Protein AF-0000000074164034 (afdb_homodimer)

Radius of gyration: 22.34 Å; Cα contacts (8 Å, |Δi|>4): 795; chains: 2; bounding box: 44×72×60 Å

InterPro domains:
  IPR001754 Orotidine 5'-phosphate decarboxylase domain [PF00215] (7-212)
  IPR001754 Orotidine 5'-phosphate decarboxylase domain [SM00934] (6-212)
  IPR011060 Ribulose-phosphate binding barrel [SSF51366] (5-212)
  IPR013785 Aldolase-type TIM barrel [G3DSA:3.20.20.70] (3-213)
  IPR014732 Orotidine 5'-phosphate decarboxylase [PTHR32119] (5-211)
  IPR014732 Orotidine 5'-phosphate decarboxylase [TIGR01740] (9-211)
  IPR018089 Orotidine 5'-phosphate decarboxylase, active site [PS00156] (56-69)

Foldseek 3Di:
DQPFAFEEEEPLPDDPVLLQLVQVLLVPGQEYEYEDRVVVPDPLVRVCVRNPQHAYEYEHQDADDLVVLLVVVLVCQVRHHNDAEYEHELVHDLSNLLSNVPRPHNHAYEYEQDDDPDPPDDLVNSLVSVVVSVVSPHAHYADEQNNLQVNCVVCNNSHAYEYEQADFPVVDDPVCVPHHHLVNCVVSSHRYYYDYDQQSVDPDNVVSVVSNSD/DQPFAFEEEEPLPDDPVLLQLVQVLLVPGQEYEYEDRVCVPDPLVRVCVRNPQHAYEYEHQDADDLVVLLVVVLVCQVRHHNDAEYEHELVHDLSNLLSNVPRPHNHAYEYEQDDDPDPPDDLVNSLVSVVVSVVSPHAHYADEQSNLQVNCVVCNNSHAYEYEQADFPVVDDPVCVPHHHLVNCVVSSHRYYYDYDQQSVDPDNVVSVVRNSD

Nearest PDB structures (foldseek):
  8cso-assembly1_B  TM=8.032E-01  e=2.151E-14  Klebsiella pneumoniae subsp. pneumoniae HS11286
  1eix-assembly1_B  TM=8.147E-01  e=5.379E-14  Escherichia coli
  3ldv-assembly1_A  TM=8.107E-01  e=1.509E-13  Vibrio cholerae O1 biovar El Tor str. N16961
  1dbt-assembly2_C-2  TM=7.961E-01  e=2.648E-12  Bacillus subtilis
  1dqw-assembly1_A  TM=7.137E-01  e=3.580E-08  Saccharomyces cerevisiae

Solvent-accessible surface area (backbone atoms only — not comparable to full-atom values): 23016 Å² total; per-residue (Å²): 129,84,77,76,60,40,44,29,36,44,53,43,80,57,50,83,84,37,48,65,52,51,32,59,52,43,73,76,41,68,27,38,31,40,24,55,44,36,56,38,76,39,54,61,66,55,48,37,70,51,44,52,82,43,34,26,28,42,52,65,35,48,65,61,54,33,67,57,45,21,49,21,53,33,39,37,50,71,53,31,77,48,46,39,33,35,32,28,40,49,78,52,55,70,62,28,51,49,25,56,73,64,33,75,59,89,42,46,63,27,31,37,74,70,86,67,98,56,86,83,62,64,62,69,61,51,51,51,46,49,49,52,37,43,76,70,66,53,45,34,29,47,38,49,52,83,42,46,67,61,50,34,71,71,52,48,86,71,46,44,36,37,25,45,76,59,38,53,75,86,69,51,45,86,90,42,77,76,55,35,27,43,59,54,38,50,74,64,61,38,44,29,38,38,45,37,63,73,59,70,67,37,90,49,52,68,65,53,48,50,66,56,63,97,127,82,77,75,60,40,43,28,34,45,52,42,81,58,51,84,85,37,49,66,53,49,32,60,51,44,75,74,42,68,28,38,31,40,26,55,44,34,56,39,76,39,51,61,67,55,49,37,70,51,44,52,82,43,34,26,29,42,52,66,37,47,65,63,55,33,68,57,45,20,51,22,52,35,38,36,50,72,52,30,77,48,46,40,33,36,33,28,39,48,78,51,56,70,63,28,50,49,27,56,72,64,33,75,60,89,43,45,63,26,31,38,73,68,85,65,96,58,88,83,60,65,60,68,60,49,52,52,47,50,50,52,36,43,75,70,67,52,46,34,28,48,36,50,51,84,41,46,69,60,49,34,72,73,53,47,84,73,45,44,35,36,27,46,74,61,37,53,75,88,68,51,46,86,90,41,76,76,54,34,28,42,60,56,37,51,74,66,61,36,44,29,38,39,45,38,64,72,58,71,70,38,89,48,52,68,64,52,48,50,65,56,61,96

Sequence (428 aa):
MRNSMKIMFSADGISKSDLEKTAAVSKYVDCVKIGHILCSTLSFKEIHELVGDKDIFLDFKLHDIPNTVKTAIENYSKAIPNFKYFTFHGTASDEMIKAALTADTQAIPLAVITLSSDANFDKADSLAKFQRCVDLGVENFICHPHLVADVRAKFGDKIKLYVPGVRLESDLSDDHFNALTPKKAKELGVDYIIVGRPLLRAENIVEKLKEFECMRNSMKIMFSADGISKSDLEKTAAVSKYVDCVKIGHILCSTLSFKEIHELVGDKDIFLDFKLHDIPNTVKTAIENYSKAIPNFKYFTFHGTASDEMIKAALTADTQAIPLAVITLSSDANFDKADSLAKFQRCVDLGVENFICHPHLVADVRAKFGDKIKLYVPGVRLESDLSDDHFNALTPKKAKELGVDYIIVGRPLLRAENIVEKLKEFEC

Secondary structure (DSSP, 8-state):
---PPEEEEE-TT--GGGHHHHHHHHTTSSEEEE-HHHHTTS-HHHHHHHHTT--EEEEEEE-S-HHHHHHHHHHHHHHSTTEEEEEEETTS-HHHHHHHHHSSSSSEEEEE----SSS-S-HHHHHHHHHHHHHTT--EEE--GGGHHHHHHHHGGGSEEEEE----GGG--GGGTTPPPHHHHHHTT-SEEEE-HHHHT-SSHHHHHHHHH-/---PPEEEEE-TT--GGGHHHHHHHHTTSSEEEE-HHHHTTS-HHHHHHHHTT--EEEEEEE-S-HHHHHHHHHHHHHHSTTEEEEEEETTS-HHHHHHHHHSS-SSEEEEE----SSS-S-HHHHHHHHHHHHHTT--EEE--GGGHHHHHHHHGGGSEEEEE----GGG--GGGTTPPPHHHHHHTT-SEEEE-HHHHT-S-HHHHHHHHH-

pLDDT: mean 91.13, std 11.46, range [37.44, 98.88]

Organism: Francisella tularensis subsp. tularensis (strain SCHU S4 / Schu 4) (NCBI:txid177416)

Structure (mmCIF, N/CA/C/O backbone):
data_AF-0000000074164034-model_v1
#
loop_
_entity.id
_entity.type
_entity.pdbx_description
1 polymer "Orotidine 5'-phosphate decarboxylase"
#
loop_
_atom_site.group_PDB
_atom_site.id
_atom_site.type_symbol
_atom_site.label_atom_id
_atom_site.label_alt_id
_atom_site.label_comp_id
_atom_site.label_asym_id
_atom_site.label_entity_id
_atom_site.label_seq_id
_atom_site.pdbx_PDB_ins_code
_atom_site.Cartn_x
_atom_site.Cartn_y
_atom_site.Cartn_z
_atom_site.occupancy
_atom_site.B_iso_or_equiv
_atom_site.auth_seq_id
_atom_site.auth_comp_id
_atom_site.auth_asym_id
_atom_site.auth_atom_id
_atom_site.pdbx_PDB_model_num
ATOM 1 N N . MET A 1 1 ? 8.289 -36.156 -6.258 1 37.44 1 MET A N 1
ATOM 2 C CA . MET A 1 1 ? 7.473 -35.719 -7.391 1 37.44 1 MET A CA 1
ATOM 3 C C . MET A 1 1 ? 7.141 -34.25 -7.301 1 37.44 1 MET A C 1
ATOM 5 O O . MET A 1 1 ? 6.605 -33.781 -6.289 1 37.44 1 MET A O 1
ATOM 9 N N . ARG A 1 2 ? 7.883 -33.375 -7.875 1 48.91 2 ARG A N 1
ATOM 10 C CA . ARG A 1 2 ? 7.785 -31.922 -7.668 1 48.91 2 ARG A CA 1
ATOM 11 C C . ARG A 1 2 ? 6.355 -31.438 -7.871 1 48.91 2 ARG A C 1
ATOM 13 O O . ARG A 1 2 ? 5.664 -31.891 -8.789 1 48.91 2 ARG A O 1
ATOM 20 N N . ASN A 1 3 ? 5.645 -30.922 -6.879 1 60.84 3 ASN A N 1
ATOM 21 C CA . ASN A 1 3 ? 4.289 -30.375 -6.852 1 60.84 3 ASN A CA 1
ATOM 22 C C . ASN A 1 3 ? 3.994 -29.531 -8.086 1 60.84 3 ASN A C 1
ATOM 24 O O . ASN A 1 3 ? 4.895 -28.906 -8.641 1 60.84 3 ASN A O 1
ATOM 28 N N . SER A 1 4 ? 2.977 -29.891 -8.828 1 82.75 4 SER A N 1
ATOM 29 C CA . SER A 1 4 ? 2.531 -29.25 -10.062 1 82.75 4 SER A CA 1
ATOM 30 C C . SER A 1 4 ? 2.418 -27.75 -9.898 1 82.75 4 SER A C 1
ATOM 32 O O . SER A 1 4 ? 1.972 -27.25 -8.859 1 82.75 4 SER A O 1
ATOM 34 N N . MET A 1 5 ? 3.096 -26.984 -10.789 1 91.81 5 MET A N 1
ATOM 35 C CA . MET A 1 5 ? 2.994 -25.531 -10.859 1 91.81 5 MET A CA 1
ATOM 36 C C . MET A 1 5 ? 1.536 -25.094 -10.867 1 91.81 5 MET A C 1
ATOM 38 O O . MET A 1 5 ? 0.729 -25.594 -11.648 1 91.81 5 MET A O 1
ATOM 42 N N . LYS A 1 6 ? 1.188 -24.312 -9.914 1 96.81 6 LYS A N 1
ATOM 43 C CA . LYS A 1 6 ? -0.184 -23.828 -9.773 1 96.81 6 LYS A CA 1
ATOM 44 C C . LYS A 1 6 ? -0.389 -22.516 -10.516 1 96.81 6 LYS A C 1
ATOM 46 O O . LYS A 1 6 ? 0.579 -21.859 -10.898 1 96.81 6 LYS A O 1
ATOM 51 N N . ILE A 1 7 ? -1.669 -22.156 -10.742 1 96.69 7 ILE A N 1
ATOM 52 C CA . ILE A 1 7 ? -1.986 -20.953 -11.508 1 96.69 7 ILE A CA 1
ATOM 53 C C . ILE A 1 7 ? -2.879 -20.031 -10.688 1 96.69 7 ILE A C 1
ATOM 55 O O . ILE A 1 7 ? -3.939 -20.453 -10.211 1 96.69 7 ILE A O 1
ATOM 59 N N . MET A 1 8 ? -2.426 -18.844 -10.492 1 97.38 8 MET A N 1
ATOM 60 C CA . MET A 1 8 ? -3.229 -17.781 -9.898 1 97.38 8 MET A CA 1
ATOM 61 C C . MET A 1 8 ? -3.746 -16.828 -10.969 1 97.38 8 MET A C 1
ATOM 63 O O . MET A 1 8 ? -3.004 -16.453 -11.875 1 97.38 8 MET A O 1
ATOM 67 N N . PHE A 1 9 ? -4.953 -16.5 -10.82 1 96.25 9 PHE A N 1
ATOM 68 C CA . PHE A 1 9 ? -5.566 -15.57 -11.758 1 96.25 9 PHE A CA 1
ATOM 69 C C . PHE A 1 9 ? -5.531 -14.148 -11.211 1 96.25 9 PHE A C 1
ATOM 71 O O . PHE A 1 9 ? -6.066 -13.883 -10.125 1 96.25 9 PHE A O 1
ATOM 78 N N . SER A 1 10 ? -4.906 -13.203 -11.953 1 95.38 10 SER A N 1
ATOM 79 C CA . SER A 1 10 ? -4.906 -11.797 -11.57 1 95.38 10 SER A CA 1
ATOM 80 C C . SER A 1 10 ? -6.176 -11.094 -12.039 1 95.38 10 SER A C 1
ATOM 82 O O . SER A 1 10 ? -6.32 -10.797 -13.227 1 95.38 10 SER A O 1
ATOM 84 N N . ALA A 1 11 ? -6.996 -10.68 -11.148 1 92 11 ALA A N 1
ATOM 85 C CA . ALA A 1 11 ? -8.25 -10.008 -11.477 1 92 11 ALA A CA 1
ATOM 86 C C . ALA A 1 11 ? -8.086 -8.492 -11.414 1 92 11 ALA A C 1
ATOM 88 O O . ALA A 1 11 ? -9.062 -7.75 -11.586 1 92 11 ALA A O 1
ATOM 89 N N . ASP A 1 12 ? -7.043 -7.75 -11.25 1 79.94 12 ASP A N 1
ATOM 90 C CA . ASP A 1 12 ? -6.816 -6.336 -10.977 1 79.94 12 ASP A CA 1
ATOM 91 C C . ASP A 1 12 ? -6.879 -5.508 -12.258 1 79.94 12 ASP A C 1
ATOM 93 O O . ASP A 1 12 ? -7.027 -4.285 -12.211 1 79.94 12 ASP A O 1
ATOM 97 N N . GLY A 1 13 ? -7.211 -5.996 -13.273 1 69.94 13 GLY A N 1
ATOM 98 C CA . GLY A 1 13 ? -7.344 -5.227 -14.5 1 69.94 13 GLY A CA 1
ATOM 99 C C . GLY A 1 13 ? -8.711 -5.352 -15.133 1 69.94 13 GLY A C 1
ATOM 100 O O . GLY A 1 13 ? -8.883 -5.043 -16.312 1 69.94 13 GLY A O 1
ATOM 101 N N . ILE A 1 14 ? -9.562 -5.527 -14.211 1 68.19 14 ILE A N 1
ATOM 102 C CA . ILE A 1 14 ? -10.852 -5.879 -14.789 1 68.19 14 ILE A CA 1
ATOM 103 C C . ILE A 1 14 ? -11.789 -4.676 -14.734 1 68.19 14 ILE A C 1
ATOM 105 O O . ILE A 1 14 ? -11.672 -3.83 -13.844 1 68.19 14 ILE A O 1
ATOM 109 N N . SER A 1 15 ? -12.438 -4.566 -15.789 1 71.44 15 SER A N 1
ATOM 110 C CA . SER A 1 15 ? -13.562 -3.643 -15.844 1 71.44 15 SER A CA 1
ATOM 111 C C . SER A 1 15 ? -14.867 -4.332 -15.453 1 71.44 15 SER A C 1
ATOM 113 O O . SER A 1 15 ? -14.906 -5.555 -15.281 1 71.44 15 SER A O 1
ATOM 115 N N . LYS A 1 16 ? -15.891 -3.568 -15.219 1 74.75 16 LYS A N 1
ATOM 116 C CA . LYS A 1 16 ? -17.219 -4.102 -14.898 1 74.75 16 LYS A CA 1
ATOM 117 C C . LYS A 1 16 ? -17.656 -5.125 -15.938 1 74.75 16 LYS A C 1
ATOM 119 O O . LYS A 1 16 ? -18.328 -6.105 -15.609 1 74.75 16 LYS A O 1
ATOM 124 N N . SER A 1 17 ? -17.172 -4.914 -17.078 1 76.25 17 SER A N 1
ATOM 125 C CA . SER A 1 17 ? -17.562 -5.793 -18.188 1 76.25 17 SER A CA 1
ATOM 126 C C . SER A 1 17 ? -16.891 -7.156 -18.078 1 76.25 17 SER A C 1
ATOM 128 O O . SER A 1 17 ? -17.312 -8.125 -18.703 1 76.25 17 SER A O 1
ATOM 130 N N . ASP A 1 18 ? -15.914 -7.168 -17.203 1 85.56 18 ASP A N 1
ATOM 131 C CA . ASP A 1 18 ? -15.125 -8.391 -17.125 1 85.56 18 ASP A CA 1
ATOM 132 C C . ASP A 1 18 ? -15.539 -9.234 -15.914 1 85.56 18 ASP A C 1
ATOM 134 O O . ASP A 1 18 ? -14.977 -10.305 -15.68 1 85.56 18 ASP A O 1
ATOM 138 N N . LEU A 1 19 ? -16.5 -8.812 -15.258 1 86.69 19 LEU A N 1
ATOM 139 C CA . LEU A 1 19 ? -16.859 -9.461 -14 1 86.69 19 LEU A CA 1
ATOM 140 C C . LEU A 1 19 ? -17.344 -10.891 -14.25 1 86.69 19 LEU A C 1
ATOM 142 O O . LEU A 1 19 ? -16.953 -11.812 -13.523 1 86.69 19 LEU A O 1
ATOM 146 N N . GLU A 1 20 ? -18.141 -11.023 -15.273 1 88.12 20 GLU A N 1
ATOM 147 C CA . GLU A 1 20 ? -18.641 -12.359 -15.594 1 88.12 20 GLU A CA 1
ATOM 148 C C . GLU A 1 20 ? -17.5 -13.297 -15.992 1 88.12 20 GLU A C 1
ATOM 150 O O . GLU A 1 20 ? -17.469 -14.453 -15.57 1 88.12 20 GLU A O 1
ATOM 155 N N . LYS A 1 21 ? -16.703 -12.781 -16.766 1 91.44 21 LYS A N 1
ATOM 156 C CA . LYS A 1 21 ? -15.539 -13.562 -17.188 1 91.44 21 LYS A CA 1
ATOM 157 C C . LYS A 1 21 ? -14.648 -13.914 -16 1 91.44 21 LYS A C 1
ATOM 159 O O . LYS A 1 21 ? -14.117 -15.023 -15.914 1 91.44 21 LYS A O 1
ATOM 164 N N . THR A 1 22 ? -14.484 -13.008 -15.102 1 92.44 22 THR A N 1
ATOM 165 C CA . THR A 1 22 ? -13.695 -13.227 -13.898 1 92.44 22 THR A CA 1
ATOM 166 C C . THR A 1 22 ? -14.273 -14.367 -13.07 1 92.44 22 THR A C 1
ATOM 168 O O . THR A 1 22 ? -13.539 -15.234 -12.602 1 92.44 22 THR A O 1
ATOM 171 N N . ALA A 1 23 ? -15.547 -14.359 -12.984 1 93.75 23 ALA A N 1
ATOM 172 C CA . ALA A 1 23 ? -16.219 -15.43 -12.25 1 93.75 23 ALA A CA 1
ATOM 173 C C . ALA A 1 23 ? -15.984 -16.781 -12.914 1 93.75 23 ALA A C 1
ATOM 175 O O . ALA A 1 23 ? -15.719 -17.781 -12.234 1 93.75 23 ALA A O 1
ATOM 176 N N . ALA A 1 24 ? -16.062 -16.797 -14.148 1 93.94 24 ALA A N 1
ATOM 177 C CA . ALA A 1 24 ? -15.859 -18.031 -14.891 1 93.94 24 ALA A CA 1
ATOM 178 C C . ALA A 1 24 ? -14.43 -18.531 -14.727 1 93.94 24 ALA A C 1
ATOM 180 O O . ALA A 1 24 ? -14.211 -19.719 -14.438 1 93.94 24 ALA A O 1
ATOM 181 N N . VAL A 1 25 ? -13.469 -17.672 -14.867 1 94.81 25 VAL A N 1
ATOM 182 C CA . VAL A 1 25 ? -12.055 -18.016 -14.773 1 94.81 25 VAL A CA 1
ATOM 183 C C . VAL A 1 25 ? -11.742 -18.547 -13.375 1 94.81 25 VAL A C 1
ATOM 185 O O . VAL A 1 25 ? -10.961 -19.5 -13.219 1 94.81 25 VAL A O 1
ATOM 188 N N . SER A 1 26 ? -12.344 -17.953 -12.367 1 95.25 26 SER A N 1
ATOM 189 C CA . SER A 1 26 ? -12.039 -18.266 -10.969 1 95.25 26 SER A CA 1
ATOM 190 C C . SER A 1 26 ? -12.328 -19.719 -10.648 1 95.25 26 SER A C 1
ATOM 192 O O . SER A 1 26 ? -11.75 -20.281 -9.719 1 95.25 26 SER A O 1
ATOM 194 N N . LYS A 1 27 ? -13.117 -20.391 -11.43 1 95.06 27 LYS A N 1
ATOM 195 C CA . LYS A 1 27 ? -13.508 -21.781 -11.188 1 95.06 27 LYS A CA 1
ATOM 196 C C . LYS A 1 27 ? -12.391 -22.75 -11.57 1 95.06 27 LYS A C 1
ATOM 198 O O . LYS A 1 27 ? -12.383 -23.906 -11.141 1 95.06 27 LYS A O 1
ATOM 203 N N . TYR A 1 28 ? -11.445 -22.234 -12.312 1 95.12 28 TYR A N 1
ATOM 204 C CA . TYR A 1 28 ? -10.484 -23.172 -12.906 1 95.12 28 TYR A CA 1
ATOM 205 C C . TYR A 1 28 ? -9.078 -22.891 -12.406 1 95.12 28 TYR A C 1
ATOM 207 O O . TYR A 1 28 ? -8.141 -23.641 -12.703 1 95.12 28 TYR A O 1
ATOM 215 N N . VAL A 1 29 ? -8.891 -21.875 -11.641 1 96.62 29 VAL A N 1
ATOM 216 C CA . VAL A 1 29 ? -7.566 -21.484 -11.164 1 96.62 29 VAL A CA 1
ATOM 217 C C . VAL A 1 29 ? -7.43 -21.844 -9.688 1 96.62 29 VAL A C 1
ATOM 219 O O . VAL A 1 29 ? -8.406 -22.203 -9.039 1 96.62 29 VAL A O 1
ATOM 222 N N . ASP A 1 30 ? -6.238 -21.734 -9.195 1 96.94 30 ASP A N 1
ATOM 223 C CA . ASP A 1 30 ? -5.973 -22.109 -7.812 1 96.94 30 ASP A CA 1
ATOM 224 C C . ASP A 1 30 ? -6.305 -20.969 -6.859 1 96.94 30 ASP A C 1
ATOM 226 O O . ASP A 1 30 ? -6.629 -21.203 -5.691 1 96.94 30 ASP A O 1
ATOM 230 N N . CYS A 1 31 ? -6.227 -19.781 -7.344 1 97.56 31 CYS A N 1
ATOM 231 C CA . CYS A 1 31 ? -6.367 -18.594 -6.512 1 97.56 31 CYS A CA 1
ATOM 232 C C . CYS A 1 31 ? -6.688 -17.359 -7.359 1 97.56 31 CYS A C 1
ATOM 234 O O . CYS A 1 31 ? -6.344 -17.312 -8.539 1 97.56 31 CYS A O 1
ATOM 236 N N . VAL A 1 32 ? -7.387 -16.422 -6.75 1 97.31 32 VAL A N 1
ATOM 237 C CA . VAL A 1 32 ? -7.676 -15.156 -7.41 1 97.31 32 VAL A CA 1
ATOM 238 C C . VAL A 1 32 ? -6.93 -14.023 -6.707 1 97.31 32 VAL A C 1
ATOM 240 O O . VAL A 1 32 ? -7.113 -13.805 -5.508 1 97.31 32 VAL A O 1
ATOM 243 N N . LYS A 1 33 ? -6.121 -13.383 -7.484 1 97.88 33 LYS A N 1
ATOM 244 C CA . LYS A 1 33 ? -5.391 -12.219 -6.98 1 97.88 33 LYS A CA 1
ATOM 245 C C . LYS A 1 33 ? -6.203 -10.945 -7.16 1 97.88 33 LYS A C 1
ATOM 247 O O . LYS A 1 33 ? -6.648 -10.633 -8.266 1 97.88 33 LYS A O 1
ATOM 252 N N . ILE A 1 34 ? -6.41 -10.234 -6.074 1 96.31 34 ILE A N 1
ATOM 253 C CA . ILE A 1 34 ? -7.059 -8.93 -6.102 1 96.31 34 ILE A CA 1
ATOM 254 C C . ILE A 1 34 ? -6.102 -7.859 -5.578 1 96.31 34 ILE A C 1
ATOM 256 O O . ILE A 1 34 ? -5.184 -8.164 -4.812 1 96.31 34 ILE A O 1
ATOM 260 N N . GLY A 1 35 ? -6.285 -6.633 -6.031 1 96.06 35 GLY A N 1
ATOM 261 C CA . GLY A 1 35 ? -5.441 -5.52 -5.629 1 96.06 35 GLY A CA 1
ATOM 262 C C . GLY A 1 35 ? -6.18 -4.191 -5.602 1 96.06 35 GLY A C 1
ATOM 263 O O . GLY A 1 35 ? -7.41 -4.16 -5.516 1 96.06 35 GLY A O 1
ATOM 264 N N . HIS A 1 36 ? -5.434 -3.115 -5.629 1 96.56 36 HIS A N 1
ATOM 265 C CA . HIS A 1 36 ? -5.984 -1.777 -5.449 1 96.56 36 HIS A CA 1
ATOM 266 C C . HIS A 1 36 ? -7.004 -1.452 -6.535 1 96.56 36 HIS A C 1
ATOM 268 O O . HIS A 1 36 ? -8.008 -0.781 -6.273 1 96.56 36 HIS A O 1
ATOM 274 N N . ILE A 1 37 ? -6.73 -1.931 -7.723 1 94.5 37 ILE A N 1
ATOM 275 C CA . ILE A 1 37 ? -7.605 -1.557 -8.828 1 94.5 37 ILE A CA 1
ATOM 276 C C . ILE A 1 37 ? -8.992 -2.172 -8.625 1 94.5 37 ILE A C 1
ATOM 278 O O . ILE A 1 37 ? -9.992 -1.457 -8.586 1 94.5 37 ILE A O 1
ATOM 282 N N . LEU A 1 38 ? -9.062 -3.408 -8.383 1 93.94 38 LEU A N 1
ATOM 283 C CA . LEU A 1 38 ? -10.352 -4.062 -8.18 1 93.94 38 LEU A CA 1
ATOM 284 C C . LEU A 1 38 ? -10.992 -3.621 -6.867 1 93.94 38 LEU A C 1
ATOM 286 O O . LEU A 1 38 ? -12.188 -3.344 -6.82 1 93.94 38 LEU A O 1
ATOM 290 N N . CYS A 1 39 ? -10.203 -3.496 -5.82 1 94.38 39 CYS A N 1
ATOM 291 C CA . CYS A 1 39 ? -10.711 -3.213 -4.48 1 94.38 39 CYS A CA 1
ATOM 292 C C . CYS A 1 39 ? -11.172 -1.765 -4.367 1 94.38 39 CYS A C 1
ATOM 294 O O . CYS A 1 39 ? -11.875 -1.406 -3.424 1 94.38 39 CYS A O 1
ATOM 296 N N . SER A 1 40 ? -10.797 -0.924 -5.301 1 93.69 40 SER A N 1
ATOM 297 C CA . SER A 1 40 ? -11.312 0.44 -5.34 1 93.69 40 SER A CA 1
ATOM 298 C C . SER A 1 40 ? -12.719 0.485 -5.941 1 93.69 40 SER A C 1
ATOM 300 O O . SER A 1 40 ? -13.414 1.495 -5.824 1 93.69 40 SER A O 1
ATOM 302 N N . THR A 1 41 ? -13.141 -0.632 -6.562 1 91.12 41 THR A N 1
ATOM 303 C CA . THR A 1 41 ? -14.406 -0.624 -7.289 1 91.12 41 THR A CA 1
ATOM 304 C C . THR A 1 41 ? -15.406 -1.589 -6.656 1 91.12 41 THR A C 1
ATOM 306 O O . THR A 1 41 ? -16.625 -1.381 -6.734 1 91.12 41 THR A O 1
ATOM 309 N N . LEU A 1 42 ? -14.875 -2.637 -6.086 1 92.5 42 LEU A N 1
ATOM 310 C CA . LEU A 1 42 ? -15.727 -3.646 -5.457 1 92.5 42 LEU A CA 1
ATOM 311 C C . LEU A 1 42 ? -15.352 -3.834 -3.992 1 92.5 42 LEU A C 1
ATOM 313 O O . LEU A 1 42 ? -14.164 -3.834 -3.645 1 92.5 42 LEU A O 1
ATOM 317 N N . SER A 1 43 ? -16.375 -4.051 -3.193 1 92.69 43 SER A N 1
ATOM 318 C CA . SER A 1 43 ? -16.141 -4.434 -1.806 1 92.69 43 SER A CA 1
ATOM 319 C C . SER A 1 43 ? -15.695 -5.891 -1.701 1 92.69 43 SER A C 1
ATOM 321 O O . SER A 1 43 ? -15.883 -6.668 -2.639 1 92.69 43 SER A O 1
ATOM 323 N N . PHE A 1 44 ? -15.133 -6.254 -0.558 1 95.06 44 PHE A N 1
ATOM 324 C CA . PHE A 1 44 ? -14.75 -7.641 -0.332 1 95.06 44 PHE A CA 1
ATOM 325 C C . PHE A 1 44 ? -15.961 -8.562 -0.404 1 95.06 44 PHE A C 1
ATOM 327 O O . PHE A 1 44 ? -15.859 -9.695 -0.87 1 95.06 44 PHE A O 1
ATOM 334 N N . LYS A 1 45 ? -17.078 -8.047 0.007 1 93.75 45 LYS A N 1
ATOM 335 C CA . LYS A 1 45 ? -18.312 -8.812 -0.097 1 93.75 45 LYS A CA 1
ATOM 336 C C . LYS A 1 45 ? -18.688 -9.07 -1.556 1 93.75 45 LYS A C 1
ATOM 338 O O . LYS A 1 45 ? -19.016 -10.203 -1.924 1 93.75 45 LYS A O 1
ATOM 343 N N . GLU A 1 46 ? -18.609 -8.062 -2.344 1 92.94 46 GLU A N 1
ATOM 344 C CA . GLU A 1 46 ? -18.922 -8.195 -3.764 1 92.94 46 GLU A CA 1
ATOM 345 C C . GLU A 1 46 ? -17.938 -9.133 -4.457 1 92.94 46 GLU A C 1
ATOM 347 O O . GLU A 1 46 ? -18.312 -9.883 -5.355 1 92.94 46 GLU A O 1
ATOM 352 N N . ILE A 1 47 ? -16.688 -9.062 -4.043 1 94.44 47 ILE A N 1
ATOM 353 C CA . ILE A 1 47 ? -15.664 -9.938 -4.609 1 94.44 47 ILE A CA 1
ATOM 354 C C . ILE A 1 47 ? -15.969 -11.391 -4.246 1 94.44 47 ILE A C 1
ATOM 356 O O . ILE A 1 47 ? -15.867 -12.281 -5.09 1 94.44 47 ILE A O 1
ATOM 360 N N . HIS A 1 48 ? -16.391 -11.625 -3.027 1 95.38 48 HIS A N 1
ATOM 361 C CA . HIS A 1 48 ? -16.766 -12.969 -2.6 1 95.38 48 HIS A CA 1
ATOM 362 C C . HIS A 1 48 ? -17.953 -13.484 -3.387 1 95.38 48 HIS A C 1
ATOM 364 O O . HIS A 1 48 ? -18.016 -14.664 -3.746 1 95.38 48 HIS A O 1
ATOM 370 N N . GLU A 1 49 ? -18.891 -12.625 -3.611 1 94.75 49 GLU A N 1
ATOM 371 C CA . GLU A 1 49 ? -20.047 -13 -4.41 1 94.75 49 GLU A CA 1
ATOM 372 C C . GLU A 1 49 ? -19.641 -13.367 -5.836 1 94.75 49 GLU A C 1
ATOM 374 O O . GLU A 1 49 ? -20.25 -14.234 -6.461 1 94.75 49 GLU A O 1
ATOM 379 N N . LEU A 1 50 ? -18.641 -12.727 -6.246 1 94.12 50 LEU A N 1
ATOM 380 C CA . LEU A 1 50 ? -18.172 -12.875 -7.621 1 94.12 50 LEU A CA 1
ATOM 381 C C . LEU A 1 50 ? -17.406 -14.18 -7.793 1 94.12 50 LEU A C 1
ATOM 383 O O . LEU A 1 50 ? -17.609 -14.906 -8.766 1 94.12 50 LEU A O 1
ATOM 387 N N . VAL A 1 51 ? -16.531 -14.555 -6.816 1 95.5 51 VAL A N 1
ATOM 388 C CA . VAL A 1 51 ? -15.586 -15.648 -7.07 1 95.5 51 VAL A CA 1
ATOM 389 C C . VAL A 1 51 ? -15.867 -16.797 -6.102 1 95.5 51 VAL A C 1
ATOM 391 O O . VAL A 1 51 ? -15.172 -17.812 -6.129 1 95.5 51 VAL A O 1
ATOM 394 N N . GLY A 1 52 ? -16.812 -16.625 -5.219 1 94.69 52 GLY A N 1
ATOM 395 C CA . GLY A 1 52 ? -17.203 -17.672 -4.277 1 94.69 52 GLY A CA 1
ATOM 396 C C . GLY A 1 52 ? -16.125 -17.984 -3.254 1 94.69 52 GLY A C 1
ATOM 397 O O . GLY A 1 52 ? -15.555 -17.078 -2.65 1 94.69 52 GLY A O 1
ATOM 398 N N . ASP A 1 53 ? -15.859 -19.25 -3.043 1 95.25 53 ASP A N 1
ATOM 399 C CA . ASP A 1 53 ? -14.961 -19.656 -1.968 1 95.25 53 ASP A CA 1
ATOM 400 C C . ASP A 1 53 ? -13.539 -19.859 -2.486 1 95.25 53 ASP A C 1
ATOM 402 O O . ASP A 1 53 ? -12.734 -20.547 -1.855 1 95.25 53 ASP A O 1
ATOM 406 N N . LYS A 1 54 ? -13.273 -19.312 -3.633 1 97.69 54 LYS A N 1
ATOM 407 C CA . LYS A 1 54 ? -11.914 -19.391 -4.164 1 97.69 54 LYS A CA 1
ATOM 408 C C . LYS A 1 54 ? -10.93 -18.672 -3.248 1 97.69 54 LYS A C 1
ATOM 410 O O . LYS A 1 54 ? -11.242 -17.625 -2.693 1 97.69 54 LYS A O 1
ATOM 415 N N . ASP A 1 55 ? -9.75 -19.234 -3.111 1 98.25 55 ASP A N 1
ATOM 416 C CA . ASP A 1 55 ? -8.688 -18.594 -2.352 1 98.25 55 ASP A CA 1
ATOM 417 C C . ASP A 1 55 ? -8.406 -17.188 -2.893 1 98.25 55 ASP A C 1
ATOM 419 O O . ASP A 1 55 ? -8.359 -16.984 -4.105 1 98.25 55 ASP A O 1
ATOM 423 N N . ILE A 1 56 ? -8.242 -16.266 -1.898 1 98.44 56 ILE A N 1
ATOM 424 C CA . ILE A 1 56 ? -7.973 -14.875 -2.279 1 98.44 56 ILE A CA 1
ATOM 425 C C . ILE A 1 56 ? -6.52 -14.523 -1.956 1 98.44 56 ILE A C 1
ATOM 427 O O . ILE A 1 56 ? -6.039 -14.805 -0.857 1 98.44 56 ILE A O 1
ATOM 431 N N . PHE A 1 57 ? -5.82 -14.023 -2.953 1 98.75 57 PHE A N 1
ATOM 432 C CA . PHE A 1 57 ? -4.512 -13.383 -2.84 1 98.75 57 PHE A CA 1
ATOM 433 C C . PHE A 1 57 ? -4.645 -11.867 -2.871 1 98.75 57 PHE A C 1
ATOM 435 O O . PHE A 1 57 ? -4.973 -11.289 -3.91 1 98.75 57 PHE A O 1
ATOM 442 N N . LEU A 1 58 ? -4.469 -11.18 -1.693 1 98.62 58 LEU A N 1
ATOM 443 C CA . LEU A 1 58 ? -4.523 -9.719 -1.603 1 98.62 58 LEU A CA 1
ATOM 444 C C . LEU A 1 58 ? -3.172 -9.102 -1.956 1 98.62 58 LEU A C 1
ATOM 446 O O . LEU A 1 58 ? -2.221 -9.195 -1.178 1 98.62 58 LEU A O 1
ATOM 450 N N . ASP A 1 59 ? -3.098 -8.406 -3.041 1 98.12 59 ASP A N 1
ATOM 451 C CA . ASP A 1 59 ? -1.85 -7.836 -3.539 1 98.12 59 ASP A CA 1
ATOM 452 C C . ASP A 1 59 ? -1.807 -6.324 -3.316 1 98.12 59 ASP A C 1
ATOM 454 O O . ASP A 1 59 ? -1.758 -5.551 -4.273 1 98.12 59 ASP A O 1
ATOM 458 N N . PHE A 1 60 ? -1.733 -5.914 -2.023 1 98.31 60 PHE A N 1
ATOM 459 C CA . PHE A 1 60 ? -1.697 -4.5 -1.671 1 98.31 60 PHE A CA 1
ATOM 460 C C . PHE A 1 60 ? -0.261 -4.023 -1.49 1 98.31 60 PHE A C 1
ATOM 462 O O . PHE A 1 60 ? -0.007 -2.82 -1.396 1 98.31 60 PHE A O 1
ATOM 469 N N . LYS A 1 61 ? 0.67 -4.992 -1.493 1 98.19 61 LYS A N 1
ATOM 470 C CA . LYS A 1 61 ? 2.082 -4.668 -1.309 1 98.19 61 LYS A CA 1
ATOM 471 C C . LYS A 1 61 ? 2.281 -3.732 -0.12 1 98.19 61 LYS A C 1
ATOM 473 O O . LYS A 1 61 ? 2.904 -2.676 -0.253 1 98.19 61 LYS A O 1
ATOM 478 N N . LEU A 1 62 ? 1.851 -4.172 1.062 1 98.38 62 LEU A N 1
ATOM 479 C CA . LEU A 1 62 ? 1.844 -3.375 2.285 1 98.38 62 LEU A CA 1
ATOM 480 C C . LEU A 1 62 ? 3.248 -2.885 2.623 1 98.38 62 LEU A C 1
ATOM 482 O O . LEU A 1 62 ? 4.219 -3.635 2.496 1 98.38 62 LEU A O 1
ATOM 486 N N . HIS A 1 63 ? 3.348 -1.644 2.953 1 97.12 63 HIS A N 1
ATOM 487 C CA . HIS A 1 63 ? 4.59 -0.978 3.32 1 97.12 63 HIS A CA 1
ATOM 488 C C . HIS A 1 63 ? 4.332 0.201 4.254 1 97.12 63 HIS A C 1
ATOM 490 O O . HIS A 1 63 ? 3.998 1.297 3.797 1 97.12 63 HIS A O 1
ATOM 496 N N . ASP A 1 64 ? 4.48 0.045 5.48 1 95.69 64 ASP A N 1
ATOM 497 C CA . ASP A 1 64 ? 4.203 1.003 6.547 1 95.69 64 ASP A CA 1
ATOM 498 C C . ASP A 1 64 ? 4.961 0.645 7.82 1 95.69 64 ASP A C 1
ATOM 500 O O . ASP A 1 64 ? 5.816 -0.241 7.812 1 95.69 64 ASP A O 1
ATOM 504 N N . ILE A 1 65 ? 4.691 1.35 8.859 1 93 65 ILE A N 1
ATOM 505 C CA . ILE A 1 65 ? 5.297 0.994 10.133 1 93 65 ILE A CA 1
ATOM 506 C C . ILE A 1 65 ? 4.754 -0.351 10.609 1 93 65 ILE A C 1
ATOM 508 O O . ILE A 1 65 ? 3.65 -0.75 10.227 1 93 65 ILE A O 1
ATOM 512 N N . PRO A 1 66 ? 5.496 -1.078 11.492 1 94.81 66 PRO A N 1
ATOM 513 C CA . PRO A 1 66 ? 5.191 -2.465 11.859 1 94.81 66 PRO A CA 1
ATOM 514 C C . PRO A 1 66 ? 3.775 -2.633 12.406 1 94.81 66 PRO A C 1
ATOM 516 O O . PRO A 1 66 ? 3.027 -3.498 11.938 1 94.81 66 PRO A O 1
ATOM 519 N N . ASN A 1 67 ? 3.344 -1.762 13.273 1 92.75 67 ASN A N 1
ATOM 520 C CA . ASN A 1 67 ? 2.037 -1.917 13.906 1 92.75 67 ASN A CA 1
ATOM 521 C C . ASN A 1 67 ? 0.905 -1.78 12.891 1 92.75 67 ASN A C 1
ATOM 523 O O . ASN A 1 67 ? -0.083 -2.516 12.961 1 92.75 67 ASN A O 1
ATOM 527 N N . THR A 1 68 ? 1.055 -0.875 12 1 93.75 68 THR A N 1
ATOM 528 C CA . THR A 1 68 ? 0.036 -0.667 10.977 1 93.75 68 THR A CA 1
ATOM 529 C C . THR A 1 68 ? -0.087 -1.895 10.078 1 93.75 68 THR A C 1
ATOM 531 O O . THR A 1 68 ? -1.193 -2.375 9.82 1 93.75 68 THR A O 1
ATOM 534 N N . VAL A 1 69 ? 1.039 -2.438 9.68 1 96.56 69 VAL A N 1
ATOM 535 C CA . VAL A 1 69 ? 1.04 -3.58 8.773 1 96.56 69 VAL A CA 1
ATOM 536 C C . VAL A 1 69 ? 0.448 -4.801 9.477 1 96.56 69 VAL A C 1
ATOM 538 O O . VAL A 1 69 ? -0.426 -5.477 8.93 1 96.56 69 VAL A O 1
ATOM 541 N N . LYS A 1 70 ? 0.892 -5.035 10.648 1 97.56 70 LYS A N 1
ATOM 542 C CA . LYS A 1 70 ? 0.388 -6.18 11.398 1 97.56 70 LYS A CA 1
ATOM 543 C C . LYS A 1 70 ? -1.124 -6.09 11.594 1 97.56 70 LYS A C 1
ATOM 545 O O . LYS A 1 70 ? -1.848 -7.047 11.297 1 97.56 70 LYS A O 1
ATOM 550 N N . THR A 1 71 ? -1.573 -4.953 12.039 1 96.19 71 THR A N 1
ATOM 551 C CA . THR A 1 71 ? -2.994 -4.758 12.305 1 96.19 71 THR A CA 1
ATOM 552 C C . THR A 1 71 ? -3.807 -4.867 11.016 1 96.19 71 THR A C 1
ATOM 554 O O . THR A 1 71 ? -4.875 -5.484 11 1 96.19 71 THR A O 1
ATOM 557 N N . ALA A 1 72 ? -3.32 -4.32 9.961 1 96.88 72 ALA A N 1
ATOM 558 C CA . ALA A 1 72 ? -4.016 -4.383 8.68 1 96.88 72 ALA A CA 1
ATOM 559 C C . ALA A 1 72 ? -4.188 -5.828 8.219 1 96.88 72 ALA A C 1
ATOM 561 O O . ALA A 1 72 ? -5.277 -6.227 7.805 1 96.88 72 ALA A O 1
ATOM 562 N N . ILE A 1 73 ? -3.123 -6.594 8.289 1 98.44 73 ILE A N 1
ATOM 563 C CA . ILE A 1 73 ? -3.158 -7.984 7.859 1 98.44 73 ILE A CA 1
ATOM 564 C C . ILE A 1 73 ? -4.203 -8.75 8.672 1 98.44 73 ILE A C 1
ATOM 566 O O . ILE A 1 73 ? -5.008 -9.5 8.109 1 98.44 73 ILE A O 1
ATOM 570 N N . GLU A 1 74 ? -4.156 -8.555 9.93 1 98.12 74 GLU A N 1
ATOM 571 C CA . GLU A 1 74 ? -5.102 -9.234 10.812 1 98.12 74 GLU A CA 1
ATOM 572 C C . GLU A 1 74 ? -6.539 -8.828 10.5 1 98.12 74 GLU A C 1
ATOM 574 O O . GLU A 1 74 ? -7.441 -9.664 10.477 1 98.12 74 GLU A O 1
ATOM 579 N N . ASN A 1 75 ? -6.746 -7.578 10.242 1 96.62 75 ASN A N 1
ATOM 580 C CA . ASN A 1 75 ? -8.07 -7.094 9.883 1 96.62 75 ASN A CA 1
ATOM 581 C C . ASN A 1 75 ? -8.523 -7.656 8.539 1 96.62 75 ASN A C 1
ATOM 583 O O . ASN A 1 75 ? -9.672 -8.094 8.398 1 96.62 75 ASN A O 1
ATOM 587 N N . TYR A 1 76 ? -7.629 -7.637 7.527 1 97.88 76 TYR A N 1
ATOM 588 C CA . TYR A 1 76 ? -7.98 -8.18 6.223 1 97.88 76 TYR A CA 1
ATOM 589 C C . TYR A 1 76 ? -8.328 -9.664 6.32 1 97.88 76 TYR A C 1
ATOM 591 O O . TYR A 1 76 ? -9.211 -10.148 5.613 1 97.88 76 TYR A O 1
ATOM 599 N N . SER A 1 77 ? -7.613 -10.406 7.203 1 98.19 77 SER A N 1
ATOM 600 C CA . SER A 1 77 ? -7.871 -11.828 7.406 1 98.19 77 SER A CA 1
ATOM 601 C C . SER A 1 77 ? -9.297 -12.062 7.906 1 98.19 77 SER A C 1
ATOM 603 O O . SER A 1 77 ? -9.906 -13.086 7.586 1 98.19 77 SER A O 1
ATOM 605 N N . LYS A 1 78 ? -9.82 -11.148 8.633 1 96.56 78 LYS A N 1
ATOM 606 C CA . LYS A 1 78 ? -11.188 -11.25 9.141 1 96.56 78 LYS A CA 1
ATOM 607 C C . LYS A 1 78 ? -12.195 -10.789 8.094 1 96.56 78 LYS A C 1
ATOM 609 O O . LYS A 1 78 ? -13.312 -11.305 8.023 1 96.56 78 LYS A O 1
ATOM 614 N N . ALA A 1 79 ? -11.805 -9.891 7.309 1 96.12 79 ALA A N 1
ATOM 615 C CA . ALA A 1 79 ? -12.734 -9.203 6.41 1 96.12 79 ALA A CA 1
ATOM 616 C C . ALA A 1 79 ? -12.898 -9.977 5.105 1 96.12 79 ALA A C 1
ATOM 618 O O . ALA A 1 79 ? -13.953 -9.898 4.465 1 96.12 79 ALA A O 1
ATOM 619 N N . ILE A 1 80 ? -11.844 -10.68 4.664 1 97.5 80 ILE A N 1
ATOM 620 C CA . ILE A 1 80 ? -11.844 -11.344 3.365 1 97.5 80 ILE A CA 1
ATOM 621 C C . ILE A 1 80 ? -12.047 -12.844 3.559 1 97.5 80 ILE A C 1
ATOM 623 O O . ILE A 1 80 ? -11.164 -13.531 4.082 1 97.5 80 ILE A O 1
ATOM 627 N N . PRO A 1 81 ? -13.156 -13.312 3.07 1 96.06 81 PRO A N 1
ATOM 628 C CA . PRO A 1 81 ? -13.305 -14.766 3.088 1 96.06 81 PRO A CA 1
ATOM 629 C C . PRO A 1 81 ? -12.25 -15.477 2.24 1 96.06 81 PRO A C 1
ATOM 631 O O . PRO A 1 81 ? -11.883 -14.992 1.167 1 96.06 81 PRO A O 1
ATOM 634 N N . ASN A 1 82 ? -11.703 -16.547 2.705 1 96.62 82 ASN A N 1
ATOM 635 C CA . ASN A 1 82 ? -10.703 -17.359 2.025 1 96.62 82 ASN A CA 1
ATOM 636 C C . ASN A 1 82 ? -9.438 -16.562 1.725 1 96.62 82 ASN A C 1
ATOM 638 O O . ASN A 1 82 ? -8.844 -16.719 0.658 1 96.62 82 ASN A O 1
ATOM 642 N N . PHE A 1 83 ? -9.125 -15.633 2.648 1 98.44 83 PHE A N 1
ATOM 643 C CA . PHE A 1 83 ? -7.859 -14.906 2.635 1 98.44 83 PHE A CA 1
ATOM 644 C C . PHE A 1 83 ? -6.68 -15.859 2.75 1 98.44 83 PHE A C 1
ATOM 646 O O . PHE A 1 83 ? -6.438 -16.438 3.816 1 98.44 83 PHE A O 1
ATOM 653 N N . LYS A 1 84 ? -5.906 -15.953 1.613 1 98.81 84 LYS A N 1
ATOM 654 C CA . LYS A 1 84 ? -4.918 -17.031 1.58 1 98.81 84 LYS A CA 1
ATOM 655 C C . LYS A 1 84 ? -3.504 -16.469 1.429 1 98.81 84 LYS A C 1
ATOM 657 O O . LYS A 1 84 ? -2.551 -17.031 1.975 1 98.81 84 LYS A O 1
ATOM 662 N N . TYR A 1 85 ? -3.326 -15.438 0.652 1 98.88 85 TYR A N 1
ATOM 663 C CA . TYR A 1 85 ? -2.027 -14.82 0.405 1 98.88 85 TYR A CA 1
ATOM 664 C C . TYR A 1 85 ? -2.113 -13.305 0.516 1 98.88 85 TYR A C 1
ATOM 666 O O . TYR A 1 85 ? -3.17 -12.711 0.273 1 98.88 85 TYR A O 1
ATOM 674 N N . PHE A 1 86 ? -1.036 -12.641 0.904 1 98.88 86 PHE A N 1
ATOM 675 C CA . PHE A 1 86 ? -0.927 -11.188 0.831 1 98.88 86 PHE A CA 1
ATOM 676 C C . PHE A 1 86 ? 0.509 -10.766 0.539 1 98.88 86 PHE A C 1
ATOM 678 O O . PHE A 1 86 ? 1.447 -11.523 0.796 1 98.88 86 PHE A O 1
ATOM 685 N N . THR A 1 87 ? 0.631 -9.602 -0.014 1 98.81 87 THR A N 1
ATOM 686 C CA . THR A 1 87 ? 1.973 -9.125 -0.334 1 98.81 87 THR A CA 1
ATOM 687 C C . THR A 1 87 ? 2.383 -7.992 0.605 1 98.81 87 THR A C 1
ATOM 689 O O . THR A 1 87 ? 1.533 -7.238 1.086 1 98.81 87 THR A O 1
ATOM 692 N N . PHE A 1 88 ? 3.65 -7.902 0.869 1 98.62 88 PHE A N 1
ATOM 693 C CA . PHE A 1 88 ? 4.316 -6.781 1.522 1 98.62 88 PHE A CA 1
ATOM 694 C C . PHE A 1 88 ? 5.652 -6.48 0.851 1 98.62 88 PHE A C 1
ATOM 696 O O . PHE A 1 88 ? 6.207 -7.332 0.151 1 98.62 88 PHE A O 1
ATOM 703 N N . HIS A 1 89 ? 6.117 -5.324 1.024 1 97.81 89 HIS A N 1
ATOM 704 C CA . HIS A 1 89 ? 7.406 -4.969 0.444 1 97.81 89 HIS A CA 1
ATOM 705 C C . HIS A 1 89 ? 8.555 -5.539 1.27 1 97.81 89 HIS A C 1
ATOM 707 O O . HIS A 1 89 ? 8.766 -5.133 2.416 1 97.81 89 HIS A O 1
ATOM 713 N N . GLY A 1 90 ? 9.336 -6.34 0.623 1 97.31 90 GLY A N 1
ATOM 714 C CA . GLY A 1 90 ? 10.484 -6.941 1.28 1 97.31 90 GLY A CA 1
ATOM 715 C C . GLY A 1 90 ? 11.633 -5.969 1.492 1 97.31 90 GLY A C 1
ATOM 716 O O . GLY A 1 90 ? 12.625 -6.305 2.145 1 97.31 90 GLY A O 1
ATOM 717 N N . THR A 1 91 ? 11.523 -4.812 0.99 1 94.38 91 THR A N 1
ATOM 718 C CA . THR A 1 91 ? 12.555 -3.793 1.135 1 94.38 91 THR A CA 1
ATOM 719 C C . THR A 1 91 ? 12.266 -2.891 2.33 1 94.38 91 THR A C 1
ATOM 721 O O . THR A 1 91 ? 13.008 -1.95 2.604 1 94.38 91 THR A O 1
ATOM 724 N N . ALA A 1 92 ? 11.156 -3.152 3.027 1 94.31 92 ALA A N 1
ATOM 725 C CA . ALA A 1 92 ? 10.805 -2.4 4.23 1 94.31 92 ALA A CA 1
ATOM 726 C C . ALA A 1 92 ? 11.766 -2.719 5.375 1 94.31 92 ALA A C 1
ATOM 728 O O . ALA A 1 92 ? 12.727 -3.469 5.195 1 94.31 92 ALA A O 1
ATOM 729 N N . SER A 1 93 ? 11.57 -2.047 6.512 1 93.06 93 SER A N 1
ATOM 730 C CA . SER A 1 93 ? 12.414 -2.277 7.676 1 93.06 93 SER A CA 1
ATOM 731 C C . SER A 1 93 ? 12.32 -3.721 8.156 1 93.06 93 SER A C 1
ATOM 733 O O . SER A 1 93 ? 11.305 -4.387 7.926 1 93.06 93 SER A O 1
ATOM 735 N N . ASP A 1 94 ? 13.375 -4.152 8.836 1 95.94 94 ASP A N 1
ATOM 736 C CA . ASP A 1 94 ? 13.352 -5.5 9.406 1 95.94 94 ASP A CA 1
ATOM 737 C C . ASP A 1 94 ? 12.156 -5.684 10.328 1 95.94 94 ASP A C 1
ATOM 739 O O . ASP A 1 94 ? 11.5 -6.73 10.312 1 95.94 94 ASP A O 1
ATOM 743 N N . GLU A 1 95 ? 11.867 -4.664 11.062 1 95.06 95 GLU A N 1
ATOM 744 C CA . GLU A 1 95 ? 10.773 -4.738 12.023 1 95.06 95 GLU A CA 1
ATOM 745 C C . GLU A 1 95 ? 9.43 -4.895 11.32 1 95.06 95 GLU A C 1
ATOM 747 O O . GLU A 1 95 ? 8.555 -5.629 11.797 1 95.06 95 GLU A O 1
ATOM 752 N N . MET A 1 96 ? 9.258 -4.254 10.211 1 95.81 96 MET A N 1
ATOM 753 C CA . MET A 1 96 ? 8.008 -4.371 9.469 1 95.81 96 MET A CA 1
ATOM 754 C C . MET A 1 96 ? 7.863 -5.766 8.867 1 95.81 96 MET A C 1
ATOM 756 O O . MET A 1 96 ? 6.781 -6.352 8.898 1 95.81 96 MET A O 1
ATOM 760 N N . ILE A 1 97 ? 8.984 -6.285 8.344 1 98.12 97 ILE A N 1
ATOM 761 C CA . ILE A 1 97 ? 8.953 -7.621 7.758 1 98.12 97 ILE A CA 1
ATOM 762 C C . ILE A 1 97 ? 8.586 -8.648 8.828 1 98.12 97 ILE A C 1
ATOM 764 O O . ILE A 1 97 ? 7.723 -9.5 8.609 1 98.12 97 ILE A O 1
ATOM 768 N N . LYS A 1 98 ? 9.172 -8.5 9.961 1 98.44 98 LYS A N 1
ATOM 769 C CA . LYS A 1 98 ? 8.844 -9.391 11.07 1 98.44 98 LYS A CA 1
ATOM 770 C C . LYS A 1 98 ? 7.371 -9.273 11.461 1 98.44 98 LYS A C 1
ATOM 772 O O . LYS A 1 98 ? 6.719 -10.273 11.75 1 98.44 98 LYS A O 1
ATOM 777 N N . ALA A 1 99 ? 6.855 -8.055 11.453 1 97.88 99 ALA A N 1
ATOM 778 C CA . ALA A 1 99 ? 5.449 -7.824 11.758 1 97.88 99 ALA A CA 1
ATOM 779 C C . ALA A 1 99 ? 4.543 -8.531 10.758 1 97.88 99 ALA A C 1
ATOM 781 O O . ALA A 1 99 ? 3.527 -9.117 11.133 1 97.88 99 ALA A O 1
ATOM 782 N N . ALA A 1 100 ? 4.891 -8.469 9.508 1 98.62 100 ALA A N 1
ATOM 783 C CA . ALA A 1 100 ? 4.109 -9.148 8.469 1 98.62 100 ALA A CA 1
ATOM 784 C C . ALA A 1 100 ? 4.125 -10.656 8.664 1 98.62 100 ALA A C 1
ATOM 786 O O . ALA A 1 100 ? 3.104 -11.32 8.484 1 98.62 100 ALA A O 1
ATOM 787 N N . LEU A 1 101 ? 5.273 -11.195 9.078 1 98.81 101 LEU A N 1
ATOM 788 C CA . LEU A 1 101 ? 5.453 -12.641 9.219 1 98.81 101 LEU A CA 1
ATOM 789 C C . LEU A 1 101 ? 4.734 -13.156 10.461 1 98.81 101 LEU A C 1
ATOM 791 O O . LEU A 1 101 ? 4.332 -14.32 10.508 1 98.81 101 LEU A O 1
ATOM 795 N N . THR A 1 102 ? 4.523 -12.281 11.406 1 98.69 102 THR A N 1
ATOM 796 C CA . THR A 1 102 ? 4.027 -12.766 12.688 1 98.69 102 THR A CA 1
ATOM 797 C C . THR A 1 102 ? 2.588 -12.32 12.914 1 98.69 102 THR A C 1
ATOM 799 O O . THR A 1 102 ? 2.02 -12.562 13.984 1 98.69 102 THR A O 1
ATOM 802 N N . ALA A 1 103 ? 2.049 -11.617 11.953 1 98.62 103 ALA A N 1
ATOM 803 C CA . ALA A 1 103 ? 0.642 -11.25 12.078 1 98.62 103 ALA A CA 1
ATOM 804 C C . ALA A 1 103 ? -0.225 -12.484 12.344 1 98.62 103 ALA A C 1
ATOM 806 O O . ALA A 1 103 ? 0.065 -13.57 11.844 1 98.62 103 ALA A O 1
ATOM 807 N N . ASP A 1 104 ? -1.277 -12.312 13.117 1 98.5 104 ASP A N 1
ATOM 808 C CA . ASP A 1 104 ? -2.182 -13.414 13.43 1 98.5 104 ASP A CA 1
ATOM 809 C C . ASP A 1 104 ? -3.123 -13.703 12.258 1 98.5 104 ASP A C 1
ATOM 811 O O . ASP A 1 104 ? -4.215 -13.133 12.18 1 98.5 104 ASP A O 1
ATOM 815 N N . THR A 1 105 ? -2.773 -14.609 11.414 1 98.62 105 THR A N 1
ATOM 816 C CA . THR A 1 105 ? -3.512 -15.008 10.219 1 98.62 105 THR A CA 1
ATOM 817 C C . THR A 1 105 ? -3.023 -16.359 9.711 1 98.62 105 THR A C 1
ATOM 819 O O . THR A 1 105 ? -1.922 -16.797 10.055 1 98.62 105 THR A O 1
ATOM 822 N N . GLN A 1 106 ? -3.84 -17.031 8.969 1 98.25 106 GLN A N 1
ATOM 823 C CA . GLN A 1 106 ? -3.426 -18.266 8.305 1 98.25 106 GLN A CA 1
ATOM 824 C C . GLN A 1 106 ? -2.9 -17.984 6.902 1 98.25 106 GLN A C 1
ATOM 826 O O . GLN A 1 106 ? -2.42 -18.906 6.223 1 98.25 106 GLN A O 1
ATOM 831 N N . ALA A 1 107 ? -3.021 -16.734 6.484 1 98.81 107 ALA A N 1
ATOM 832 C CA . ALA A 1 107 ? -2.59 -16.375 5.137 1 98.81 107 ALA A CA 1
ATOM 833 C C . ALA A 1 107 ? -1.068 -16.406 5.02 1 98.81 107 ALA A C 1
ATOM 835 O O . ALA A 1 107 ? -0.358 -16.172 6 1 98.81 107 ALA A O 1
ATOM 836 N N . ILE A 1 108 ? -0.605 -16.688 3.828 1 98.75 108 ILE A N 1
ATOM 837 C CA . ILE A 1 108 ? 0.817 -16.812 3.529 1 98.75 108 ILE A CA 1
ATOM 838 C C . ILE A 1 108 ? 1.366 -15.469 3.049 1 98.75 108 ILE A C 1
ATOM 840 O O . ILE A 1 108 ? 0.856 -14.891 2.086 1 98.75 108 ILE A O 1
ATOM 844 N N . PRO A 1 109 ? 2.371 -14.922 3.725 1 98.88 109 PRO A N 1
ATOM 845 C CA . PRO A 1 109 ? 2.984 -13.656 3.301 1 98.88 109 PRO A CA 1
ATOM 846 C C . PRO A 1 109 ? 3.91 -13.828 2.098 1 98.88 109 PRO A C 1
ATOM 848 O O . PRO A 1 109 ? 4.727 -14.75 2.064 1 98.88 109 PRO A O 1
ATOM 851 N N . LEU A 1 110 ? 3.771 -12.977 1.096 1 98.88 110 LEU A N 1
ATOM 852 C CA . LEU A 1 110 ? 4.621 -12.938 -0.088 1 98.88 110 LEU A CA 1
ATOM 853 C C . LEU A 1 110 ? 5.418 -11.641 -0.146 1 98.88 110 LEU A C 1
ATOM 855 O O . LEU A 1 110 ? 4.84 -10.555 -0.239 1 98.88 110 LEU A O 1
ATOM 859 N N . ALA A 1 111 ? 6.742 -11.727 -0.167 1 98.81 111 ALA A N 1
ATOM 86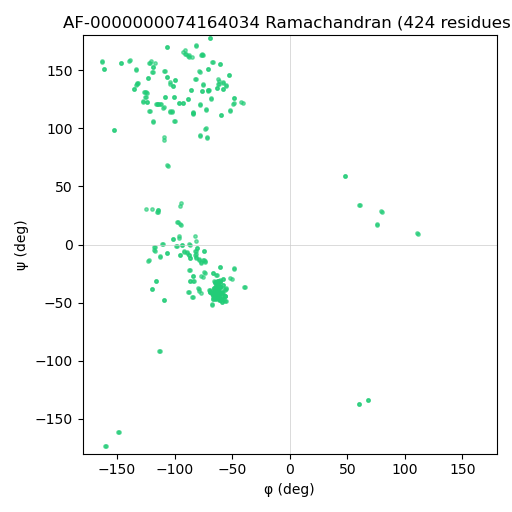0 C CA . ALA A 1 111 ? 7.59 -10.539 -0.235 1 98.81 111 ALA A CA 1
ATOM 861 C C . ALA A 1 111 ? 7.793 -10.086 -1.68 1 98.81 111 ALA A C 1
ATOM 863 O O . ALA A 1 111 ? 8.086 -10.906 -2.555 1 98.81 111 ALA A O 1
ATOM 864 N N . VAL A 1 112 ? 7.629 -8.844 -1.861 1 97.94 112 VAL A N 1
ATOM 865 C CA . VAL A 1 112 ? 7.949 -8.219 -3.139 1 97.94 112 VAL A CA 1
ATOM 866 C C . VAL A 1 112 ? 9.305 -7.52 -3.047 1 97.94 112 VAL A C 1
ATOM 868 O O . VAL A 1 112 ? 9.516 -6.68 -2.168 1 97.94 112 VAL A O 1
ATOM 871 N N . ILE A 1 113 ? 10.195 -7.82 -3.943 1 94.5 113 ILE A N 1
ATOM 872 C CA . ILE A 1 113 ? 11.555 -7.297 -3.854 1 94.5 113 ILE A CA 1
ATOM 873 C C . ILE A 1 113 ? 11.789 -6.266 -4.953 1 94.5 113 ILE A C 1
ATOM 875 O O . ILE A 1 113 ? 12.266 -5.16 -4.688 1 94.5 113 ILE A O 1
ATOM 879 N N . THR A 1 114 ? 11.406 -6.664 -6.098 1 87.44 114 THR A N 1
ATOM 880 C CA . THR A 1 114 ? 11.688 -5.848 -7.273 1 87.44 114 THR A CA 1
ATOM 881 C C . THR A 1 114 ? 10.414 -5.59 -8.07 1 87.44 114 THR A C 1
ATOM 883 O O . THR A 1 114 ? 9.703 -6.531 -8.438 1 87.44 114 THR A O 1
ATOM 886 N N . LEU A 1 115 ? 10.242 -4.27 -8.18 1 83.31 115 LEU A N 1
ATOM 887 C CA . LEU A 1 115 ? 9.125 -3.857 -9.023 1 83.31 115 LEU A CA 1
ATOM 888 C C . LEU A 1 115 ? 9.633 -3.238 -10.328 1 83.31 115 LEU A C 1
ATOM 890 O O . LEU A 1 115 ? 10.188 -2.139 -10.32 1 83.31 115 LEU A O 1
ATOM 894 N N . SER A 1 116 ? 9.789 -3.984 -11.352 1 68.31 116 SER A N 1
ATOM 895 C CA . SER A 1 116 ? 10.281 -3.42 -12.609 1 68.31 116 SER A CA 1
ATOM 896 C C . SER A 1 116 ? 9.438 -3.877 -13.789 1 68.31 116 SER A C 1
ATOM 898 O O . SER A 1 116 ? 8.953 -5.012 -13.812 1 68.31 116 SER A O 1
ATOM 900 N N . SER A 1 117 ? 9.281 -2.82 -14.562 1 61.69 117 SER A N 1
ATOM 901 C CA . SER A 1 117 ? 8.695 -3.158 -15.852 1 61.69 117 SER A CA 1
ATOM 902 C C . SER A 1 117 ? 9.766 -3.564 -16.859 1 61.69 117 SER A C 1
ATOM 904 O O . SER A 1 117 ? 9.445 -4.102 -17.922 1 61.69 117 SER A O 1
ATOM 906 N N . ASP A 1 118 ? 11 -3.287 -16.422 1 62.25 118 ASP A N 1
ATOM 907 C CA . ASP A 1 118 ? 12.07 -3.564 -17.375 1 62.25 118 ASP A CA 1
ATOM 908 C C . ASP A 1 118 ? 13.062 -4.57 -16.812 1 62.25 118 ASP A C 1
ATOM 910 O O . ASP A 1 118 ? 13.117 -4.785 -15.602 1 62.25 118 ASP A O 1
ATOM 914 N N . ALA A 1 119 ? 13.734 -5.172 -17.766 1 67.06 119 ALA A N 1
ATOM 915 C CA . ALA A 1 119 ? 14.695 -6.211 -17.406 1 67.06 119 ALA A CA 1
ATOM 916 C C . ALA A 1 119 ? 16.016 -5.602 -16.938 1 67.06 119 ALA A C 1
ATOM 918 O O . ALA A 1 119 ? 16.891 -6.312 -16.453 1 67.06 119 ALA A O 1
ATOM 919 N N . ASN A 1 120 ? 16.094 -4.348 -16.984 1 74.62 120 ASN A N 1
ATOM 920 C CA . ASN A 1 120 ? 17.406 -3.768 -16.734 1 74.62 120 ASN A CA 1
ATOM 921 C C . ASN A 1 120 ? 17.578 -3.373 -15.273 1 74.62 120 ASN A C 1
ATOM 923 O O . ASN A 1 120 ? 18.391 -2.502 -14.945 1 74.62 120 ASN A O 1
ATOM 927 N N . PHE A 1 121 ? 17.047 -4.117 -14.438 1 81.06 121 PHE A N 1
ATOM 928 C CA . PHE A 1 121 ? 17.234 -3.816 -13.031 1 81.06 121 PHE A CA 1
ATOM 929 C C . PHE A 1 121 ? 18.516 -4.477 -12.508 1 81.06 121 PHE A C 1
ATOM 931 O O . PHE A 1 121 ? 19.109 -5.316 -13.188 1 81.06 121 PHE A O 1
ATOM 938 N N . ASP A 1 122 ? 19.047 -4.027 -11.375 1 88.75 122 ASP A N 1
ATOM 939 C CA . ASP A 1 122 ? 20.25 -4.543 -10.727 1 88.75 122 ASP A CA 1
ATOM 940 C C . ASP A 1 122 ? 19.984 -5.898 -10.07 1 88.75 122 ASP A C 1
ATOM 942 O O . ASP A 1 122 ? 19.516 -5.961 -8.938 1 88.75 122 ASP A O 1
ATOM 946 N N . LYS A 1 123 ? 20.375 -7.004 -10.773 1 92.31 123 LYS A N 1
ATOM 947 C CA . LYS A 1 123 ? 20.109 -8.352 -10.297 1 92.31 123 LYS A CA 1
ATOM 948 C C . LYS A 1 123 ? 20.844 -8.641 -8.992 1 92.31 123 LYS A C 1
ATOM 950 O O . LYS A 1 123 ? 20.312 -9.305 -8.102 1 92.31 123 LYS A O 1
ATOM 955 N N . ALA A 1 124 ? 22.094 -8.094 -8.93 1 95.12 124 ALA A N 1
ATOM 956 C CA . ALA A 1 124 ? 22.875 -8.312 -7.723 1 95.12 124 ALA A CA 1
ATOM 957 C C . ALA A 1 124 ? 22.203 -7.676 -6.508 1 95.12 124 ALA A C 1
ATOM 959 O O . ALA A 1 124 ? 22.141 -8.281 -5.438 1 95.12 124 ALA A O 1
ATOM 960 N N . ASP A 1 125 ? 21.703 -6.516 -6.672 1 94.62 125 ASP A N 1
ATOM 961 C CA . ASP A 1 125 ? 20.984 -5.824 -5.605 1 94.62 125 ASP A CA 1
ATOM 962 C C . ASP A 1 125 ? 19.719 -6.582 -5.215 1 94.62 125 ASP A C 1
ATOM 964 O O . ASP A 1 125 ? 19.422 -6.723 -4.027 1 94.62 125 ASP A O 1
ATOM 968 N N . SER A 1 126 ? 19.031 -7.059 -6.184 1 95 126 SER A N 1
ATOM 969 C CA . SER A 1 126 ? 17.812 -7.824 -5.922 1 95 126 SER A CA 1
ATOM 970 C C . SER A 1 126 ? 18.125 -9.094 -5.133 1 95 126 SER A C 1
ATOM 972 O O . SER A 1 126 ? 17.422 -9.406 -4.164 1 95 126 SER A O 1
ATOM 974 N N . LEU A 1 127 ? 19.156 -9.789 -5.535 1 97.25 127 LEU A N 1
ATOM 975 C CA . LEU A 1 127 ? 19.531 -11.031 -4.859 1 97.25 127 LEU A CA 1
ATOM 976 C C . LEU A 1 127 ? 19.938 -10.758 -3.412 1 97.25 127 LEU A C 1
ATOM 978 O O . LEU A 1 127 ? 19.656 -11.562 -2.523 1 97.25 127 LEU A O 1
ATOM 982 N N . ALA A 1 128 ? 20.594 -9.641 -3.211 1 97.81 128 ALA A N 1
ATOM 983 C CA . ALA A 1 128 ? 20.953 -9.258 -1.849 1 97.81 128 ALA A CA 1
ATOM 984 C C . ALA A 1 128 ? 19.719 -9.008 -1.002 1 97.81 128 ALA A C 1
ATOM 986 O O . ALA A 1 128 ? 19.672 -9.383 0.173 1 97.81 128 ALA A O 1
ATOM 987 N N . LYS A 1 129 ? 18.75 -8.438 -1.552 1 97.12 129 LYS A N 1
A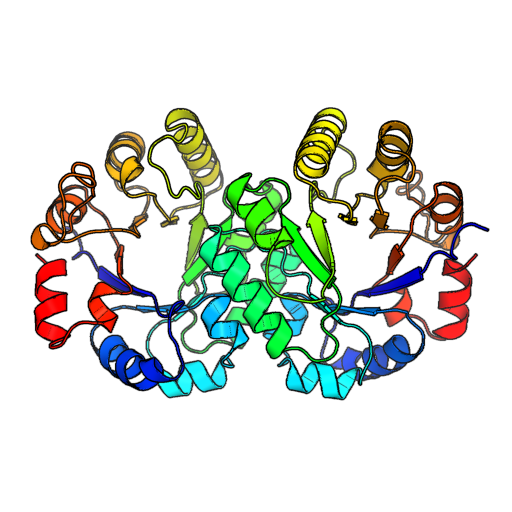TOM 988 C CA . LYS A 1 129 ? 17.5 -8.164 -0.855 1 97.12 129 LYS A CA 1
ATOM 989 C C . LYS A 1 129 ? 16.734 -9.453 -0.577 1 97.12 129 LYS A C 1
ATOM 991 O O . LYS A 1 129 ? 16.125 -9.609 0.486 1 97.12 129 LYS A O 1
ATOM 996 N N . PHE A 1 130 ? 16.781 -10.359 -1.56 1 97.81 130 PHE A N 1
ATOM 997 C CA . PHE A 1 130 ? 16.234 -11.695 -1.315 1 97.81 130 PHE A CA 1
ATOM 998 C C . PHE A 1 130 ? 16.891 -12.336 -0.102 1 97.81 130 PHE A C 1
ATOM 1000 O O . PHE A 1 130 ? 16.219 -12.844 0.789 1 97.81 130 PHE A O 1
ATOM 1007 N N . GLN A 1 131 ? 18.203 -12.281 -0.085 1 98.31 131 GLN A N 1
ATOM 1008 C CA . GLN A 1 131 ? 18.953 -12.891 1.002 1 98.31 131 GLN A CA 1
ATOM 1009 C C . GLN A 1 131 ? 18.562 -12.297 2.35 1 98.31 131 GLN A C 1
ATOM 1011 O O . GLN A 1 131 ? 18.359 -13.023 3.322 1 98.31 131 GLN A O 1
ATOM 1016 N N . ARG A 1 132 ? 18.469 -11.016 2.365 1 98.25 132 ARG A N 1
ATOM 1017 C CA . ARG A 1 132 ? 18.062 -10.352 3.6 1 98.25 132 ARG A CA 1
ATOM 1018 C C . ARG A 1 132 ? 16.719 -10.859 4.086 1 98.25 132 ARG A C 1
ATOM 1020 O O . ARG A 1 132 ? 16.547 -11.172 5.266 1 98.25 132 ARG A O 1
ATOM 1027 N N . CYS A 1 133 ? 15.789 -10.922 3.201 1 98.56 133 CYS A N 1
ATOM 1028 C CA . CYS A 1 133 ? 14.453 -11.398 3.549 1 98.56 133 CYS A CA 1
ATOM 1029 C C . CYS A 1 133 ? 14.492 -12.844 4.023 1 98.56 133 CYS A C 1
ATOM 1031 O O . CYS A 1 133 ? 13.82 -13.203 4.996 1 98.56 133 CYS A O 1
ATOM 1033 N N . VAL A 1 134 ? 15.258 -13.695 3.324 1 98.5 134 VAL A N 1
ATOM 1034 C CA . VAL A 1 134 ? 15.398 -15.094 3.717 1 98.5 134 VAL A CA 1
ATOM 1035 C C . VAL A 1 134 ? 15.969 -15.172 5.129 1 98.5 134 VAL A C 1
ATOM 1037 O O . VAL A 1 134 ? 15.5 -15.969 5.949 1 98.5 134 VAL A O 1
ATOM 1040 N N . ASP A 1 135 ? 16.953 -14.32 5.422 1 98.5 135 ASP A N 1
ATOM 1041 C CA . ASP A 1 135 ? 17.578 -14.289 6.738 1 98.5 135 ASP A CA 1
ATOM 1042 C C . ASP A 1 135 ? 16.578 -13.891 7.82 1 98.5 135 ASP A C 1
ATOM 1044 O O . ASP A 1 135 ? 16.734 -14.273 8.984 1 98.5 135 ASP A O 1
ATOM 1048 N N . LEU A 1 136 ? 15.594 -13.164 7.402 1 98.44 136 LEU A N 1
ATOM 1049 C CA . LEU A 1 136 ? 14.57 -12.711 8.344 1 98.44 136 LEU A CA 1
ATOM 1050 C C . LEU A 1 136 ? 13.461 -13.75 8.477 1 98.44 136 LEU A C 1
ATOM 1052 O O . LEU A 1 136 ? 12.539 -13.578 9.281 1 98.44 136 LEU A O 1
ATOM 1056 N N . GLY A 1 137 ? 13.445 -14.766 7.672 1 98.5 137 GLY A N 1
ATOM 1057 C CA . GLY A 1 137 ? 12.492 -15.859 7.812 1 98.5 137 GLY A CA 1
ATOM 1058 C C . GLY A 1 137 ? 11.453 -15.898 6.707 1 98.5 137 GLY A C 1
ATOM 1059 O O . GLY A 1 137 ? 10.516 -16.688 6.758 1 98.5 137 GLY A O 1
ATOM 1060 N N . VAL A 1 138 ? 11.656 -15.086 5.68 1 98.75 138 VAL A N 1
ATOM 1061 C CA . VAL A 1 138 ? 10.727 -15.094 4.555 1 98.75 138 VAL A CA 1
ATOM 1062 C C . VAL A 1 138 ? 10.953 -16.328 3.699 1 98.75 138 VAL A C 1
ATOM 1064 O O . VAL A 1 138 ? 12.086 -16.656 3.359 1 98.75 138 VAL A O 1
ATOM 1067 N N . GLU A 1 139 ? 9.828 -16.953 3.285 1 98.44 139 GLU A N 1
ATOM 1068 C CA . GLU A 1 139 ? 9.93 -18.188 2.514 1 98.44 139 GLU A CA 1
ATOM 1069 C C . GLU A 1 139 ? 9.234 -18.062 1.164 1 98.44 139 GLU A C 1
ATOM 1071 O O . GLU A 1 139 ? 9.406 -18.906 0.287 1 98.44 139 GLU A O 1
ATOM 1076 N N . ASN A 1 140 ? 8.453 -17.078 0.961 1 98.75 140 ASN A N 1
ATOM 1077 C CA . ASN A 1 140 ? 7.637 -16.906 -0.235 1 98.75 140 ASN A CA 1
ATOM 1078 C C . ASN A 1 140 ? 7.871 -15.547 -0.881 1 98.75 140 ASN A C 1
ATOM 1080 O O . ASN A 1 140 ? 7.871 -14.523 -0.196 1 98.75 140 ASN A O 1
ATOM 1084 N N . PHE A 1 141 ? 8.109 -15.586 -2.258 1 98.62 141 PHE A N 1
ATOM 1085 C CA . PHE A 1 141 ? 8.5 -14.352 -2.928 1 98.62 141 PHE A CA 1
ATOM 1086 C C . PHE A 1 141 ? 7.734 -14.18 -4.234 1 98.62 141 PHE A C 1
ATOM 1088 O O . PHE A 1 141 ? 7.555 -15.141 -4.988 1 98.62 141 PHE A O 1
ATOM 1095 N N . ILE A 1 142 ? 7.23 -12.977 -4.414 1 97.81 142 ILE A N 1
ATOM 1096 C CA . ILE A 1 142 ? 6.973 -12.57 -5.793 1 97.81 142 ILE A CA 1
ATOM 1097 C C . ILE A 1 142 ? 8.297 -12.383 -6.531 1 97.81 142 ILE A C 1
ATOM 1099 O O . ILE A 1 142 ? 9.172 -11.641 -6.074 1 97.81 142 ILE A O 1
ATOM 1103 N N . CYS A 1 143 ? 8.461 -13.031 -7.641 1 95.69 143 CYS A N 1
ATOM 1104 C CA . CYS A 1 143 ? 9.75 -12.992 -8.328 1 95.69 143 CYS A CA 1
ATOM 1105 C C . CYS A 1 143 ? 9.578 -12.539 -9.773 1 95.69 143 CYS A C 1
ATOM 1107 O O . CYS A 1 143 ? 8.758 -13.086 -10.508 1 95.69 143 CYS A O 1
ATOM 1109 N N . HIS A 1 144 ? 10.375 -11.539 -10.047 1 93.5 144 HIS A N 1
ATOM 1110 C CA . HIS A 1 144 ? 10.422 -11.102 -11.438 1 93.5 144 HIS A CA 1
ATOM 1111 C C . HIS A 1 144 ? 10.844 -12.242 -12.359 1 93.5 144 HIS A C 1
ATOM 1113 O O . HIS A 1 144 ? 11.758 -13 -12.031 1 93.5 144 HIS A O 1
ATOM 1119 N N . PRO A 1 145 ? 10.18 -12.328 -13.539 1 91.81 145 PRO A N 1
ATOM 1120 C CA . PRO A 1 145 ? 10.484 -13.453 -14.422 1 91.81 145 PRO A CA 1
ATOM 1121 C C . PRO A 1 145 ? 11.961 -13.516 -14.812 1 91.81 145 PRO A C 1
ATOM 1123 O O . PRO A 1 145 ? 12.523 -14.602 -14.945 1 91.81 145 PRO A O 1
ATOM 1126 N N . HIS A 1 146 ? 12.617 -12.43 -14.883 1 90.25 146 HIS A N 1
ATOM 1127 C CA . HIS A 1 146 ? 14 -12.375 -15.328 1 90.25 146 HIS A CA 1
ATOM 1128 C C . HIS A 1 146 ? 14.953 -12.727 -14.188 1 90.25 146 HIS A C 1
ATOM 1130 O O . HIS A 1 146 ? 16.156 -12.883 -14.398 1 90.25 146 HIS A O 1
ATOM 1136 N N . LEU A 1 147 ? 14.383 -12.906 -12.992 1 93.25 147 LEU A N 1
ATOM 1137 C CA . LEU A 1 147 ? 15.219 -13.195 -11.828 1 93.25 147 LEU A CA 1
ATOM 1138 C C . LEU A 1 147 ? 15.086 -14.656 -11.414 1 93.25 147 LEU A C 1
ATOM 1140 O O . LEU A 1 147 ? 15.867 -15.148 -10.594 1 93.25 147 LEU A O 1
ATOM 1144 N N . VAL A 1 148 ? 14.18 -15.359 -12.023 1 94.81 148 VAL A N 1
ATOM 1145 C CA . VAL A 1 148 ? 13.805 -16.688 -11.555 1 94.81 148 VAL A CA 1
ATOM 1146 C C . VAL A 1 148 ? 15.016 -17.609 -11.586 1 94.81 148 VAL A C 1
ATOM 1148 O O . VAL A 1 148 ? 15.32 -18.297 -10.602 1 94.81 148 VAL A O 1
ATOM 1151 N N . ALA A 1 149 ? 15.711 -17.594 -12.688 1 95.31 149 ALA A N 1
ATOM 1152 C CA . ALA A 1 149 ? 16.859 -18.484 -12.82 1 95.31 149 ALA A CA 1
ATOM 1153 C C . ALA A 1 149 ? 17.922 -18.156 -11.773 1 95.31 149 ALA A C 1
ATOM 1155 O O . ALA A 1 149 ? 18.469 -19.062 -11.141 1 95.31 149 ALA A O 1
ATOM 1156 N N . ASP A 1 150 ? 18.219 -16.859 -11.547 1 95.75 150 ASP A N 1
ATOM 1157 C CA . ASP A 1 150 ? 19.234 -16.422 -10.594 1 95.75 150 ASP A CA 1
ATOM 1158 C C . ASP A 1 150 ? 18.812 -16.766 -9.164 1 95.75 150 ASP A C 1
ATOM 1160 O O . ASP A 1 150 ? 19.641 -17.219 -8.367 1 95.75 150 ASP A O 1
ATOM 1164 N N . VAL A 1 151 ? 17.578 -16.562 -8.828 1 97 151 VAL A N 1
ATOM 1165 C CA . VAL A 1 151 ? 17.078 -16.812 -7.488 1 97 151 VAL A CA 1
ATOM 1166 C C . VAL A 1 151 ? 17.125 -18.312 -7.195 1 97 151 VAL A C 1
ATOM 1168 O O . VAL A 1 151 ? 17.531 -18.734 -6.109 1 97 151 VAL A O 1
ATOM 1171 N N . ARG A 1 152 ? 16.734 -19.141 -8.164 1 96.56 152 ARG A N 1
ATOM 1172 C CA . ARG A 1 152 ? 16.766 -20.594 -7.992 1 96.56 152 ARG A CA 1
ATOM 1173 C C . ARG A 1 152 ? 18.188 -21.094 -7.832 1 96.56 152 ARG A C 1
ATOM 1175 O O . ARG A 1 152 ? 18.453 -21.984 -7.023 1 96.56 152 ARG A O 1
ATOM 1182 N N . ALA A 1 153 ? 19.031 -20.531 -8.586 1 96.75 153 ALA A N 1
ATOM 1183 C CA . ALA A 1 153 ? 20.438 -20.922 -8.492 1 96.75 153 ALA A CA 1
ATOM 1184 C C . ALA A 1 153 ? 21 -20.625 -7.098 1 96.75 153 ALA A C 1
ATOM 1186 O O . ALA A 1 153 ? 21.781 -21.406 -6.555 1 96.75 153 ALA A O 1
ATOM 1187 N N . LYS A 1 154 ? 20.547 -19.578 -6.551 1 97.06 154 LYS A N 1
ATOM 1188 C CA . LYS A 1 154 ? 21.125 -19.125 -5.289 1 97.06 154 LYS A CA 1
ATOM 1189 C C . LYS A 1 154 ? 20.438 -19.766 -4.098 1 97.06 154 LYS A C 1
ATOM 1191 O O . LYS A 1 154 ? 21.078 -20.125 -3.109 1 97.06 154 LYS A O 1
ATOM 1196 N N . PHE A 1 155 ? 19.109 -19.906 -4.125 1 97.25 155 PHE A N 1
ATOM 1197 C CA . PHE A 1 155 ? 18.375 -20.266 -2.92 1 97.25 155 PHE A CA 1
ATOM 1198 C C . PHE A 1 155 ? 17.766 -21.656 -3.057 1 97.25 155 PHE A C 1
ATOM 1200 O O . PHE A 1 155 ? 17.266 -22.234 -2.08 1 97.25 155 PHE A O 1
ATOM 1207 N N . GLY A 1 156 ? 17.766 -22.266 -4.211 1 93.12 156 GLY A N 1
ATOM 1208 C CA . GLY A 1 156 ? 17.234 -23.594 -4.426 1 93.12 156 GLY A CA 1
ATOM 1209 C C . GLY A 1 156 ? 15.758 -23.703 -4.086 1 93.12 156 GLY A C 1
ATOM 1210 O O . GLY A 1 156 ? 14.969 -22.812 -4.418 1 93.12 156 GLY A O 1
ATOM 1211 N N . ASP A 1 157 ? 15.43 -24.828 -3.4 1 91.19 157 ASP A N 1
ATOM 1212 C CA . ASP A 1 157 ? 14.023 -25.109 -3.117 1 91.19 157 ASP A CA 1
ATOM 1213 C C . ASP A 1 157 ? 13.656 -24.656 -1.707 1 91.19 157 ASP A C 1
ATOM 1215 O O . ASP A 1 157 ? 12.602 -25.016 -1.189 1 91.19 157 ASP A O 1
ATOM 1219 N N . LYS A 1 158 ? 14.461 -23.766 -1.15 1 93.06 158 LYS A N 1
ATOM 1220 C CA . LYS A 1 158 ? 14.227 -23.266 0.2 1 93.06 158 LYS A CA 1
ATOM 1221 C C . LYS A 1 158 ? 13.094 -22.234 0.215 1 93.06 158 LYS A C 1
ATOM 1223 O O . LYS A 1 158 ? 12.492 -22 1.26 1 93.06 158 LYS A O 1
ATOM 1228 N N . ILE A 1 159 ? 12.992 -21.641 -0.935 1 96.94 159 ILE A N 1
ATOM 1229 C CA . ILE A 1 159 ? 11.953 -20.625 -1.019 1 96.94 159 ILE A CA 1
ATOM 1230 C C . ILE A 1 159 ? 10.977 -20.969 -2.139 1 96.94 159 ILE A C 1
ATOM 1232 O O . ILE A 1 159 ? 11.312 -21.734 -3.051 1 96.94 159 ILE A O 1
ATOM 1236 N N . LYS A 1 160 ? 9.781 -20.453 -2.008 1 98.19 160 LYS A N 1
ATOM 1237 C CA . LYS A 1 160 ? 8.766 -20.578 -3.045 1 98.19 160 LYS A CA 1
ATOM 1238 C C . LYS A 1 160 ? 8.672 -19.328 -3.9 1 98.19 160 LYS A C 1
ATOM 1240 O O . LYS A 1 160 ? 8.82 -18.219 -3.393 1 98.19 160 LYS A O 1
ATOM 1245 N N . LEU A 1 161 ? 8.461 -19.562 -5.215 1 97.94 161 LEU A N 1
ATOM 1246 C CA . LEU A 1 161 ? 8.43 -18.453 -6.152 1 97.94 161 LEU A CA 1
ATOM 1247 C C . LEU A 1 161 ? 7.055 -18.312 -6.793 1 97.94 161 LEU A C 1
ATOM 1249 O O . LEU A 1 161 ? 6.52 -19.281 -7.336 1 97.94 161 LEU A O 1
ATOM 1253 N N . TYR A 1 162 ? 6.469 -17.188 -6.621 1 97.69 162 TYR A N 1
ATOM 1254 C CA . TYR A 1 162 ? 5.262 -16.734 -7.297 1 97.69 162 TYR A CA 1
ATOM 1255 C C . TYR A 1 162 ? 5.598 -15.75 -8.414 1 97.69 162 TYR A C 1
ATOM 1257 O O . TYR A 1 162 ? 6.074 -14.648 -8.148 1 97.69 162 TYR A O 1
ATOM 1265 N N . VAL A 1 163 ? 5.348 -16.125 -9.672 1 96.19 163 VAL A N 1
ATOM 1266 C CA . VAL A 1 163 ? 5.969 -15.391 -10.773 1 96.19 163 VAL A CA 1
ATOM 1267 C C . VAL A 1 163 ? 4.891 -14.82 -11.688 1 96.19 163 VAL A C 1
ATOM 1269 O O . VAL A 1 163 ? 4.125 -15.57 -12.305 1 96.19 163 VAL A O 1
ATOM 1272 N N . PRO A 1 164 ? 4.82 -13.523 -11.734 1 94.31 164 PRO A N 1
ATOM 1273 C CA . PRO A 1 164 ? 3.975 -12.883 -12.75 1 94.31 164 PRO A CA 1
ATOM 1274 C C . PRO A 1 164 ? 4.652 -12.789 -14.109 1 94.31 164 PRO A C 1
ATOM 1276 O O . PRO A 1 164 ? 5.836 -13.109 -14.242 1 94.31 164 PRO A O 1
ATOM 1279 N N . GLY A 1 165 ? 3.961 -12.406 -15.133 1 88.12 165 GLY A N 1
ATOM 1280 C CA . GLY A 1 165 ? 4.523 -12.031 -16.422 1 88.12 165 GLY A CA 1
ATOM 1281 C C . GLY A 1 165 ? 4.973 -13.219 -17.25 1 88.12 165 GLY A C 1
ATOM 1282 O O . GLY A 1 165 ? 5.816 -13.078 -18.125 1 88.12 165 GLY A O 1
ATOM 1283 N N . VAL A 1 166 ? 4.508 -14.383 -16.906 1 88.25 166 VAL A N 1
ATOM 1284 C CA . VAL A 1 166 ? 4.809 -15.547 -17.719 1 88.25 166 VAL A CA 1
ATOM 1285 C C . VAL A 1 166 ? 4.043 -15.469 -19.047 1 88.25 166 VAL A C 1
ATOM 1287 O O . VAL A 1 166 ? 2.855 -15.141 -19.062 1 88.25 166 VAL A O 1
ATOM 1290 N N . ARG A 1 167 ? 4.766 -15.703 -20.141 1 84.12 167 ARG A N 1
ATOM 1291 C CA . ARG A 1 167 ? 4.172 -15.547 -21.469 1 84.12 167 ARG A CA 1
ATOM 1292 C C . ARG A 1 167 ? 4.191 -16.859 -22.234 1 84.12 167 ARG A C 1
ATOM 1294 O O . ARG A 1 167 ? 5.148 -17.625 -22.141 1 84.12 167 ARG A O 1
ATOM 1301 N N . LEU A 1 168 ? 3.205 -16.953 -23.016 1 84.5 168 LEU A N 1
ATOM 1302 C CA . LEU A 1 168 ? 3.166 -18.141 -23.875 1 84.5 168 LEU A CA 1
ATOM 1303 C C . LEU A 1 168 ? 4.105 -17.984 -25.062 1 84.5 168 LEU A C 1
ATOM 1305 O O . LEU A 1 168 ? 4.352 -16.859 -25.516 1 84.5 168 LEU A O 1
ATOM 1309 N N . GLU A 1 169 ? 4.586 -19.078 -25.453 1 74.94 169 GLU A N 1
ATOM 1310 C CA . GLU A 1 169 ? 5.488 -19.078 -26.609 1 74.94 169 GLU A CA 1
ATOM 1311 C C . GLU A 1 169 ? 4.836 -18.422 -27.812 1 74.94 169 GLU A C 1
ATOM 1313 O O . GLU A 1 169 ? 5.504 -17.719 -28.594 1 74.94 169 GLU A O 1
ATOM 1318 N N . SER A 1 170 ? 3.6 -18.672 -27.938 1 71 170 SER A N 1
ATOM 1319 C CA . SER A 1 170 ? 2.871 -18.125 -29.078 1 71 170 SER A CA 1
ATOM 1320 C C . SER A 1 170 ? 2.771 -16.609 -29.016 1 71 170 SER A C 1
ATOM 1322 O O . SER A 1 170 ? 2.529 -15.953 -30.031 1 71 170 SER A O 1
ATOM 1324 N N . ASP A 1 171 ? 2.855 -16.094 -27.875 1 66.44 171 ASP A N 1
ATOM 1325 C CA . ASP A 1 171 ? 2.727 -14.656 -27.688 1 66.44 171 ASP A CA 1
ATOM 1326 C C . ASP A 1 171 ? 4.082 -13.961 -27.797 1 66.44 171 ASP A C 1
ATOM 1328 O O . ASP A 1 171 ? 4.168 -12.734 -27.688 1 66.44 171 ASP A O 1
ATOM 1332 N N . LEU A 1 172 ? 5.098 -14.82 -27.906 1 59.25 172 LEU A N 1
ATOM 1333 C CA . LEU A 1 172 ? 6.457 -14.289 -27.906 1 59.25 172 LEU A CA 1
ATOM 1334 C C . LEU A 1 172 ? 6.758 -13.57 -29.219 1 59.25 172 LEU A C 1
ATOM 1336 O O . LEU A 1 172 ? 6.516 -14.109 -30.297 1 59.25 172 LEU A O 1
ATOM 1340 N N . SER A 1 173 ? 6.461 -12.312 -29.078 1 54.03 173 SER A N 1
ATOM 1341 C CA . SER A 1 173 ? 7.039 -11.539 -30.172 1 54.03 173 SER A CA 1
ATOM 1342 C C . SER A 1 173 ? 8.531 -11.328 -29.984 1 54.03 173 SER A C 1
ATOM 1344 O O . SER A 1 173 ? 9.07 -11.625 -28.906 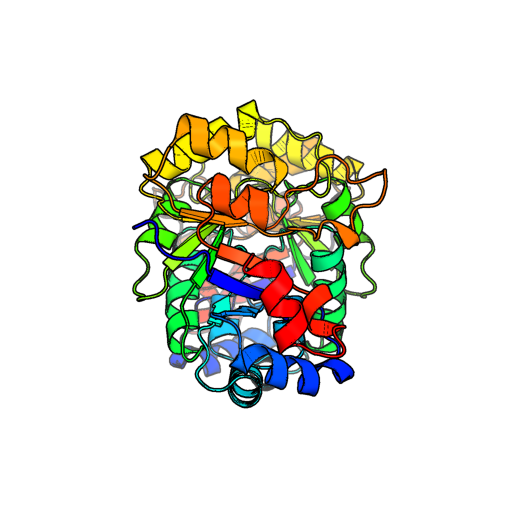1 54.03 173 SER A O 1
ATOM 1346 N N . ASP A 1 174 ? 9.258 -10.953 -31.016 1 48.5 174 ASP A N 1
ATOM 1347 C CA . ASP A 1 174 ? 10.688 -10.672 -31.078 1 48.5 174 ASP A CA 1
ATOM 1348 C C . ASP A 1 174 ? 11.148 -9.93 -29.812 1 48.5 174 ASP A C 1
ATOM 1350 O O . ASP A 1 174 ? 12.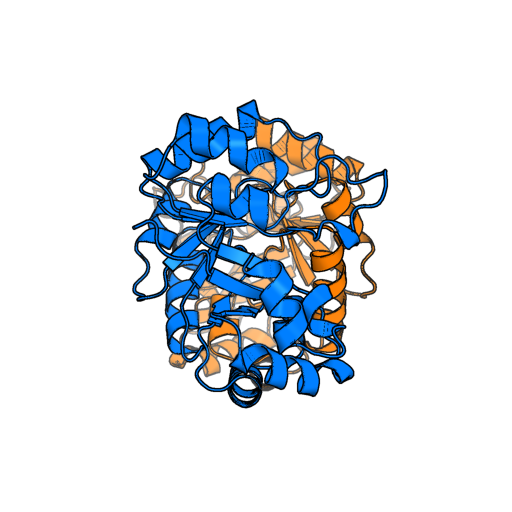266 -10.141 -29.344 1 48.5 174 ASP A O 1
ATOM 1354 N N . ASP A 1 175 ? 10.398 -9.133 -29.328 1 45.66 175 ASP A N 1
ATOM 1355 C CA . ASP A 1 175 ? 10.859 -8.188 -28.312 1 45.66 175 ASP A CA 1
ATOM 1356 C C . ASP A 1 175 ? 10.898 -8.836 -26.938 1 45.66 175 ASP A C 1
ATOM 1358 O O . ASP A 1 175 ? 11.438 -8.266 -25.984 1 45.66 175 ASP A O 1
ATOM 1362 N N . HIS A 1 176 ? 10.266 -10.055 -26.875 1 52.78 176 HIS A N 1
ATOM 1363 C CA . HIS A 1 176 ? 10.172 -10.68 -25.562 1 52.78 176 HIS A CA 1
ATOM 1364 C C . HIS A 1 176 ? 10.992 -11.969 -25.516 1 52.78 176 HIS A C 1
ATOM 1366 O O . HIS A 1 176 ? 10.578 -12.945 -24.891 1 52.78 176 HIS A O 1
ATOM 1372 N N . PHE A 1 177 ? 12.07 -12.039 -26.297 1 47.22 177 PHE A N 1
ATOM 1373 C CA . PHE A 1 177 ? 12.938 -13.203 -26.391 1 47.22 177 PHE A CA 1
ATOM 1374 C C . PHE A 1 177 ? 13.328 -13.711 -25.016 1 47.22 177 PHE A C 1
ATOM 1376 O O . PHE A 1 177 ? 13.602 -14.898 -24.828 1 47.22 177 PHE A O 1
ATOM 1383 N N . ASN A 1 178 ? 13.203 -12.844 -24.078 1 59.31 178 ASN A N 1
ATOM 1384 C CA . ASN A 1 178 ? 13.727 -13.312 -22.797 1 59.31 178 ASN A CA 1
ATOM 1385 C C . ASN A 1 178 ? 12.617 -13.461 -21.766 1 59.31 178 ASN A C 1
ATOM 1387 O O . ASN A 1 178 ? 12.875 -13.422 -20.562 1 59.31 178 ASN A O 1
ATOM 1391 N N . ALA A 1 179 ? 11.484 -13.758 -22.453 1 76.5 179 ALA A N 1
ATOM 1392 C CA . ALA A 1 179 ? 10.352 -13.922 -21.531 1 76.5 179 ALA A CA 1
ATOM 1393 C C . ALA A 1 179 ? 10.336 -15.32 -20.938 1 76.5 179 ALA A C 1
ATOM 1395 O O . ALA A 1 179 ? 10.75 -16.297 -21.578 1 76.5 179 ALA A O 1
ATOM 1396 N N . LEU A 1 180 ? 9.992 -15.484 -19.719 1 87.44 180 LEU A N 1
ATOM 1397 C CA . LEU A 1 180 ? 9.789 -16.766 -19.047 1 87.44 180 LEU A CA 1
ATOM 1398 C C . LEU A 1 180 ? 8.5 -17.422 -19.516 1 87.44 180 LEU A C 1
ATOM 1400 O O . LEU A 1 180 ? 7.414 -16.875 -19.328 1 87.44 180 LEU A O 1
ATOM 1404 N N . THR A 1 181 ? 8.672 -18.594 -20.156 1 91.25 181 THR A N 1
ATOM 1405 C CA . THR A 1 181 ? 7.512 -19.359 -20.578 1 91.25 181 THR A CA 1
ATOM 1406 C C . THR A 1 181 ? 7.035 -20.297 -19.469 1 91.25 181 THR A C 1
ATOM 1408 O O . THR A 1 181 ? 7.785 -20.594 -18.547 1 91.25 181 THR A O 1
ATOM 1411 N N . PRO A 1 182 ? 5.781 -20.734 -19.672 1 93.19 182 PRO A N 1
ATOM 1412 C CA . PRO A 1 182 ? 5.297 -21.688 -18.672 1 93.19 182 PRO A CA 1
ATOM 1413 C C . PRO A 1 182 ? 6.168 -22.938 -18.578 1 93.19 182 PRO A C 1
ATOM 1415 O O . PRO A 1 182 ? 6.453 -23.406 -17.469 1 93.19 182 PRO A O 1
ATOM 1418 N N . LYS A 1 183 ? 6.578 -23.422 -19.672 1 91.81 183 LYS A N 1
ATOM 1419 C CA . LYS A 1 183 ? 7.441 -24.609 -19.672 1 91.81 183 LYS A CA 1
ATOM 1420 C C . LYS A 1 183 ? 8.75 -24.344 -18.938 1 91.81 183 LYS A C 1
ATOM 1422 O O . LYS A 1 183 ? 9.164 -25.141 -18.094 1 91.81 183 LYS A O 1
ATOM 1427 N N . LYS A 1 184 ? 9.359 -23.266 -19.219 1 92.38 184 LYS A N 1
ATOM 1428 C CA . LYS A 1 184 ? 10.609 -22.906 -18.562 1 92.38 184 LYS A CA 1
ATOM 1429 C C . LYS A 1 184 ? 10.383 -22.672 -17.062 1 92.38 184 LYS A C 1
ATOM 1431 O O . LYS A 1 184 ? 11.234 -23.031 -16.25 1 92.38 184 LYS A O 1
ATOM 1436 N N . ALA A 1 185 ? 9.297 -22 -16.734 1 94.88 185 ALA A N 1
ATOM 1437 C CA . ALA A 1 185 ? 8.953 -21.781 -15.328 1 94.88 185 ALA A CA 1
ATOM 1438 C C . ALA A 1 185 ? 8.859 -23.109 -14.578 1 94.88 185 ALA A C 1
ATOM 1440 O O . ALA A 1 185 ? 9.406 -23.234 -13.477 1 94.88 185 ALA A O 1
ATOM 1441 N N . LYS A 1 186 ? 8.219 -24.062 -15.18 1 94.06 186 LYS A N 1
ATOM 1442 C CA . LYS A 1 186 ? 8.078 -25.391 -14.586 1 94.06 186 LYS A CA 1
ATOM 1443 C C . LYS A 1 186 ? 9.445 -26.047 -14.398 1 94.06 186 LYS A C 1
ATOM 1445 O O . LYS A 1 186 ? 9.727 -26.609 -13.336 1 94.06 186 LYS A O 1
ATOM 1450 N N . GLU A 1 187 ? 10.234 -25.938 -15.383 1 93.38 187 GLU A N 1
ATOM 1451 C CA . GLU A 1 187 ? 11.57 -26.531 -15.336 1 93.38 187 GLU A CA 1
ATOM 1452 C C . GLU A 1 187 ? 12.414 -25.906 -14.227 1 93.38 187 GLU A C 1
ATOM 1454 O O . GLU A 1 187 ? 13.227 -26.594 -13.602 1 93.38 187 GLU A O 1
ATOM 1459 N N . LEU A 1 188 ? 12.195 -24.672 -14 1 94.19 188 LEU A N 1
ATOM 1460 C CA . LEU A 1 188 ? 12.984 -23.938 -13.008 1 94.19 188 LEU A CA 1
ATOM 1461 C C . LEU A 1 188 ? 12.375 -24.078 -11.617 1 94.19 188 LEU A C 1
ATOM 1463 O O . LEU A 1 188 ? 12.867 -23.484 -10.656 1 94.19 188 LEU A O 1
ATOM 1467 N N . GLY A 1 189 ? 11.273 -24.797 -11.523 1 94.75 189 GLY A N 1
ATOM 1468 C CA . GLY A 1 189 ? 10.688 -25.078 -10.227 1 94.75 189 GLY A CA 1
ATOM 1469 C C . GLY A 1 189 ? 9.867 -23.938 -9.672 1 94.75 189 GLY A C 1
ATOM 1470 O O . GLY A 1 189 ? 9.836 -23.719 -8.461 1 94.75 189 GLY A O 1
ATOM 1471 N N . VAL A 1 190 ? 9.297 -23.125 -10.523 1 96.19 190 VAL A N 1
ATOM 1472 C CA . VAL A 1 190 ? 8.367 -22.094 -10.094 1 96.19 190 VAL A CA 1
ATOM 1473 C C . VAL A 1 190 ? 7.133 -22.734 -9.461 1 96.19 190 VAL A C 1
ATOM 1475 O O . VAL A 1 190 ? 6.605 -23.719 -9.977 1 96.19 190 VAL A O 1
ATOM 1478 N N . ASP A 1 191 ? 6.727 -22.188 -8.32 1 96.94 191 ASP A N 1
ATOM 1479 C CA . ASP A 1 191 ? 5.625 -22.781 -7.578 1 96.94 191 ASP A CA 1
ATOM 1480 C C . ASP A 1 191 ? 4.277 -22.297 -8.109 1 96.94 191 ASP A C 1
ATOM 1482 O O . ASP A 1 191 ? 3.346 -23.094 -8.266 1 96.94 191 ASP A O 1
ATOM 1486 N N . TYR A 1 192 ? 4.168 -21.016 -8.344 1 97.19 192 TYR A N 1
ATOM 1487 C CA . TYR A 1 192 ? 2.953 -20.422 -8.875 1 97.19 192 TYR A CA 1
ATOM 1488 C C . TYR A 1 192 ? 3.273 -19.453 -10.016 1 97.19 192 TYR A C 1
ATOM 1490 O O . TYR A 1 192 ? 4.234 -18.688 -9.938 1 97.19 192 TYR A O 1
ATOM 1498 N N . ILE A 1 193 ? 2.463 -19.531 -11.055 1 96.56 193 ILE A N 1
ATOM 1499 C CA . ILE A 1 193 ? 2.473 -18.453 -12.039 1 96.56 193 ILE A CA 1
ATOM 1500 C C . ILE A 1 193 ? 1.211 -17.609 -11.883 1 96.56 193 ILE A C 1
ATOM 1502 O O . ILE A 1 193 ? 0.152 -18.125 -11.516 1 96.56 193 ILE A O 1
ATOM 1506 N N . ILE A 1 194 ? 1.334 -16.375 -12.086 1 96 194 ILE A N 1
ATOM 1507 C CA . ILE A 1 194 ? 0.224 -15.422 -11.992 1 96 194 ILE A CA 1
ATOM 1508 C C . ILE A 1 194 ? -0.135 -14.914 -13.391 1 96 194 ILE A C 1
ATOM 1510 O O . ILE A 1 194 ? 0.685 -14.281 -14.055 1 96 194 ILE A O 1
ATOM 1514 N N . VAL A 1 195 ? -1.328 -15.188 -13.797 1 93.5 195 VAL A N 1
ATOM 1515 C CA . VAL A 1 195 ? -1.75 -14.898 -15.164 1 93.5 195 VAL A CA 1
ATOM 1516 C C . VAL A 1 195 ? -3 -14.031 -15.148 1 93.5 195 VAL A C 1
ATOM 1518 O O . VAL A 1 195 ? -3.939 -14.289 -14.391 1 93.5 195 VAL A O 1
ATOM 1521 N N . GLY A 1 196 ? -2.943 -12.969 -15.938 1 91.56 196 GLY A N 1
ATOM 1522 C CA . GLY A 1 196 ? -4.07 -12.047 -15.977 1 91.56 196 GLY A CA 1
ATOM 1523 C C . GLY A 1 196 ? -4.781 -12.039 -17.312 1 91.56 196 GLY A C 1
ATOM 1524 O O . GLY A 1 196 ? -5.547 -12.953 -17.625 1 91.56 196 GLY A O 1
ATOM 1525 N N . ARG A 1 197 ? -4.445 -11.227 -18.203 1 87.75 197 ARG A N 1
ATOM 1526 C CA . ARG A 1 197 ? -5.109 -10.859 -19.453 1 87.75 197 ARG A CA 1
ATOM 1527 C C . ARG A 1 197 ? -5.27 -12.07 -20.359 1 87.75 197 ARG A C 1
ATOM 1529 O O . ARG A 1 197 ? -6.312 -12.242 -21 1 87.75 197 ARG A O 1
ATOM 1536 N N . PRO A 1 198 ? -4.262 -12.859 -20.422 1 88.88 198 PRO A N 1
ATOM 1537 C CA . PRO A 1 198 ? -4.438 -14.008 -21.312 1 88.88 198 PRO A CA 1
ATOM 1538 C C . PRO A 1 198 ? -5.637 -14.867 -20.938 1 88.88 198 PRO A C 1
ATOM 1540 O O . PRO A 1 198 ? -6.32 -15.398 -21.828 1 88.88 198 PRO A O 1
ATOM 1543 N N . LEU A 1 199 ? -5.902 -14.969 -19.703 1 90.75 199 LEU A N 1
ATOM 1544 C CA . LEU A 1 199 ? -7.055 -15.758 -19.281 1 90.75 199 LEU A CA 1
ATOM 1545 C C . LEU A 1 199 ? -8.344 -14.961 -19.453 1 90.75 199 LEU A C 1
ATOM 1547 O O . LEU A 1 199 ? -9.359 -15.516 -19.891 1 90.75 199 LEU A O 1
ATOM 1551 N N . LEU A 1 200 ? -8.289 -13.727 -19.188 1 88.12 200 LEU A N 1
ATOM 1552 C CA . LEU A 1 200 ? -9.469 -12.867 -19.281 1 88.12 200 LEU A CA 1
ATOM 1553 C C . LEU A 1 200 ? -9.953 -12.766 -20.734 1 88.12 200 LEU A C 1
ATOM 1555 O O . LEU A 1 200 ? -11.156 -12.68 -20.984 1 88.12 200 LEU A O 1
ATOM 1559 N N . ARG A 1 201 ? -9.078 -12.82 -21.625 1 86.94 201 ARG A N 1
ATOM 1560 C CA . ARG A 1 201 ? -9.414 -12.602 -23.031 1 86.94 201 ARG A CA 1
ATOM 1561 C C . ARG A 1 201 ? -9.586 -13.93 -23.766 1 86.94 201 ARG A C 1
ATOM 1563 O O . ARG A 1 201 ? -9.922 -13.945 -24.953 1 86.94 201 ARG A O 1
ATOM 1570 N N . ALA A 1 202 ? -9.406 -14.938 -23.109 1 89.88 202 ALA A N 1
ATOM 1571 C CA . ALA A 1 202 ? -9.484 -16.25 -23.75 1 89.88 202 ALA A CA 1
ATOM 1572 C C . ALA A 1 202 ? -10.922 -16.578 -24.141 1 89.88 202 ALA A C 1
ATOM 1574 O O . ALA A 1 202 ? -11.852 -16.359 -23.375 1 89.88 202 ALA A O 1
ATOM 1575 N N . GLU A 1 203 ? -11.062 -17.016 -25.328 1 91.06 203 GLU A N 1
ATOM 1576 C CA . GLU A 1 203 ? -12.367 -17.516 -25.75 1 91.06 203 GLU A CA 1
ATOM 1577 C C . GLU A 1 203 ? -12.742 -18.797 -25.016 1 91.06 203 GLU A C 1
ATOM 1579 O O . GLU A 1 203 ? -13.883 -18.953 -24.594 1 91.06 203 GLU A O 1
ATOM 1584 N N . ASN A 1 204 ? -11.758 -19.656 -24.891 1 93.88 204 ASN A N 1
ATOM 1585 C CA . ASN A 1 204 ? -11.883 -20.891 -24.141 1 93.88 204 ASN A CA 1
ATOM 1586 C C . ASN A 1 204 ? -10.898 -20.938 -22.969 1 93.88 204 ASN A C 1
ATOM 1588 O O . ASN A 1 204 ? -9.711 -21.203 -23.172 1 93.88 204 ASN A O 1
ATOM 1592 N N . ILE A 1 205 ? -11.422 -20.75 -21.781 1 93 205 ILE A N 1
ATOM 1593 C CA . ILE A 1 205 ? -10.609 -20.625 -20.578 1 93 205 ILE A CA 1
ATOM 1594 C C . ILE A 1 205 ? -9.859 -21.938 -20.328 1 93 205 ILE A C 1
ATOM 1596 O O . ILE A 1 205 ? -8.664 -21.922 -20.031 1 93 205 ILE A O 1
ATOM 1600 N N . VAL A 1 206 ? -10.531 -23.031 -20.484 1 92.88 206 VAL A N 1
ATOM 1601 C CA . VAL A 1 206 ? -9.969 -24.344 -20.188 1 92.88 206 VAL A CA 1
ATOM 1602 C C . VAL A 1 206 ? -8.797 -24.625 -21.141 1 92.88 206 VAL A C 1
ATOM 1604 O O . VAL A 1 206 ? -7.734 -25.078 -20.703 1 92.88 206 VAL A O 1
ATOM 1607 N N . GLU A 1 207 ? -9.023 -24.344 -22.359 1 93.38 207 GLU A N 1
ATOM 1608 C CA . GLU A 1 207 ? -7.969 -24.547 -23.344 1 93.38 207 GLU A CA 1
ATOM 1609 C C . GLU A 1 207 ? -6.773 -23.641 -23.078 1 93.38 207 GLU A C 1
ATOM 1611 O O . GLU A 1 207 ? -5.625 -24.062 -23.203 1 93.38 207 GLU A O 1
ATOM 1616 N N . LYS A 1 208 ? -7.102 -22.438 -22.75 1 92.88 208 LYS A N 1
ATOM 1617 C CA . LYS A 1 208 ? -6.031 -21.484 -22.469 1 92.88 208 LYS A CA 1
ATOM 1618 C C . LYS A 1 208 ? -5.219 -21.922 -21.25 1 92.88 208 LYS A C 1
ATOM 1620 O O . LYS A 1 208 ? -3.99 -21.828 -21.25 1 92.88 208 LYS A O 1
ATOM 1625 N N . LEU A 1 209 ? -5.852 -22.406 -20.266 1 93 209 LEU A N 1
ATOM 1626 C CA . LEU A 1 209 ? -5.188 -22.859 -19.062 1 93 209 LEU A CA 1
ATOM 1627 C C . LEU A 1 209 ? -4.266 -24.047 -19.344 1 93 209 LEU A C 1
ATOM 1629 O O . LEU A 1 209 ? -3.182 -24.141 -18.766 1 93 209 LEU A O 1
ATOM 1633 N N . LYS A 1 210 ? -4.66 -24.875 -20.25 1 92 210 LYS A N 1
ATOM 1634 C CA . LYS A 1 210 ? -3.848 -26.031 -20.625 1 92 210 LYS A CA 1
ATOM 1635 C C . LYS A 1 210 ? -2.516 -25.594 -21.219 1 92 210 LYS A C 1
ATOM 1637 O O . LYS A 1 210 ? -1.492 -26.25 -21.031 1 92 210 LYS A O 1
ATOM 1642 N N . GLU A 1 211 ? -2.586 -24.5 -21.875 1 91.62 211 GLU A N 1
ATOM 1643 C CA . GLU A 1 211 ? -1.355 -23.969 -22.453 1 91.62 211 GLU A CA 1
ATOM 1644 C C . GLU A 1 211 ? -0.369 -23.562 -21.359 1 91.62 211 GLU A C 1
ATOM 1646 O O . GLU A 1 211 ? 0.846 -23.625 -21.562 1 91.62 211 GLU A O 1
ATOM 1651 N N . PHE A 1 212 ? -0.899 -23.141 -20.234 1 92.56 212 PHE A N 1
ATOM 1652 C CA . PHE A 1 212 ? -0.042 -22.688 -19.156 1 92.56 212 PHE A CA 1
ATOM 1653 C C . PHE A 1 212 ? 0.384 -23.859 -18.266 1 92.56 212 PHE A C 1
ATOM 1655 O O . PHE A 1 212 ? 1.384 -23.766 -17.562 1 92.56 212 PHE A O 1
ATOM 1662 N N . GLU A 1 213 ? -0.322 -24.922 -18.25 1 88.69 213 GLU A N 1
ATOM 1663 C CA . GLU A 1 213 ? -0.026 -26.094 -17.422 1 88.69 213 GLU A CA 1
ATOM 1664 C C . GLU A 1 213 ? 1.029 -26.984 -18.062 1 88.69 213 GLU A C 1
ATOM 1666 O O . GLU A 1 213 ? 1.677 -27.781 -17.391 1 88.69 213 GLU A O 1
ATOM 1671 N N . CYS A 1 214 ? 1.382 -26.703 -19.266 1 76.56 214 CYS A N 1
ATOM 1672 C CA . CYS A 1 214 ? 2.363 -27.469 -20.031 1 76.56 214 CYS A CA 1
ATOM 1673 C C . CYS A 1 214 ? 2.094 -28.953 -19.938 1 76.56 214 CYS A C 1
ATOM 1675 O O . CYS A 1 214 ? 1.943 -29.5 -18.844 1 76.56 214 CYS A O 1
ATOM 1677 N N . MET B 1 1 ? 1.348 36.625 5.172 1 37.47 1 MET B N 1
ATOM 1678 C CA . MET B 1 1 ? 0.766 36.062 6.391 1 37.47 1 MET B CA 1
ATOM 1679 C C . MET B 1 1 ? 0.733 34.562 6.336 1 37.47 1 MET B C 1
ATOM 1681 O O . MET B 1 1 ? 0.193 33.969 5.395 1 37.47 1 MET B O 1
ATOM 1685 N N . ARG B 1 2 ? 1.711 33.875 6.82 1 48.75 2 ARG B N 1
ATOM 1686 C CA . ARG B 1 2 ? 1.883 32.438 6.621 1 48.75 2 ARG B CA 1
ATOM 1687 C C . ARG B 1 2 ? 0.612 31.672 6.988 1 48.75 2 ARG B C 1
ATOM 1689 O O . ARG B 1 2 ? -0.049 32 7.977 1 48.75 2 ARG B O 1
ATOM 1696 N N . ASN B 1 3 ? -0.088 31 6.094 1 61.16 3 ASN B N 1
ATOM 1697 C CA . ASN B 1 3 ? -1.302 30.203 6.223 1 61.16 3 ASN B CA 1
ATOM 1698 C C . ASN B 1 3 ? -1.266 29.328 7.473 1 61.16 3 ASN B C 1
ATOM 1700 O O . ASN B 1 3 ? -0.193 28.906 7.91 1 61.16 3 ASN B O 1
ATOM 1704 N N . SER B 1 4 ? -2.242 29.484 8.336 1 82.81 4 SER B N 1
ATOM 1705 C CA . SER B 1 4 ? -2.391 28.781 9.609 1 82.81 4 SER B CA 1
ATOM 1706 C C . SER B 1 4 ? -2.205 27.281 9.438 1 82.81 4 SER B C 1
ATOM 1708 O O . SER B 1 4 ? -2.654 26.703 8.445 1 82.81 4 SER B O 1
ATOM 1710 N N . MET B 1 5 ? -1.294 26.703 10.227 1 91.88 5 MET B N 1
ATOM 1711 C CA . MET B 1 5 ? -1.083 25.25 10.297 1 91.88 5 MET B CA 1
ATOM 1712 C C . MET B 1 5 ? -2.408 24.516 10.477 1 91.88 5 MET B C 1
ATOM 1714 O O . MET B 1 5 ? -3.203 24.859 11.352 1 91.88 5 MET B O 1
ATOM 1718 N N . LYS B 1 6 ? -2.684 23.672 9.562 1 96.81 6 LYS B N 1
ATOM 1719 C CA . LYS B 1 6 ? -3.934 22.922 9.586 1 96.81 6 LYS B CA 1
ATOM 1720 C C . LYS B 1 6 ? -3.768 21.594 10.328 1 96.81 6 LYS B C 1
ATOM 1722 O O . LYS B 1 6 ? -2.645 21.156 10.586 1 96.81 6 LYS B O 1
ATOM 1727 N N . ILE B 1 7 ? -4.914 20.984 10.695 1 96.75 7 ILE B N 1
ATOM 1728 C CA . ILE B 1 7 ? -4.879 19.75 11.484 1 96.75 7 ILE B CA 1
ATOM 1729 C C . ILE B 1 7 ? -5.652 18.656 10.758 1 96.75 7 ILE B C 1
ATOM 1731 O O . ILE B 1 7 ? -6.824 18.828 10.414 1 96.75 7 ILE B O 1
ATOM 1735 N N . MET B 1 8 ? -4.984 17.594 10.5 1 97.44 8 MET B N 1
ATOM 1736 C CA . MET B 1 8 ? -5.613 16.375 9.992 1 97.44 8 MET B CA 1
ATOM 1737 C C . MET B 1 8 ? -5.789 15.344 11.109 1 97.44 8 MET B C 1
ATOM 1739 O O . MET B 1 8 ? -4.883 15.141 11.914 1 97.44 8 MET B O 1
ATOM 1743 N N . PHE B 1 9 ? -6.918 14.781 11.094 1 96.31 9 PHE B N 1
ATOM 1744 C CA . PHE B 1 9 ? -7.207 13.75 12.086 1 96.31 9 PHE B CA 1
ATOM 1745 C C . PHE B 1 9 ? -6.949 12.359 11.516 1 96.31 9 PHE B C 1
ATOM 1747 O O . PHE B 1 9 ? -7.543 11.977 10.508 1 96.31 9 PHE B O 1
ATOM 1754 N N . SER B 1 10 ? -6.059 11.57 12.164 1 95.44 10 SER B N 1
ATOM 1755 C CA . SER B 1 10 ? -5.816 10.188 11.766 1 95.44 10 SER B CA 1
ATOM 1756 C C . SER B 1 10 ? -6.848 9.242 12.383 1 95.44 10 SER B C 1
ATOM 1758 O O . SER B 1 10 ? -6.785 8.945 13.57 1 95.44 10 SER B O 1
ATOM 1760 N N . ALA B 1 11 ? -7.656 8.656 11.586 1 92.19 11 ALA B N 1
ATOM 1761 C CA . ALA B 1 11 ? -8.695 7.742 12.062 1 92.19 11 ALA B CA 1
ATOM 1762 C C . ALA B 1 11 ? -8.227 6.293 11.969 1 92.19 11 ALA B C 1
ATOM 1764 O O . ALA B 1 11 ? -9 5.367 12.25 1 92.19 11 ALA B O 1
ATOM 1765 N N . ASP B 1 12 ? -7.098 5.777 11.656 1 80.19 12 ASP B N 1
ATOM 1766 C CA . ASP B 1 12 ? -6.621 4.434 11.344 1 80.19 12 ASP B CA 1
ATOM 1767 C C . ASP B 1 12 ? -6.359 3.635 12.617 1 80.19 12 ASP B C 1
ATOM 1769 O O . ASP B 1 12 ? -6.238 2.408 12.578 1 80.19 12 ASP B O 1
ATOM 1773 N N . GLY B 1 13 ? -6.598 4.098 13.672 1 70.06 13 GLY B N 1
ATOM 1774 C CA . GLY B 1 13 ? -6.41 3.342 14.898 1 70.06 13 GLY B CA 1
ATOM 1775 C C . GLY B 1 13 ? -7.691 3.172 15.695 1 70.06 13 GLY B C 1
ATOM 1776 O O . GLY B 1 13 ? -7.656 2.84 16.875 1 70.06 13 GLY B O 1
ATOM 1777 N N . ILE B 1 14 ? -8.672 3.148 14.883 1 68.31 14 ILE B N 1
ATOM 1778 C CA . ILE B 1 14 ? -9.93 3.221 15.625 1 68.31 14 ILE B CA 1
ATOM 1779 C C . ILE B 1 14 ? -10.578 1.84 15.664 1 68.31 14 ILE B C 1
ATOM 1781 O O . ILE B 1 14 ? -10.375 1.023 14.766 1 68.31 14 ILE B O 1
ATOM 1785 N N . SER B 1 15 ? -11.086 1.615 16.781 1 71.56 15 SER B N 1
ATOM 1786 C CA . SER B 1 15 ? -11.969 0.471 16.969 1 71.56 15 SER B CA 1
ATOM 1787 C C . SER B 1 15 ? -13.43 0.861 16.75 1 71.56 15 SER B C 1
ATOM 1789 O O . SER B 1 15 ? -13.742 2.043 16.594 1 71.56 15 SER B O 1
ATOM 1791 N N . LYS B 1 16 ? -14.281 -0.118 16.609 1 75.12 16 LYS B N 1
ATOM 1792 C CA . LYS B 1 16 ? -15.719 0.117 16.469 1 75.12 16 LYS B CA 1
ATOM 1793 C C . LYS B 1 16 ? -16.234 1.043 17.562 1 75.12 16 LYS B C 1
ATOM 1795 O O . LYS B 1 16 ? -17.141 1.853 17.312 1 75.12 16 LYS B O 1
ATOM 1800 N N . SER B 1 17 ? -15.594 0.966 18.625 1 76.75 17 SER B N 1
ATOM 1801 C CA . SER B 1 17 ? -16.031 1.757 19.766 1 76.75 17 SER B CA 1
ATOM 1802 C C . SER B 1 17 ? -15.672 3.229 19.594 1 76.75 17 SER B C 1
ATOM 1804 O O . SER B 1 17 ? -16.219 4.094 20.281 1 76.75 17 SER B O 1
ATOM 1806 N N . ASP B 1 18 ? -14.828 3.434 18.625 1 85.88 18 ASP B N 1
ATOM 1807 C CA . ASP B 1 18 ? -14.32 4.793 18.469 1 85.88 18 ASP B CA 1
ATOM 1808 C C . ASP B 1 18 ? -15.047 5.516 17.328 1 85.88 18 ASP B C 1
ATOM 1810 O O . ASP B 1 18 ? -14.75 6.672 17.031 1 85.88 18 ASP B O 1
ATOM 1814 N N . LEU B 1 19 ? -15.977 4.902 16.797 1 86.88 19 LEU B N 1
ATOM 1815 C CA . LEU B 1 19 ? -16.609 5.449 15.594 1 86.88 19 LEU B CA 1
ATOM 1816 C C . LEU B 1 19 ? -17.344 6.742 15.914 1 86.88 19 LEU B C 1
ATOM 1818 O O . LEU B 1 19 ? -17.25 7.719 15.172 1 86.88 19 LEU B O 1
ATOM 1822 N N . GLU B 1 20 ? -18.031 6.719 17.031 1 88.25 20 GLU B N 1
ATOM 1823 C CA . GLU B 1 20 ? -18.75 7.922 17.438 1 88.25 20 GLU B CA 1
ATOM 1824 C C . GLU B 1 20 ? -17.797 9.078 17.703 1 88.25 20 GLU B C 1
ATOM 1826 O O . GLU B 1 20 ? -18.062 10.211 17.281 1 88.25 20 GLU B O 1
ATOM 1831 N N . LYS B 1 21 ? -16.812 8.758 18.359 1 91.56 21 LYS B N 1
ATOM 1832 C CA . LYS B 1 21 ? -15.812 9.773 18.656 1 91.56 21 LYS B CA 1
ATOM 1833 C C . LYS B 1 21 ? -15.164 10.281 17.375 1 91.56 21 LYS B C 1
ATOM 1835 O O . LYS B 1 21 ? -14.891 11.477 17.234 1 91.56 21 LYS B O 1
ATOM 1840 N N . THR B 1 22 ? -14.922 9.422 16.438 1 92.5 22 THR B N 1
ATOM 1841 C CA . THR B 1 22 ? -14.344 9.781 15.148 1 92.5 22 THR B CA 1
ATOM 1842 C C . THR B 1 22 ? -15.25 10.766 14.414 1 92.5 22 THR B C 1
ATOM 1844 O O . THR B 1 22 ? -14.773 11.766 13.867 1 92.5 22 THR B O 1
ATOM 1847 N N . ALA B 1 23 ? -16.5 10.5 14.492 1 93.88 23 ALA B N 1
ATOM 1848 C CA . ALA B 1 23 ? -17.469 11.398 13.859 1 93.88 23 ALA B CA 1
ATOM 1849 C C . ALA B 1 23 ? -17.438 12.781 14.508 1 93.88 23 ALA B C 1
ATOM 1851 O O . ALA B 1 23 ? -17.469 13.797 13.812 1 93.88 23 ALA B O 1
ATOM 1852 N N . ALA B 1 24 ? -17.359 12.773 15.75 1 94.06 24 ALA B N 1
ATOM 1853 C CA . ALA B 1 24 ? -17.328 14.039 16.484 1 94.06 24 ALA B CA 1
ATOM 1854 C C . ALA B 1 24 ? -16.062 14.836 16.156 1 94.06 24 ALA B C 1
ATOM 1856 O O . ALA B 1 24 ? -16.141 16.031 15.852 1 94.06 24 ALA B O 1
ATOM 1857 N N . VAL B 1 25 ? -14.93 14.195 16.156 1 94.94 25 VAL B N 1
ATOM 1858 C CA . VAL B 1 25 ? -13.648 14.836 15.898 1 94.94 25 VAL B CA 1
ATOM 1859 C C . VAL B 1 25 ? -13.617 15.398 14.477 1 94.94 25 VAL B C 1
ATOM 1861 O O . VAL B 1 25 ? -13.078 16.484 14.242 1 94.94 25 VAL B O 1
ATOM 1864 N N . SER B 1 26 ? -14.203 14.672 13.539 1 95.31 26 SER B N 1
ATOM 1865 C CA . SER B 1 26 ? -14.141 15.023 12.125 1 95.31 26 SER B CA 1
ATOM 1866 C C . SER B 1 26 ? -14.773 16.391 11.859 1 95.31 26 SER B C 1
ATOM 1868 O O . SER B 1 26 ? -14.438 17.047 10.875 1 95.31 26 SER B O 1
ATOM 1870 N N . LYS B 1 27 ? -15.594 16.891 12.734 1 95.12 27 LYS B N 1
ATOM 1871 C CA . LYS B 1 27 ? -16.297 18.156 12.562 1 95.12 27 LYS B CA 1
ATOM 1872 C C . LYS B 1 27 ? -15.359 19.344 12.82 1 95.12 27 LYS B C 1
ATOM 1874 O O . LYS B 1 27 ? -15.648 20.469 12.414 1 95.12 27 LYS B O 1
ATOM 1879 N N . TYR B 1 28 ? -14.242 19.047 13.445 1 95.19 28 TYR B N 1
ATOM 1880 C CA . TYR B 1 28 ? -13.438 20.156 13.93 1 95.19 28 TYR B CA 1
ATOM 1881 C C . TYR B 1 28 ? -12.07 20.188 13.25 1 95.19 28 TYR B C 1
ATOM 1883 O O . TYR B 1 28 ? -11.289 21.109 13.445 1 95.19 28 TYR B O 1
ATOM 1891 N N . VAL B 1 29 ? -11.766 19.219 12.453 1 96.69 29 VAL B N 1
ATOM 1892 C CA . VAL B 1 29 ? -10.453 19.109 11.812 1 96.69 29 VAL B CA 1
ATOM 1893 C C . VAL B 1 29 ? -10.57 19.469 10.328 1 96.69 29 VAL B C 1
ATOM 1895 O O . VAL B 1 29 ? -11.68 19.609 9.805 1 96.69 29 VAL B O 1
ATOM 1898 N N . ASP B 1 30 ? -9.453 19.609 9.703 1 97 30 ASP B N 1
ATOM 1899 C CA . ASP B 1 30 ? -9.438 20.016 8.305 1 97 30 ASP B CA 1
ATOM 1900 C C . ASP B 1 30 ? -9.641 18.812 7.379 1 97 30 ASP B C 1
ATOM 1902 O O . ASP B 1 30 ? -10.141 18.953 6.266 1 97 30 ASP B O 1
ATOM 1906 N N . CYS B 1 31 ? -9.25 17.672 7.84 1 97.56 31 CYS B N 1
ATOM 1907 C CA . CYS B 1 31 ? -9.242 16.469 7.016 1 97.56 31 CYS B CA 1
ATOM 1908 C C . CYS B 1 31 ? -9.195 15.211 7.883 1 97.56 31 CYS B C 1
ATOM 1910 O O . CYS B 1 31 ? -8.703 15.25 9.008 1 97.56 31 CYS B O 1
ATOM 1912 N N . VAL B 1 32 ? -9.758 14.141 7.348 1 97.31 32 VAL B N 1
ATOM 1913 C CA . VAL B 1 32 ? -9.695 12.844 8.023 1 97.31 32 VAL B CA 1
ATOM 1914 C C . VAL B 1 32 ? -8.82 11.883 7.219 1 97.31 32 VAL B C 1
ATOM 1916 O O . VAL B 1 32 ? -9.094 11.617 6.047 1 97.31 32 VAL B O 1
ATOM 1919 N N . LYS B 1 33 ? -7.809 11.438 7.883 1 97.88 33 LYS B N 1
ATOM 1920 C CA . LYS B 1 33 ? -6.922 10.445 7.281 1 97.88 33 LYS B CA 1
ATOM 1921 C C . LYS B 1 33 ? -7.422 9.031 7.543 1 97.88 33 LYS B C 1
ATOM 1923 O O . LYS B 1 33 ? -7.656 8.648 8.688 1 97.88 33 LYS B O 1
ATOM 1928 N N . ILE B 1 34 ? -7.602 8.273 6.48 1 96.31 34 ILE B N 1
ATOM 1929 C CA . ILE B 1 34 ? -7.961 6.863 6.57 1 96.31 34 ILE B CA 1
ATOM 1930 C C . ILE B 1 34 ? -6.871 6.012 5.922 1 96.31 34 ILE B C 1
ATOM 1932 O O . ILE B 1 34 ? -6.137 6.492 5.055 1 96.31 34 ILE B O 1
ATOM 1936 N N . GLY B 1 35 ? -6.734 4.773 6.375 1 96.06 35 GLY B N 1
ATOM 1937 C CA . GLY B 1 35 ? -5.73 3.855 5.863 1 96.06 35 GLY B CA 1
ATOM 1938 C C . GLY B 1 35 ? -6.172 2.404 5.91 1 96.06 35 GLY B C 1
ATOM 1939 O O . GLY B 1 35 ? -7.367 2.117 5.977 1 96.06 35 GLY B O 1
ATOM 1940 N N . HIS B 1 36 ? -5.223 1.51 5.832 1 96.56 36 HIS B N 1
ATOM 1941 C CA . HIS B 1 36 ? -5.504 0.083 5.707 1 96.56 36 HIS B CA 1
ATOM 1942 C C . HIS B 1 36 ? -6.293 -0.432 6.902 1 96.56 36 HIS B C 1
ATOM 1944 O O . HIS B 1 36 ? -7.156 -1.302 6.754 1 96.56 36 HIS B O 1
ATOM 1950 N N . ILE B 1 37 ? -5.984 0.107 8.055 1 94.5 37 ILE B N 1
ATOM 1951 C CA . ILE B 1 37 ? -6.625 -0.427 9.25 1 94.5 37 ILE B CA 1
ATOM 1952 C C . ILE B 1 37 ? -8.117 -0.115 9.219 1 94.5 37 ILE B C 1
ATOM 1954 O O . ILE B 1 37 ? -8.953 -1.023 9.297 1 94.5 37 ILE B O 1
ATOM 1958 N N . LEU B 1 38 ? -8.477 1.082 9.016 1 93.94 38 LEU B N 1
ATOM 1959 C CA . LEU B 1 38 ? -9.891 1.453 8.984 1 93.94 38 LEU B CA 1
ATOM 1960 C C . LEU B 1 38 ? -10.578 0.872 7.75 1 93.94 38 LEU B C 1
ATOM 1962 O O . LEU B 1 38 ? -11.688 0.348 7.844 1 93.94 38 LEU B O 1
ATOM 1966 N N . CYS B 1 39 ? -9.906 0.897 6.609 1 94.38 39 CYS B N 1
ATOM 1967 C CA . CYS B 1 39 ? -10.508 0.5 5.336 1 94.38 39 CYS B CA 1
ATOM 1968 C C . CYS B 1 39 ? -10.664 -1.013 5.258 1 94.38 39 CYS B C 1
ATOM 1970 O O . CYS B 1 39 ? -11.391 -1.521 4.402 1 94.38 39 CYS B O 1
ATOM 1972 N N . SER B 1 40 ? -10.023 -1.747 6.125 1 93.75 40 SER B N 1
ATOM 1973 C CA . SER B 1 40 ? -10.234 -3.188 6.211 1 93.75 40 SER B CA 1
ATOM 1974 C C . SER B 1 40 ? -11.516 -3.516 6.973 1 93.75 40 SER B C 1
ATOM 1976 O O . SER B 1 40 ? -12 -4.648 6.926 1 93.75 40 SER B O 1
ATOM 1978 N N . THR B 1 41 ? -12.086 -2.508 7.66 1 91 41 THR B N 1
ATOM 1979 C CA . THR B 1 41 ? -13.227 -2.77 8.539 1 91 41 THR B CA 1
ATOM 1980 C C . THR B 1 41 ? -14.469 -2.041 8.039 1 91 41 THR B C 1
ATOM 1982 O O . THR B 1 41 ? -15.594 -2.494 8.266 1 91 41 THR B O 1
ATOM 1985 N N . LEU B 1 42 ? -14.242 -0.916 7.422 1 92.44 42 LEU B N 1
ATOM 1986 C CA . LEU B 1 42 ? -15.352 -0.113 6.914 1 92.44 42 LEU B CA 1
ATOM 1987 C C . LEU B 1 42 ? -15.203 0.131 5.418 1 92.44 42 LEU B C 1
ATOM 1989 O O . LEU B 1 42 ? -14.094 0.372 4.93 1 92.44 42 LEU B O 1
ATOM 1993 N N . SER B 1 43 ? -16.344 0.123 4.746 1 92.69 43 SER B N 1
ATOM 1994 C CA . SER B 1 43 ? -16.344 0.527 3.344 1 92.69 43 SER B CA 1
ATOM 1995 C C . SER B 1 43 ? -16.25 2.041 3.203 1 92.69 43 SER B C 1
ATOM 1997 O O . SER B 1 43 ? -16.469 2.777 4.168 1 92.69 43 SER B O 1
ATOM 1999 N N . PHE B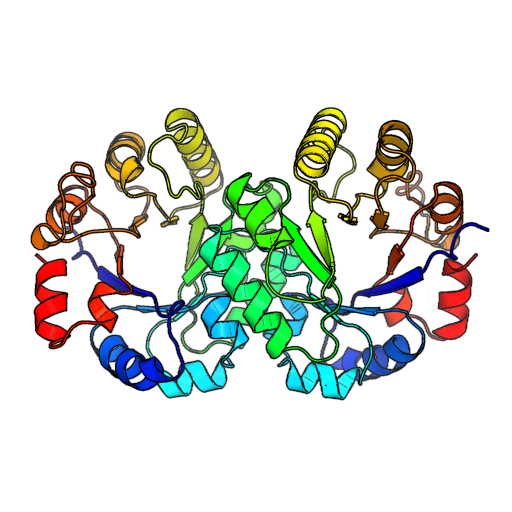 1 44 ? -15.906 2.494 2.004 1 95.12 44 PHE B N 1
ATOM 2000 C CA . PHE B 1 44 ? -15.844 3.93 1.751 1 95.12 44 PHE B CA 1
ATOM 2001 C C . PHE B 1 44 ? -17.203 4.574 1.978 1 95.12 44 PHE B C 1
ATOM 2003 O O . PHE B 1 44 ? -17.297 5.715 2.439 1 95.12 44 PHE B O 1
ATOM 2010 N N . LYS B 1 45 ? -18.234 3.844 1.705 1 93.81 45 LYS B N 1
ATOM 2011 C CA . LYS B 1 45 ? -19.578 4.328 1.967 1 93.81 45 LYS B CA 1
ATOM 2012 C C . LYS B 1 45 ? -19.812 4.531 3.461 1 93.81 45 LYS B C 1
ATOM 2014 O O . LYS B 1 45 ? -20.328 5.57 3.881 1 93.81 45 LYS B O 1
ATOM 2019 N N . GLU B 1 46 ? -19.438 3.568 4.215 1 93 46 GLU B N 1
ATOM 2020 C CA . GLU B 1 46 ? -19.609 3.652 5.664 1 93 46 GLU B CA 1
ATOM 2021 C C . GLU B 1 46 ? -18.766 4.781 6.246 1 93 46 GLU B C 1
ATOM 2023 O O . GLU B 1 46 ? -19.172 5.453 7.191 1 93 46 GLU B O 1
ATOM 2028 N N . ILE B 1 47 ? -17.578 4.969 5.688 1 94.5 47 ILE B N 1
ATOM 2029 C CA . ILE B 1 47 ? -16.703 6.043 6.137 1 94.5 47 ILE B CA 1
ATOM 2030 C C . ILE B 1 47 ? -17.328 7.395 5.832 1 94.5 47 ILE B C 1
ATOM 2032 O O . ILE B 1 47 ? -17.312 8.297 6.668 1 94.5 47 ILE B O 1
ATOM 2036 N N . HIS B 1 48 ? -17.938 7.523 4.688 1 95.5 48 HIS B N 1
ATOM 2037 C CA . HIS B 1 48 ? -18.641 8.758 4.324 1 95.5 48 HIS B CA 1
ATOM 2038 C C . HIS B 1 48 ? -19.812 9.023 5.258 1 95.5 48 HIS B C 1
ATOM 2040 O O . HIS B 1 48 ? -20.062 10.172 5.633 1 95.5 48 HIS B O 1
ATOM 2046 N N . GLU B 1 49 ? -20.516 7.992 5.574 1 94.88 49 GLU B N 1
ATOM 2047 C CA . GLU B 1 49 ? -21.625 8.133 6.512 1 94.88 49 GLU B CA 1
ATOM 2048 C C . GLU B 1 49 ? -21.125 8.586 7.883 1 94.88 49 GLU B C 1
ATOM 2050 O O . GLU B 1 49 ? -21.828 9.32 8.586 1 94.88 49 GLU B O 1
ATOM 2055 N N . LEU B 1 50 ? -19.969 8.172 8.164 1 94.25 50 LEU B N 1
ATOM 2056 C CA . LEU B 1 50 ? -19.406 8.43 9.477 1 94.25 50 LEU B CA 1
ATOM 2057 C C . LEU B 1 50 ? -18.891 9.867 9.57 1 94.25 50 LEU B C 1
ATOM 2059 O O . LEU B 1 50 ? -19.141 10.555 10.57 1 94.25 50 LEU B O 1
ATOM 2063 N N . VAL B 1 51 ? -18.234 10.414 8.492 1 95.56 51 VAL B N 1
ATOM 2064 C CA . VAL B 1 51 ? -17.531 11.68 8.648 1 95.56 51 VAL B CA 1
ATOM 2065 C C . VAL B 1 51 ? -18.156 12.734 7.738 1 95.56 51 VAL B C 1
ATOM 2067 O O . VAL B 1 51 ? -17.688 13.875 7.691 1 95.56 51 VAL B O 1
ATOM 2070 N N . GLY B 1 52 ? -19.141 12.359 6.973 1 94.69 52 GLY B N 1
ATOM 2071 C CA . GLY B 1 52 ? -19.844 13.289 6.098 1 94.69 52 GLY B CA 1
ATOM 2072 C C . GLY B 1 52 ? -18.984 13.797 4.957 1 94.69 52 GLY B C 1
ATOM 2073 O O . GLY B 1 52 ? -18.312 13.023 4.285 1 94.69 52 GLY B O 1
ATOM 2074 N N . ASP B 1 53 ? -19.016 15.086 4.723 1 95.31 53 ASP B N 1
ATOM 2075 C CA . ASP B 1 53 ? -18.359 15.664 3.553 1 95.31 53 ASP B CA 1
ATOM 2076 C C . ASP B 1 53 ? -16.953 16.156 3.898 1 95.31 53 ASP B C 1
ATOM 2078 O O . ASP B 1 53 ? -16.391 16.984 3.184 1 95.31 53 ASP B O 1
ATOM 2082 N N . LYS B 1 54 ? -16.453 15.695 5.004 1 97.75 54 LYS B N 1
ATOM 2083 C CA . LYS B 1 54 ? -15.086 16.047 5.367 1 97.75 54 LYS B CA 1
ATOM 2084 C C . LYS B 1 54 ? -14.086 15.547 4.332 1 97.75 54 LYS B C 1
ATOM 2086 O O . LYS B 1 54 ? -14.234 14.438 3.811 1 97.75 54 LYS B O 1
ATOM 2091 N N . ASP B 1 55 ? -13.086 16.359 4.059 1 98.25 55 ASP B N 1
ATOM 2092 C CA . ASP B 1 55 ? -12.008 15.93 3.166 1 98.25 55 ASP B CA 1
ATOM 2093 C C . ASP B 1 55 ? -11.375 14.625 3.65 1 98.25 55 ASP B C 1
ATOM 2095 O O . ASP B 1 55 ? -11.141 14.445 4.848 1 98.25 55 ASP B O 1
ATOM 2099 N N . ILE B 1 56 ? -11.141 13.742 2.637 1 98.44 56 ILE B N 1
ATOM 2100 C CA . ILE B 1 56 ? -10.539 12.445 2.963 1 98.44 56 ILE B CA 1
ATOM 2101 C C . ILE B 1 56 ? -9.102 12.406 2.465 1 98.44 56 ILE B C 1
ATOM 2103 O O . ILE B 1 56 ? -8.82 12.766 1.319 1 98.44 56 ILE B O 1
ATOM 2107 N N . PHE B 1 57 ? -8.195 12.078 3.369 1 98.75 57 PHE B N 1
ATOM 2108 C CA . PHE B 1 57 ? -6.809 11.719 3.092 1 98.75 57 PHE B CA 1
ATOM 2109 C C . PHE B 1 57 ? -6.621 10.211 3.117 1 98.75 57 PHE B C 1
ATOM 2111 O O . PHE B 1 57 ? -6.691 9.586 4.18 1 98.75 57 PHE B O 1
ATOM 2118 N N . LEU B 1 58 ? -6.449 9.555 1.912 1 98.62 58 LEU B N 1
ATOM 2119 C CA . LEU B 1 58 ? -6.211 8.117 1.807 1 98.62 58 LEU B CA 1
ATOM 2120 C C . LEU B 1 58 ? -4.73 7.793 1.985 1 98.62 58 LEU B C 1
ATOM 2122 O O . LEU B 1 58 ? -3.92 8.07 1.1 1 98.62 58 LEU B O 1
ATOM 2126 N N . ASP B 1 59 ? -4.383 7.133 3.043 1 98.12 59 ASP B N 1
ATOM 2127 C CA . ASP B 1 59 ? -2.99 6.844 3.379 1 98.12 59 ASP B CA 1
ATOM 2128 C C . ASP B 1 59 ? -2.66 5.371 3.135 1 98.12 59 ASP B C 1
ATOM 2130 O O . ASP B 1 59 ? -2.33 4.641 4.07 1 98.12 59 ASP B O 1
ATOM 2134 N N . PHE B 1 60 ? -2.654 4.973 1.842 1 98.31 60 PHE B N 1
ATOM 2135 C CA . PHE B 1 60 ? -2.363 3.594 1.471 1 98.31 60 PHE B CA 1
ATOM 2136 C C . PHE B 1 60 ? -0.891 3.428 1.115 1 98.31 60 PHE B C 1
ATOM 2138 O O . PHE B 1 60 ? -0.402 2.303 0.98 1 98.31 60 PHE B O 1
ATOM 2145 N N . LYS B 1 61 ? -0.19 4.562 1.014 1 98.19 61 LYS B N 1
ATOM 2146 C CA . LYS B 1 61 ? 1.225 4.539 0.653 1 98.19 61 LYS B CA 1
ATOM 2147 C C . LYS B 1 61 ? 1.47 3.646 -0.56 1 98.19 61 LYS B C 1
ATOM 2149 O O . LYS B 1 61 ? 2.312 2.748 -0.515 1 98.19 61 LYS B O 1
ATOM 2154 N N . LEU B 1 62 ? 0.814 3.971 -1.676 1 98.38 62 LEU B N 1
ATOM 2155 C CA . LEU B 1 62 ? 0.824 3.174 -2.896 1 98.38 62 LEU B CA 1
ATOM 2156 C C . LEU B 1 62 ? 2.246 2.982 -3.41 1 98.38 62 LEU B C 1
ATOM 2158 O O . LEU B 1 62 ? 3.049 3.92 -3.393 1 98.38 62 LEU B O 1
ATOM 2162 N N . HIS B 1 63 ? 2.562 1.784 -3.764 1 97.12 63 HIS B N 1
ATOM 2163 C CA . HIS B 1 63 ? 3.865 1.388 -4.285 1 97.12 63 HIS B CA 1
ATOM 2164 C C . HIS B 1 63 ? 3.746 0.17 -5.195 1 97.12 63 HIS B C 1
ATOM 2166 O O . HIS B 1 63 ? 3.711 -0.966 -4.719 1 97.12 63 HIS B O 1
ATOM 2172 N N . ASP B 1 64 ? 3.721 0.338 -6.434 1 95.62 64 ASP B N 1
ATOM 2173 C CA . ASP B 1 64 ? 3.521 -0.672 -7.469 1 95.62 64 ASP B CA 1
ATOM 2174 C C . ASP B 1 64 ? 4.031 -0.18 -8.82 1 95.62 64 ASP B C 1
ATOM 2176 O O . ASP B 1 64 ? 4.68 0.865 -8.906 1 95.62 64 ASP B O 1
ATOM 2180 N N . ILE B 1 65 ? 3.783 -0.938 -9.82 1 92.94 65 ILE B N 1
ATOM 2181 C CA . ILE B 1 65 ? 4.145 -0.48 -11.156 1 92.94 65 ILE B CA 1
ATOM 2182 C C . ILE B 1 65 ? 3.277 0.717 -11.547 1 92.94 65 ILE B C 1
ATOM 2184 O O . ILE B 1 65 ? 2.17 0.883 -11.023 1 92.94 65 ILE B O 1
ATOM 2188 N N . PRO B 1 66 ? 3.744 1.572 -12.508 1 94.75 66 PRO B N 1
ATOM 2189 C CA . PRO B 1 66 ? 3.115 2.859 -12.812 1 94.75 66 PRO B CA 1
ATOM 2190 C C . PRO B 1 66 ? 1.64 2.725 -13.18 1 94.75 66 PRO B C 1
ATOM 2192 O O . PRO B 1 66 ? 0.792 3.422 -12.617 1 94.75 66 PRO B O 1
ATOM 2195 N N . ASN B 1 67 ? 1.299 1.77 -14 1 92.69 67 ASN B N 1
ATOM 2196 C CA . ASN B 1 67 ? -0.077 1.644 -14.469 1 92.69 67 ASN B CA 1
ATOM 2197 C C . ASN B 1 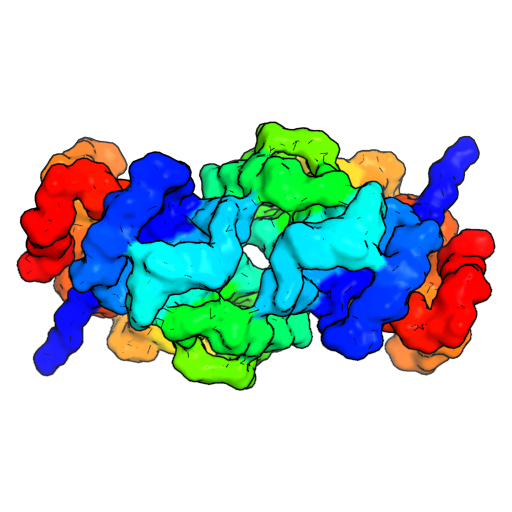67 ? -1.026 1.285 -13.328 1 92.69 67 ASN B C 1
ATOM 2199 O O . ASN B 1 67 ? -2.145 1.798 -13.258 1 92.69 67 ASN B O 1
ATOM 2203 N N . THR B 1 68 ? -0.587 0.445 -12.469 1 93.69 68 THR B N 1
ATOM 2204 C CA . THR B 1 68 ? -1.41 0.041 -11.336 1 93.69 68 THR B CA 1
ATOM 2205 C C . THR B 1 68 ? -1.677 1.228 -10.414 1 93.69 68 THR B C 1
ATOM 2207 O O . THR B 1 68 ? -2.82 1.471 -10.023 1 93.69 68 THR B O 1
ATOM 2210 N N . VAL B 1 69 ? -0.645 1.998 -10.141 1 96.56 69 VAL B N 1
ATOM 2211 C CA . VAL B 1 69 ? -0.771 3.127 -9.227 1 96.56 69 VAL B CA 1
ATOM 2212 C C . VAL B 1 69 ? -1.686 4.188 -9.836 1 96.56 69 VAL B C 1
ATOM 2214 O O . VAL B 1 69 ? -2.609 4.672 -9.18 1 96.56 69 VAL B O 1
ATOM 2217 N N . LYS B 1 70 ? -1.446 4.492 -11.047 1 97.5 70 LYS B N 1
ATOM 2218 C CA . LYS B 1 70 ? -2.264 5.5 -11.719 1 97.5 70 LYS B CA 1
ATOM 2219 C C . LYS B 1 70 ? -3.734 5.098 -11.727 1 97.5 70 LYS B C 1
ATOM 2221 O O . LYS B 1 70 ? -4.602 5.887 -11.344 1 97.5 70 LYS B O 1
ATOM 2226 N N . THR B 1 71 ? -3.988 3.887 -12.141 1 96.12 71 THR B N 1
ATOM 2227 C CA . THR B 1 71 ? -5.359 3.4 -12.242 1 96.12 71 THR B CA 1
ATOM 2228 C C . THR B 1 71 ? -6.02 3.354 -10.859 1 96.12 71 THR B C 1
ATOM 2230 O O . THR B 1 71 ? -7.184 3.734 -10.711 1 96.12 71 THR B O 1
ATOM 2233 N N . ALA B 1 72 ? -5.309 2.93 -9.883 1 96.94 72 ALA B N 1
ATOM 2234 C CA . ALA B 1 72 ? -5.84 2.861 -8.523 1 96.94 72 ALA B CA 1
ATOM 2235 C C . ALA B 1 72 ? -6.254 4.246 -8.023 1 96.94 72 ALA B C 1
ATOM 2237 O O . ALA B 1 72 ? -7.348 4.414 -7.48 1 96.94 72 ALA B O 1
ATOM 2238 N N . ILE B 1 73 ? -5.387 5.211 -8.211 1 98.44 73 ILE B N 1
ATOM 2239 C CA . ILE B 1 73 ? -5.656 6.574 -7.762 1 98.44 73 ILE B CA 1
ATOM 2240 C C . ILE B 1 73 ? -6.926 7.098 -8.43 1 98.44 73 ILE B C 1
ATOM 2242 O O . ILE B 1 73 ? -7.793 7.664 -7.766 1 98.44 73 ILE B O 1
ATOM 2246 N N . GLU B 1 74 ? -7 6.902 -9.695 1 98.12 74 GLU B N 1
ATOM 2247 C CA . GLU B 1 74 ? -8.164 7.359 -10.445 1 98.12 74 GLU B CA 1
ATOM 2248 C C . GLU B 1 74 ? -9.438 6.664 -9.969 1 98.12 74 GLU B C 1
ATOM 2250 O O . GLU B 1 74 ? -10.484 7.301 -9.828 1 98.12 74 GLU B O 1
ATOM 2255 N N . ASN B 1 75 ? -9.344 5.41 -9.703 1 96.62 75 ASN B N 1
ATOM 2256 C CA . ASN B 1 75 ? -10.492 4.664 -9.195 1 96.62 75 ASN B CA 1
ATOM 2257 C C . ASN B 1 75 ? -10.883 5.133 -7.797 1 96.62 75 ASN B C 1
ATOM 2259 O O . ASN B 1 75 ? -12.07 5.324 -7.516 1 96.62 75 ASN B O 1
ATOM 2263 N N . TYR B 1 76 ? -9.883 5.312 -6.902 1 97.88 76 TYR B N 1
ATOM 2264 C CA . TYR B 1 76 ? -10.18 5.785 -5.559 1 97.88 76 TYR B CA 1
ATOM 2265 C C . TYR B 1 76 ? -10.836 7.164 -5.598 1 97.88 76 TYR B C 1
ATOM 2267 O O . TYR B 1 76 ? -11.711 7.461 -4.785 1 97.88 76 TYR B O 1
ATOM 2275 N N . SER B 1 77 ? -10.406 8.023 -6.539 1 98.19 77 SER B N 1
ATOM 2276 C CA . SER B 1 77 ? -10.977 9.359 -6.695 1 98.19 77 SER B CA 1
ATOM 2277 C C . SER B 1 77 ? -12.461 9.289 -7.02 1 98.19 77 SER B C 1
ATOM 2279 O O . SER B 1 77 ? -13.234 10.164 -6.617 1 98.19 77 SER B O 1
ATOM 2281 N N . LYS B 1 78 ? -12.867 8.273 -7.684 1 96.5 78 LYS B N 1
ATOM 2282 C CA . LYS B 1 78 ? -14.273 8.086 -8.023 1 96.5 78 LYS B CA 1
ATOM 2283 C C . LYS B 1 78 ? -15.039 7.434 -6.871 1 96.5 78 LYS B C 1
ATOM 2285 O O . LYS B 1 78 ? -16.219 7.711 -6.664 1 96.5 78 LYS B O 1
ATOM 2290 N N . ALA B 1 79 ? -14.383 6.648 -6.156 1 96.06 79 ALA B N 1
ATOM 2291 C CA . ALA B 1 79 ? -15.031 5.793 -5.164 1 96.06 79 ALA B CA 1
ATOM 2292 C C . ALA B 1 79 ? -15.203 6.527 -3.838 1 96.06 79 ALA B C 1
ATOM 2294 O O . ALA B 1 79 ? -16.125 6.238 -3.074 1 96.06 79 ALA B O 1
ATOM 2295 N N . ILE B 1 80 ? -14.273 7.438 -3.521 1 97.56 80 ILE B N 1
ATOM 2296 C CA . ILE B 1 80 ? -14.258 8.102 -2.223 1 97.56 80 ILE B CA 1
ATOM 2297 C C . ILE B 1 80 ? -14.781 9.531 -2.369 1 97.56 80 ILE B C 1
ATOM 2299 O O . ILE B 1 80 ? -14.125 10.375 -2.979 1 97.56 80 ILE B O 1
ATOM 2303 N N . PRO B 1 81 ? -15.906 9.766 -1.753 1 96.06 81 PRO B N 1
ATOM 2304 C CA . PRO B 1 81 ? -16.344 11.156 -1.732 1 96.06 81 PRO B CA 1
ATOM 2305 C C . PRO B 1 81 ? -15.367 12.078 -1.008 1 96.06 81 PRO B C 1
ATOM 2307 O O . PRO B 1 81 ? -14.789 11.688 0.009 1 96.06 81 PRO B O 1
ATOM 2310 N N . ASN B 1 82 ? -15.117 13.234 -1.519 1 96.62 82 ASN B N 1
ATOM 2311 C CA . ASN B 1 82 ? -14.234 14.25 -0.95 1 96.62 82 ASN B CA 1
ATOM 2312 C C . ASN B 1 82 ? -12.805 13.734 -0.815 1 96.62 82 ASN B C 1
ATOM 2314 O O . ASN B 1 82 ? -12.125 14.023 0.172 1 96.62 82 ASN B O 1
ATOM 2318 N N . PHE B 1 83 ? -12.406 12.875 -1.776 1 98.44 83 PHE B N 1
ATOM 2319 C CA . PHE B 1 83 ? -11.031 12.422 -1.924 1 98.44 83 PHE B CA 1
ATOM 2320 C C . PHE B 1 83 ? -10.094 13.602 -2.168 1 98.44 83 PHE B C 1
ATOM 2322 O O . PHE B 1 83 ? -10.109 14.195 -3.25 1 98.44 83 PHE B O 1
ATOM 2329 N N . LYS B 1 84 ? -9.227 13.875 -1.14 1 98.81 84 LYS B N 1
ATOM 2330 C CA . LYS B 1 84 ? -8.492 15.133 -1.213 1 98.81 84 LYS B CA 1
ATOM 2331 C C . LYS B 1 84 ? -6.984 14.891 -1.241 1 98.81 84 LYS B C 1
ATOM 2333 O O . LYS B 1 84 ? -6.242 15.625 -1.895 1 98.81 84 LYS B O 1
ATOM 2338 N N . TYR B 1 85 ? -6.504 13.922 -0.5 1 98.88 85 TYR B N 1
ATOM 2339 C CA . TYR B 1 85 ? -5.086 13.594 -0.42 1 98.88 85 TYR B CA 1
ATOM 2340 C C . TYR B 1 85 ? -4.867 12.094 -0.539 1 98.88 85 TYR B C 1
ATOM 2342 O O . TYR B 1 85 ? -5.738 11.297 -0.173 1 98.88 85 TYR B O 1
ATOM 2350 N N . PHE B 1 86 ? -3.738 11.664 -1.063 1 98.88 86 PHE B N 1
ATOM 2351 C CA . PHE B 1 86 ? -3.32 10.273 -1.022 1 98.88 86 PHE B CA 1
ATOM 2352 C C . PHE B 1 86 ? -1.805 10.164 -0.911 1 98.88 86 PHE B C 1
ATOM 2354 O O . PHE B 1 86 ? -1.081 11.094 -1.27 1 98.88 86 PHE B O 1
ATOM 2361 N N . THR B 1 87 ? -1.369 9.047 -0.397 1 98.81 87 THR B N 1
ATOM 2362 C CA . THR B 1 87 ? 0.07 8.867 -0.246 1 98.81 87 THR B CA 1
ATOM 2363 C C . THR B 1 87 ? 0.59 7.832 -1.24 1 98.81 87 THR B C 1
ATOM 2365 O O . THR B 1 87 ? -0.135 6.914 -1.624 1 98.81 87 THR B O 1
ATOM 2368 N N . PHE B 1 88 ? 1.818 8 -1.646 1 98.62 88 PHE B N 1
ATOM 2369 C CA . PHE B 1 88 ? 2.617 7.035 -2.391 1 98.62 88 PHE B CA 1
ATOM 2370 C C . PHE B 1 88 ? 4.059 7.023 -1.889 1 98.62 88 PHE B C 1
ATOM 2372 O O . PHE B 1 88 ? 4.504 7.977 -1.249 1 98.62 88 PHE B O 1
ATOM 2379 N N . HIS B 1 89 ? 4.719 5.98 -2.137 1 97.81 89 HIS B N 1
ATOM 2380 C CA . HIS B 1 89 ? 6.117 5.906 -1.722 1 97.81 89 HIS B CA 1
ATOM 2381 C C . HIS B 1 89 ? 7.016 6.695 -2.67 1 97.81 89 HIS B C 1
ATOM 2383 O O . HIS B 1 89 ? 7.164 6.328 -3.838 1 97.81 89 HIS B O 1
ATOM 2389 N N . GLY B 1 90 ? 7.68 7.652 -2.111 1 97.31 90 GLY B N 1
ATOM 2390 C CA . GLY B 1 90 ? 8.586 8.477 -2.895 1 97.31 90 GLY B CA 1
ATOM 2391 C C . GLY B 1 90 ? 9.883 7.762 -3.254 1 97.31 90 GLY B C 1
ATOM 2392 O O . GLY B 1 90 ? 10.695 8.289 -4.016 1 97.31 90 GLY B O 1
ATOM 2393 N N . THR B 1 91 ? 10.086 6.617 -2.758 1 94.38 91 THR B N 1
ATOM 2394 C CA . THR B 1 91 ? 11.281 5.832 -3.037 1 94.38 91 THR B CA 1
ATOM 2395 C C . THR B 1 91 ? 11.039 4.875 -4.199 1 94.38 91 THR B C 1
ATOM 2397 O O . THR B 1 91 ? 11.93 4.109 -4.574 1 94.38 91 THR B O 1
ATOM 2400 N N . ALA B 1 92 ? 9.828 4.883 -4.75 1 94.31 92 ALA B N 1
ATOM 2401 C CA . ALA B 1 92 ? 9.5 4.059 -5.91 1 94.31 92 ALA B CA 1
ATOM 2402 C C . ALA B 1 92 ? 10.227 4.555 -7.16 1 94.31 92 ALA B C 1
ATOM 2404 O O . ALA B 1 92 ? 11.016 5.5 -7.094 1 94.31 92 ALA B O 1
ATOM 2405 N N . SER B 1 93 ? 10.039 3.842 -8.273 1 93 93 SER B N 1
ATOM 2406 C CA . SER B 1 93 ? 10.672 4.227 -9.531 1 93 93 SER B CA 1
ATOM 2407 C C . SER B 1 93 ? 10.219 5.613 -9.977 1 93 93 SER B C 1
ATOM 2409 O O . SER B 1 93 ? 9.125 6.059 -9.625 1 93 93 SER B O 1
ATOM 2411 N N . ASP B 1 94 ? 11.07 6.254 -10.773 1 95.94 94 ASP B N 1
ATOM 2412 C CA . ASP B 1 94 ? 10.703 7.559 -11.312 1 95.94 94 ASP B CA 1
ATOM 2413 C C . ASP B 1 94 ? 9.391 7.48 -12.094 1 95.94 94 ASP B C 1
ATOM 2415 O O . ASP B 1 94 ? 8.547 8.367 -11.977 1 95.94 94 ASP B O 1
ATOM 2419 N N . GLU B 1 95 ? 9.234 6.41 -12.797 1 95.06 95 GLU B N 1
ATOM 2420 C CA . GLU B 1 95 ? 8.039 6.242 -13.617 1 95.06 95 GLU B CA 1
ATOM 2421 C C . GLU B 1 95 ? 6.785 6.125 -12.758 1 95.06 95 GLU B C 1
ATOM 2423 O O . GLU B 1 95 ? 5.73 6.656 -13.109 1 95.06 95 GLU B O 1
ATOM 2428 N N . MET B 1 96 ? 6.891 5.48 -11.648 1 95.81 96 MET B N 1
ATOM 2429 C CA . MET B 1 96 ? 5.742 5.344 -10.758 1 95.81 96 MET B CA 1
ATOM 2430 C C . MET B 1 96 ? 5.383 6.684 -10.117 1 95.81 96 MET B C 1
ATOM 2432 O O . MET B 1 96 ? 4.207 7.031 -10.016 1 95.81 96 MET B O 1
ATOM 2436 N N . ILE B 1 97 ? 6.422 7.434 -9.734 1 98.12 97 ILE B N 1
ATOM 2437 C CA . ILE B 1 97 ? 6.184 8.742 -9.133 1 98.12 97 ILE B CA 1
ATOM 2438 C C . ILE B 1 97 ? 5.488 9.656 -10.133 1 98.12 97 ILE B C 1
ATOM 2440 O O . ILE B 1 97 ? 4.5 10.312 -9.805 1 98.12 97 ILE B O 1
ATOM 2444 N N . LYS B 1 98 ? 5.953 9.609 -11.328 1 98.44 98 LYS B N 1
ATOM 2445 C CA . LYS B 1 98 ? 5.316 10.406 -12.383 1 98.44 98 LYS B CA 1
ATOM 2446 C C . LYS B 1 98 ? 3.867 9.977 -12.594 1 98.44 98 LYS B C 1
ATOM 2448 O O . LYS B 1 98 ? 2.99 10.82 -12.797 1 98.44 98 LYS B O 1
ATOM 2453 N N . ALA B 1 99 ? 3.623 8.68 -12.539 1 97.88 99 ALA B N 1
ATOM 2454 C CA . ALA B 1 99 ? 2.266 8.156 -12.68 1 97.88 99 ALA B CA 1
ATOM 2455 C C . ALA B 1 99 ? 1.361 8.672 -11.562 1 97.88 99 ALA B C 1
ATOM 2457 O O . ALA B 1 99 ? 0.208 9.031 -11.812 1 97.88 99 ALA B O 1
ATOM 2458 N N . ALA B 1 100 ? 1.854 8.703 -10.367 1 98.62 100 ALA B N 1
ATOM 2459 C CA . ALA B 1 100 ? 1.081 9.211 -9.234 1 98.62 100 ALA B CA 1
ATOM 2460 C C . ALA B 1 100 ? 0.756 10.695 -9.414 1 98.62 100 ALA B C 1
ATOM 2462 O O . ALA B 1 100 ? -0.355 11.133 -9.109 1 98.62 100 ALA B O 1
ATOM 2463 N N . LEU B 1 101 ? 1.711 11.461 -9.945 1 98.81 101 LEU B N 1
ATOM 2464 C CA . LEU B 1 101 ? 1.568 12.898 -10.094 1 98.81 101 LEU B CA 1
ATOM 2465 C C . LEU B 1 101 ? 0.611 13.242 -11.227 1 98.81 101 LEU B C 1
ATOM 2467 O O . LEU B 1 101 ? -0.029 14.297 -11.211 1 98.81 101 LEU B O 1
ATOM 2471 N N . THR B 1 102 ? 0.487 12.328 -12.156 1 98.62 102 THR B N 1
ATOM 2472 C CA . THR B 1 102 ? -0.25 12.688 -13.367 1 98.62 102 THR B CA 1
ATOM 2473 C C . THR B 1 102 ? -1.586 11.953 -13.422 1 98.62 102 THR B C 1
ATOM 2475 O O . THR B 1 102 ? -2.318 12.055 -14.406 1 98.62 102 THR B O 1
ATOM 2478 N N . ALA B 1 103 ? -1.846 11.164 -12.406 1 98.69 103 ALA B N 1
ATOM 2479 C CA . ALA B 1 103 ? -3.152 10.516 -12.367 1 98.69 103 ALA B CA 1
ATOM 2480 C C . ALA B 1 103 ? -4.277 11.531 -12.508 1 98.69 103 ALA B C 1
ATOM 2482 O O . ALA B 1 103 ? -4.164 12.664 -12.031 1 98.69 103 ALA B O 1
ATOM 2483 N N . ASP B 1 104 ? -5.359 11.148 -13.148 1 98.5 104 ASP B N 1
ATOM 2484 C CA . ASP B 1 104 ? -6.5 12.039 -13.336 1 98.5 104 ASP B CA 1
ATOM 2485 C C . ASP B 1 104 ? -7.332 12.133 -12.055 1 98.5 104 ASP B C 1
ATOM 2487 O O . ASP B 1 104 ? -8.273 11.367 -11.859 1 98.5 104 ASP B O 1
ATOM 2491 N N . THR B 1 105 ? -7.078 13.102 -11.25 1 98.62 105 THR B N 1
ATOM 2492 C CA . THR B 1 105 ? -7.734 13.359 -9.969 1 98.62 105 THR B CA 1
ATOM 2493 C C . THR B 1 105 ? -7.477 14.797 -9.508 1 98.62 105 THR B C 1
ATOM 2495 O O . THR B 1 105 ? -6.539 15.445 -9.977 1 98.62 105 THR B O 1
ATOM 2498 N N . GLN B 1 106 ? -8.32 15.297 -8.672 1 98.25 106 GLN B N 1
ATOM 2499 C CA . GLN B 1 106 ? -8.094 16.594 -8.047 1 98.25 106 GLN B CA 1
ATOM 2500 C C . GLN B 1 106 ? -7.359 16.453 -6.719 1 98.25 106 GLN B C 1
ATOM 2502 O O . GLN B 1 106 ? -6.992 17.453 -6.094 1 98.25 106 GLN B O 1
ATOM 2507 N N . ALA B 1 107 ? -7.168 15.195 -6.309 1 98.81 107 ALA B N 1
ATOM 2508 C CA . ALA B 1 107 ? -6.512 14.953 -5.027 1 98.81 107 ALA B CA 1
ATOM 2509 C C . ALA B 1 107 ? -5.027 15.297 -5.09 1 98.81 107 ALA B C 1
ATOM 2511 O O . ALA B 1 107 ? -4.41 15.203 -6.152 1 98.81 107 ALA B O 1
ATOM 2512 N N . ILE B 1 108 ? -4.496 15.68 -3.959 1 98.75 108 ILE B N 1
ATOM 2513 C CA . ILE B 1 108 ? -3.107 16.109 -3.832 1 98.75 108 ILE B CA 1
ATOM 2514 C C . ILE B 1 108 ? -2.24 14.906 -3.438 1 98.75 108 ILE B C 1
ATOM 2516 O O . ILE B 1 108 ? -2.5 14.25 -2.428 1 98.75 108 ILE B O 1
ATOM 2520 N N . PRO B 1 109 ? -1.226 14.57 -4.238 1 98.88 109 PRO B N 1
ATOM 2521 C CA . PRO B 1 109 ? -0.32 13.469 -3.906 1 98.88 109 PRO B CA 1
ATOM 2522 C C . PRO B 1 109 ? 0.69 13.836 -2.822 1 98.88 109 PRO B C 1
ATOM 2524 O O . PRO B 1 109 ? 1.292 14.914 -2.877 1 98.88 109 PRO B O 1
ATOM 2527 N N . LEU B 1 110 ? 0.85 12.992 -1.823 1 98.88 110 LEU B N 1
ATOM 2528 C CA . LEU B 1 110 ? 1.829 13.148 -0.752 1 98.88 110 LEU B CA 1
ATOM 2529 C C . LEU B 1 110 ? 2.879 12.047 -0.81 1 98.88 110 LEU B C 1
ATOM 2531 O O . LEU B 1 110 ? 2.555 10.867 -0.662 1 98.88 110 LEU B O 1
ATOM 2535 N N . ALA B 1 111 ? 4.152 12.398 -0.951 1 98.81 111 ALA B N 1
ATOM 2536 C CA . ALA B 1 111 ? 5.23 11.414 -1 1 98.81 111 ALA B CA 1
ATOM 2537 C C . ALA B 1 111 ? 5.691 11.039 0.405 1 98.81 111 ALA B C 1
ATOM 2539 O O . ALA B 1 111 ? 5.918 11.906 1.247 1 98.81 111 ALA B O 1
ATOM 2540 N N . VAL B 1 112 ? 5.805 9.789 0.584 1 97.94 112 VAL B N 1
ATOM 2541 C CA . VAL B 1 112 ? 6.398 9.25 1.807 1 97.94 112 VAL B CA 1
ATOM 2542 C C . VAL B 1 112 ? 7.848 8.852 1.546 1 97.94 112 VAL B C 1
ATOM 2544 O O . VAL B 1 112 ? 8.125 8.062 0.638 1 97.94 112 VAL B O 1
ATOM 2547 N N . ILE B 1 113 ? 8.766 9.344 2.342 1 94.56 113 ILE B N 1
ATOM 2548 C CA . ILE B 1 113 ? 10.18 9.117 2.082 1 94.56 113 ILE B CA 1
ATOM 2549 C C . ILE B 1 113 ? 10.75 8.164 3.133 1 94.56 113 ILE B C 1
ATOM 2551 O O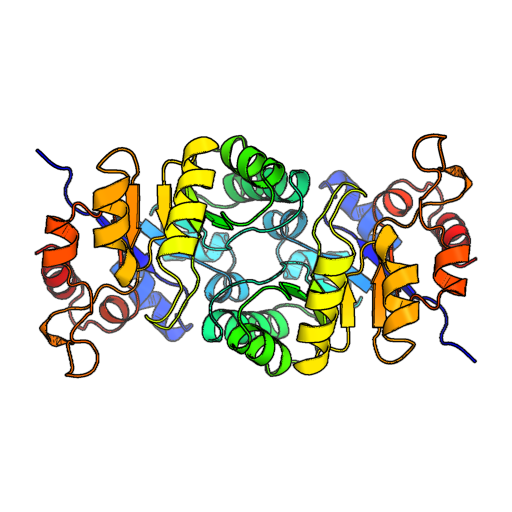 . ILE B 1 113 ? 11.422 7.188 2.795 1 94.56 113 ILE B O 1
ATOM 2555 N N . THR B 1 114 ? 10.43 8.484 4.316 1 87.31 114 THR B N 1
ATOM 2556 C CA . THR B 1 114 ? 11.016 7.758 5.441 1 87.31 114 THR B CA 1
ATOM 2557 C C . THR B 1 114 ? 9.922 7.25 6.383 1 87.31 114 THR B C 1
ATOM 2559 O O . THR B 1 114 ? 9.086 8.023 6.84 1 87.31 114 THR B O 1
ATOM 2562 N N . LEU B 1 115 ? 10.047 5.914 6.5 1 83.44 115 LEU B N 1
ATOM 2563 C CA . LEU B 1 115 ? 9.148 5.289 7.461 1 83.44 115 LEU B CA 1
ATOM 2564 C C . LEU B 1 115 ? 9.914 4.801 8.688 1 83.44 115 LEU B C 1
ATOM 2566 O O . LEU B 1 115 ? 10.664 3.828 8.602 1 83.44 115 LEU B O 1
ATOM 2570 N N . SER B 1 116 ? 10.062 5.594 9.68 1 68.38 116 SER B N 1
ATOM 2571 C CA . SER B 1 116 ? 10.805 5.16 10.859 1 68.38 116 SER B CA 1
ATOM 2572 C C . SER B 1 116 ? 10.039 5.48 12.141 1 68.38 116 SER B C 1
ATOM 2574 O O . SER B 1 116 ? 9.359 6.508 12.227 1 68.38 116 SER B O 1
ATOM 2576 N N . SER B 1 117 ? 10.18 4.438 12.93 1 61.91 117 SER B N 1
ATOM 2577 C CA . SER B 1 117 ? 9.711 4.695 14.289 1 61.91 117 SER B CA 1
ATOM 2578 C C . SER B 1 117 ? 10.805 5.309 15.148 1 61.91 117 SER B C 1
ATOM 2580 O O . SER B 1 117 ? 10.539 5.82 16.234 1 61.91 117 SER B O 1
ATOM 2582 N N . ASP B 1 118 ? 11.992 5.246 14.547 1 62.5 118 ASP B N 1
ATOM 2583 C CA . ASP B 1 118 ? 13.117 5.715 15.352 1 62.5 118 ASP B CA 1
ATOM 2584 C C . ASP B 1 118 ? 13.781 6.93 14.703 1 62.5 118 ASP B C 1
ATOM 2586 O O . ASP B 1 118 ? 13.633 7.156 13.5 1 62.5 118 ASP B O 1
ATOM 2590 N N . ALA B 1 119 ? 14.422 7.668 15.586 1 67.19 119 ALA B N 1
ATOM 2591 C CA . ALA B 1 119 ? 15.094 8.891 15.156 1 67.19 119 ALA B CA 1
ATOM 2592 C C . ALA B 1 119 ? 16.453 8.578 14.531 1 67.19 119 ALA B C 1
ATOM 2594 O O . ALA B 1 119 ? 17.094 9.461 13.945 1 67.19 119 ALA B O 1
ATOM 2595 N N . ASN B 1 120 ? 16.812 7.371 14.539 1 75.19 120 ASN B N 1
ATOM 2596 C CA . ASN B 1 120 ? 18.188 7.086 14.133 1 75.19 120 ASN B CA 1
ATOM 2597 C C . ASN B 1 120 ? 18.266 6.719 12.656 1 75.19 120 ASN B C 1
ATOM 2599 O O . ASN B 1 120 ? 19.203 6.062 12.219 1 75.19 120 ASN B O 1
ATOM 2603 N N . PHE B 1 121 ? 17.453 7.285 11.906 1 81.12 121 PHE B N 1
ATOM 2604 C CA . PHE B 1 121 ? 17.531 7.008 10.477 1 81.12 121 PHE B CA 1
ATOM 2605 C C . PHE B 1 121 ? 18.562 7.914 9.805 1 81.12 121 PHE B C 1
ATOM 2607 O O . PHE B 1 121 ? 19.047 8.875 10.414 1 81.12 121 PHE B O 1
ATOM 2614 N N . ASP B 1 122 ? 19.047 7.57 8.617 1 88.75 122 ASP B N 1
ATOM 2615 C CA . ASP B 1 122 ? 20.016 8.32 7.832 1 88.75 122 ASP B CA 1
ATOM 2616 C C . ASP B 1 122 ? 19.391 9.578 7.227 1 88.75 122 ASP B C 1
ATOM 2618 O O . ASP B 1 122 ? 18.797 9.523 6.156 1 88.75 122 ASP B O 1
ATOM 2622 N N . LYS B 1 123 ? 19.641 10.742 7.883 1 92.38 123 LYS B N 1
ATOM 2623 C CA . LYS B 1 123 ? 19.031 12 7.457 1 92.38 123 LYS B CA 1
ATOM 2624 C C . LYS B 1 123 ? 19.531 12.414 6.078 1 92.38 123 LYS B C 1
ATOM 2626 O O . LYS B 1 123 ? 18.781 12.938 5.262 1 92.38 123 LYS B O 1
ATOM 2631 N N . ALA B 1 124 ? 20.844 12.141 5.863 1 95.19 124 ALA B N 1
ATOM 2632 C CA . ALA B 1 124 ? 21.422 12.508 4.57 1 95.19 124 ALA B CA 1
ATOM 2633 C C . ALA B 1 124 ? 20.75 11.734 3.438 1 95.19 124 ALA B C 1
ATOM 2635 O O . ALA B 1 124 ? 20.438 12.297 2.389 1 95.19 124 ALA B O 1
ATOM 2636 N N . ASP B 1 125 ? 20.531 10.5 3.643 1 94.62 125 ASP B N 1
ATOM 2637 C CA . ASP B 1 125 ? 19.844 9.656 2.662 1 94.62 125 ASP B CA 1
ATOM 2638 C C . ASP B 1 125 ? 18.406 10.133 2.434 1 94.62 125 ASP B C 1
ATOM 2640 O O . ASP B 1 125 ? 17.953 10.195 1.294 1 94.62 125 ASP B O 1
ATOM 2644 N N . SER B 1 126 ? 17.766 10.461 3.492 1 95 126 SER B N 1
ATOM 2645 C CA . SER B 1 126 ? 16.391 10.953 3.387 1 95 126 SER B CA 1
ATOM 2646 C C . SER B 1 126 ? 16.328 12.25 2.586 1 95 126 SER B C 1
ATOM 2648 O O . SER B 1 126 ? 15.469 12.406 1.711 1 95 126 SER B O 1
ATOM 2650 N N . LEU B 1 127 ? 17.234 13.156 2.865 1 97.25 127 LEU B N 1
ATOM 2651 C CA . LEU B 1 127 ? 17.25 14.438 2.164 1 97.25 127 LEU B CA 1
ATOM 2652 C C . LEU B 1 127 ? 17.531 14.242 0.678 1 97.25 127 LEU B C 1
ATOM 2654 O O . LEU B 1 127 ? 16.984 14.953 -0.162 1 97.25 127 LEU B O 1
ATOM 2658 N N . ALA B 1 128 ? 18.391 13.273 0.378 1 97.81 128 ALA B N 1
ATOM 2659 C CA . ALA B 1 128 ? 18.656 12.961 -1.023 1 97.81 128 ALA B CA 1
ATOM 2660 C C . ALA B 1 128 ?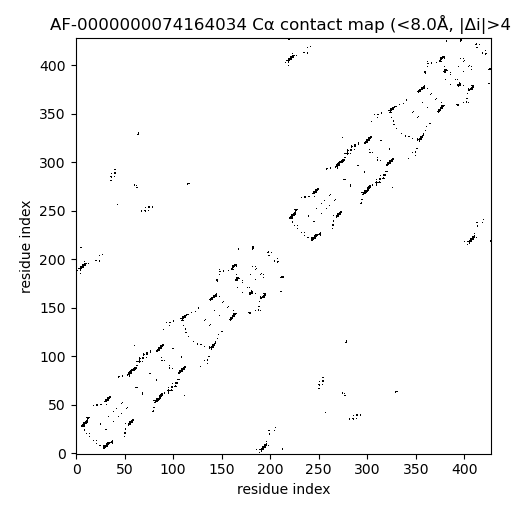 17.391 12.445 -1.717 1 97.81 128 ALA B C 1
ATOM 2662 O O . ALA B 1 128 ? 17.141 12.789 -2.873 1 97.81 128 ALA B O 1
ATOM 2663 N N . LYS B 1 129 ? 16.656 11.695 -1.061 1 97.19 129 LYS B N 1
ATOM 2664 C CA . LYS B 1 129 ? 15.406 11.164 -1.606 1 97.19 129 LYS B CA 1
ATOM 2665 C C . LYS B 1 129 ? 14.367 12.258 -1.773 1 97.19 129 LYS B C 1
ATOM 2667 O O . LYS B 1 129 ? 13.617 12.266 -2.754 1 97.19 129 LYS B O 1
ATOM 2672 N N . PHE B 1 130 ? 14.328 13.164 -0.793 1 97.81 130 PHE B N 1
ATOM 2673 C CA . PHE B 1 130 ? 13.5 14.352 -0.954 1 97.81 130 PHE B CA 1
ATOM 2674 C C . PHE B 1 130 ? 13.867 15.102 -2.23 1 97.81 130 PHE B C 1
ATOM 2676 O O . PHE B 1 130 ? 12.984 15.445 -3.025 1 97.81 130 PHE B O 1
ATOM 2683 N N . GLN B 1 131 ? 15.141 15.32 -2.404 1 98.38 131 GLN B N 1
ATOM 2684 C CA . GLN B 1 131 ? 15.617 16.062 -3.568 1 98.38 131 GLN B CA 1
ATOM 2685 C C . GLN B 1 131 ? 15.203 15.375 -4.867 1 98.38 131 GLN B C 1
ATOM 2687 O O . GLN B 1 131 ? 14.734 16.031 -5.801 1 98.38 131 GLN B O 1
ATOM 2692 N N . ARG B 1 132 ? 15.352 14.102 -4.883 1 98.25 132 ARG B N 1
ATOM 2693 C CA . ARG B 1 132 ? 14.953 13.352 -6.066 1 98.25 132 ARG B CA 1
ATOM 2694 C C . ARG B 1 132 ? 13.477 13.562 -6.383 1 98.25 132 ARG B C 1
ATOM 2696 O O . ARG B 1 132 ? 13.117 13.82 -7.531 1 98.25 132 ARG B O 1
ATOM 2703 N N . CYS B 1 133 ? 12.672 13.445 -5.387 1 98.56 133 CYS B N 1
ATOM 2704 C CA . CYS B 1 133 ? 11.234 13.625 -5.566 1 98.56 133 CYS B CA 1
ATOM 2705 C C . CYS B 1 133 ? 10.922 15.047 -6.027 1 98.56 133 CYS B C 1
ATOM 2707 O O . CYS B 1 133 ? 10.078 15.242 -6.902 1 98.56 133 CYS B O 1
ATOM 2709 N N . VAL B 1 134 ? 11.57 16.047 -5.418 1 98.5 134 VAL B N 1
ATOM 2710 C CA . VAL B 1 134 ? 11.367 17.438 -5.809 1 98.5 134 VAL B CA 1
ATOM 2711 C C . VAL B 1 134 ? 11.742 17.625 -7.277 1 98.5 134 VAL B C 1
ATOM 2713 O O . VAL B 1 134 ? 11.023 18.281 -8.031 1 98.5 134 VAL B O 1
ATOM 2716 N N . ASP B 1 135 ? 12.836 16.984 -7.703 1 98.5 135 ASP B N 1
ATOM 2717 C CA . ASP B 1 135 ? 13.297 17.062 -9.086 1 98.5 135 ASP B CA 1
ATOM 2718 C C . ASP B 1 135 ? 12.273 16.453 -10.039 1 98.5 135 ASP B C 1
ATOM 2720 O O . ASP B 1 135 ? 12.203 16.844 -11.211 1 98.5 135 ASP B O 1
ATOM 2724 N N . LEU B 1 136 ? 11.508 15.547 -9.523 1 98.44 136 LEU B N 1
ATOM 2725 C CA . LEU B 1 136 ? 10.492 14.883 -10.336 1 98.44 136 LEU B CA 1
ATOM 2726 C C . LEU B 1 136 ? 9.188 15.672 -10.32 1 98.44 136 LEU B C 1
ATOM 2728 O O . LEU B 1 136 ? 8.234 15.305 -11.008 1 98.44 136 LEU B O 1
ATOM 2732 N N . GLY B 1 137 ? 9.055 16.672 -9.492 1 98.5 137 GLY B N 1
ATOM 2733 C CA . GLY B 1 137 ? 7.891 17.531 -9.508 1 98.5 137 GLY B CA 1
ATOM 2734 C C . GLY B 1 137 ? 7.012 17.375 -8.281 1 98.5 137 GLY B C 1
ATOM 2735 O O . GLY B 1 137 ? 5.93 17.953 -8.203 1 98.5 137 GLY B O 1
ATOM 2736 N N . VAL B 1 138 ? 7.496 16.641 -7.293 1 98.69 138 VAL B N 1
ATOM 2737 C CA . VAL B 1 138 ? 6.727 16.469 -6.066 1 98.69 138 VAL B CA 1
ATOM 2738 C C . VAL B 1 138 ? 6.793 17.734 -5.23 1 98.69 138 VAL B C 1
ATOM 2740 O O . VAL B 1 138 ? 7.875 18.297 -5.027 1 98.69 138 VAL B O 1
ATOM 2743 N N . GLU B 1 139 ? 5.633 18.109 -4.668 1 98.44 139 GLU B N 1
ATOM 2744 C CA . GLU B 1 139 ? 5.574 19.359 -3.898 1 98.44 139 GLU B CA 1
ATOM 2745 C C . GLU B 1 139 ? 5.086 19.094 -2.477 1 98.44 139 GLU B C 1
ATOM 2747 O O . GLU B 1 139 ? 5.176 19.969 -1.615 1 98.44 139 GLU B O 1
ATOM 2752 N N . ASN B 1 140 ? 4.555 17.984 -2.201 1 98.75 140 ASN B N 1
ATOM 2753 C CA . ASN B 1 140 ? 3.943 17.656 -0.918 1 98.75 140 ASN B CA 1
ATOM 2754 C C . ASN B 1 140 ? 4.531 16.375 -0.323 1 98.75 140 ASN B C 1
ATOM 2756 O O . ASN B 1 140 ? 4.668 15.367 -1.016 1 98.75 140 ASN B O 1
ATOM 2760 N N . PHE B 1 141 ? 4.914 16.484 1.016 1 98.62 141 PHE B N 1
ATOM 2761 C CA . PHE B 1 141 ? 5.633 15.367 1.617 1 98.62 141 PHE B CA 1
ATOM 2762 C C . PHE B 1 141 ? 5.082 15.055 3.006 1 98.62 141 PHE B C 1
ATOM 2764 O O . PHE B 1 141 ? 4.801 15.969 3.785 1 98.62 141 PHE B O 1
ATOM 2771 N N . ILE B 1 142 ? 4.867 13.781 3.234 1 97.81 142 ILE B N 1
ATOM 2772 C CA . ILE B 1 142 ? 4.867 13.344 4.629 1 97.81 142 ILE B CA 1
ATOM 2773 C C . ILE B 1 142 ? 6.281 13.445 5.199 1 97.81 142 ILE B C 1
ATOM 2775 O O . ILE B 1 142 ? 7.227 12.898 4.633 1 97.81 142 ILE B O 1
ATOM 2779 N N . CYS B 1 143 ? 6.434 14.141 6.285 1 95.75 143 CYS B N 1
ATOM 2780 C CA . CYS B 1 143 ? 7.773 14.375 6.809 1 95.75 143 CYS B CA 1
ATOM 2781 C C . CYS B 1 143 ? 7.883 13.914 8.258 1 95.75 143 CYS B C 1
ATOM 2783 O O . CYS B 1 143 ? 7.055 14.281 9.094 1 95.75 143 CYS B O 1
ATOM 2785 N N . HIS B 1 144 ? 8.898 13.102 8.422 1 93.5 144 HIS B N 1
ATOM 2786 C CA . HIS B 1 144 ? 9.203 12.703 9.797 1 93.5 144 HIS B CA 1
ATOM 2787 C C . HIS B 1 144 ? 9.492 13.922 10.672 1 93.5 144 HIS B C 1
ATOM 2789 O O . HIS B 1 144 ? 10.18 14.852 10.242 1 93.5 144 HIS B O 1
ATOM 2795 N N . PRO B 1 145 ? 8.969 13.875 11.922 1 91.81 145 PRO B N 1
ATOM 2796 C CA . PRO B 1 145 ? 9.133 15.055 12.773 1 91.81 145 PRO B CA 1
ATOM 2797 C C . PRO B 1 145 ? 10.602 15.43 12.984 1 91.81 145 PRO B C 1
ATOM 2799 O O . PRO B 1 145 ? 10.93 16.609 13.062 1 91.81 145 PRO B O 1
ATOM 2802 N N . HIS B 1 146 ? 11.477 14.492 12.961 1 90.25 146 HIS B N 1
ATOM 2803 C CA . HIS B 1 146 ? 12.883 14.734 13.227 1 90.25 146 HIS B CA 1
ATOM 2804 C C . HIS B 1 146 ? 13.594 15.266 11.984 1 90.25 146 HIS B C 1
ATOM 2806 O O . HIS B 1 146 ? 14.758 15.68 12.055 1 90.25 146 HIS B O 1
ATOM 2812 N N . LEU B 1 147 ? 12.867 15.312 10.875 1 93.25 147 LEU B N 1
ATOM 2813 C CA . LEU B 1 147 ? 13.477 15.75 9.625 1 93.25 147 LEU B CA 1
ATOM 2814 C C . LEU B 1 147 ? 12.992 17.141 9.25 1 93.25 147 LEU B C 1
ATOM 2816 O O . LEU B 1 147 ? 13.547 17.781 8.344 1 93.25 147 LEU B O 1
ATOM 2820 N N . VAL B 1 148 ? 12.039 17.656 9.969 1 94.81 148 VAL B N 1
ATOM 2821 C CA . VAL B 1 148 ? 11.336 18.859 9.562 1 94.81 148 VAL B CA 1
ATOM 2822 C C . VAL B 1 148 ? 12.328 20.031 9.461 1 94.81 148 VAL B C 1
ATOM 2824 O O . VAL B 1 148 ? 12.359 20.734 8.453 1 94.81 148 VAL B O 1
ATOM 2827 N N . ALA B 1 149 ? 13.125 20.172 10.469 1 95.31 149 ALA B N 1
ATOM 2828 C CA . ALA B 1 149 ? 14.078 21.281 10.477 1 95.31 149 ALA B CA 1
ATOM 2829 C C . ALA B 1 149 ? 15.047 21.172 9.297 1 95.31 149 ALA B C 1
ATOM 2831 O O . ALA B 1 149 ? 15.312 22.156 8.617 1 95.31 149 ALA B O 1
ATOM 2832 N N . ASP B 1 150 ? 15.586 19.953 9.031 1 95.75 150 ASP B N 1
ATOM 2833 C CA . ASP B 1 150 ? 16.547 19.719 7.949 1 95.75 150 ASP B CA 1
ATOM 2834 C C . ASP B 1 150 ? 15.898 19.953 6.586 1 95.75 150 ASP B C 1
ATOM 2836 O O . ASP B 1 150 ? 16.516 20.562 5.699 1 95.75 150 ASP B O 1
ATOM 2840 N N . VAL B 1 151 ? 14.695 19.484 6.406 1 97 151 VAL B N 1
ATOM 2841 C CA . VAL B 1 151 ? 13.984 19.609 5.133 1 97 151 VAL B CA 1
ATOM 2842 C C . VAL B 1 151 ? 13.68 21.094 4.859 1 97 151 VAL B C 1
ATOM 2844 O O . VAL B 1 151 ? 13.859 21.562 3.734 1 97 151 VAL B O 1
ATOM 2847 N N . ARG B 1 152 ? 13.242 21.828 5.879 1 96.56 152 ARG B N 1
ATOM 2848 C CA . ARG B 1 152 ? 12.945 23.25 5.727 1 96.56 152 ARG B CA 1
ATOM 2849 C C . ARG B 1 152 ? 14.211 24.031 5.398 1 96.56 152 ARG B C 1
ATOM 2851 O O . ARG B 1 152 ? 14.188 24.953 4.57 1 96.56 152 ARG B O 1
ATOM 2858 N N . ALA B 1 153 ? 15.242 23.672 6.031 1 96.75 153 ALA B N 1
ATOM 2859 C CA . ALA B 1 153 ? 16.516 24.344 5.766 1 96.75 153 ALA B CA 1
ATOM 2860 C C . ALA B 1 153 ? 16.938 24.156 4.316 1 96.75 153 ALA B C 1
ATOM 2862 O O . ALA B 1 153 ? 17.469 25.078 3.689 1 96.75 153 ALA B O 1
ATOM 2863 N N . LYS B 1 154 ? 16.672 23.031 3.809 1 97.12 154 LYS B N 1
ATOM 2864 C CA . LYS B 1 154 ? 17.172 22.688 2.48 1 97.12 154 LYS B CA 1
ATOM 2865 C C . LYS B 1 154 ? 16.219 23.156 1.391 1 97.12 154 LYS B C 1
ATOM 2867 O O . LYS B 1 154 ? 16.656 23.625 0.333 1 97.12 154 LYS B O 1
ATOM 2872 N N . PHE B 1 155 ? 14.898 23.016 1.578 1 97.25 155 PHE B N 1
ATOM 2873 C CA . PHE B 1 155 ? 13.961 23.203 0.476 1 97.25 155 PHE B CA 1
ATOM 2874 C C . PHE B 1 155 ? 13.094 24.438 0.704 1 97.25 155 PHE B C 1
ATOM 2876 O O . PHE B 1 155 ? 12.375 24.875 -0.197 1 97.25 155 PHE B O 1
ATOM 2883 N N . GLY B 1 156 ? 13.117 25.031 1.863 1 93.12 156 GLY B N 1
ATOM 2884 C CA . GLY B 1 156 ? 12.344 26.234 2.16 1 93.12 156 GLY B CA 1
ATOM 2885 C C . GLY B 1 156 ? 10.852 26.031 1.997 1 93.12 156 GLY B C 1
ATOM 2886 O O . GLY B 1 156 ? 10.312 25 2.398 1 93.12 156 GLY B O 1
ATOM 2887 N N . ASP B 1 157 ? 10.219 27.047 1.378 1 91.19 157 ASP B N 1
ATOM 2888 C CA . ASP B 1 157 ? 8.766 27.016 1.27 1 91.19 157 ASP B CA 1
ATOM 2889 C C . ASP B 1 157 ? 8.328 26.484 -0.09 1 91.19 157 ASP B C 1
ATOM 2891 O O . ASP B 1 157 ? 7.16 26.609 -0.469 1 91.19 157 ASP B O 1
ATOM 2895 N N . LYS B 1 158 ? 9.227 25.797 -0.758 1 93 158 LYS B N 1
ATOM 2896 C CA . LYS B 1 158 ? 8.938 25.234 -2.076 1 93 158 LYS B CA 1
ATOM 2897 C C . LYS B 1 158 ? 8.047 24 -1.964 1 93 158 LYS B C 1
ATOM 2899 O O . LYS B 1 158 ? 7.379 23.625 -2.926 1 93 158 LYS B O 1
ATOM 2904 N N . ILE B 1 159 ? 8.227 23.406 -0.817 1 97 159 ILE B N 1
ATOM 2905 C CA . ILE B 1 159 ? 7.441 22.188 -0.619 1 97 159 ILE B CA 1
ATOM 2906 C C . ILE B 1 159 ? 6.555 22.344 0.617 1 97 159 ILE B C 1
ATOM 2908 O O . ILE B 1 159 ? 6.84 23.156 1.494 1 97 159 ILE B O 1
ATOM 2912 N N . LYS B 1 160 ? 5.492 21.578 0.625 1 98.19 160 LYS B N 1
ATOM 2913 C CA . LYS B 1 160 ? 4.605 21.516 1.782 1 98.19 160 LYS B CA 1
ATOM 2914 C C . LYS B 1 160 ? 4.887 20.281 2.627 1 98.19 160 LYS B C 1
ATOM 2916 O O . LYS B 1 160 ? 5.203 19.219 2.092 1 98.19 160 LYS B O 1
ATOM 2921 N N . LEU B 1 161 ? 4.793 20.484 3.955 1 97.94 161 LEU B N 1
ATOM 2922 C CA . LEU B 1 161 ? 5.109 19.406 4.879 1 97.94 161 LEU B CA 1
ATOM 2923 C C . LEU B 1 161 ? 3.879 18.984 5.68 1 97.94 161 LEU B C 1
ATOM 2925 O O . LEU B 1 161 ? 3.223 19.828 6.297 1 97.94 161 LEU B O 1
ATOM 2929 N N . TYR B 1 162 ? 3.527 17.766 5.57 1 97.75 162 TYR B N 1
ATOM 2930 C CA . TYR B 1 162 ? 2.531 17.078 6.379 1 97.75 162 TYR B CA 1
ATOM 2931 C C . TYR B 1 162 ? 3.197 16.203 7.43 1 97.75 162 TYR B C 1
ATOM 2933 O O . TYR B 1 162 ? 3.859 15.211 7.098 1 97.75 162 TYR B O 1
ATOM 2941 N N . VAL B 1 163 ? 3.027 16.516 8.719 1 96.19 163 VAL B N 1
ATOM 2942 C CA . VAL B 1 163 ? 3.916 15.953 9.727 1 96.19 163 VAL B CA 1
ATOM 2943 C C . VAL B 1 163 ? 3.098 15.18 10.758 1 96.19 163 VAL B C 1
ATOM 2945 O O . VAL B 1 163 ? 2.275 15.766 11.477 1 96.19 163 VAL B O 1
ATOM 2948 N N . PRO B 1 164 ? 3.297 13.898 10.812 1 94.31 164 PRO B N 1
ATOM 2949 C CA . PRO B 1 164 ? 2.736 13.109 11.906 1 94.31 164 PRO B CA 1
ATOM 2950 C C . PRO B 1 164 ? 3.576 13.18 13.18 1 94.31 164 PRO B C 1
ATOM 2952 O O . PRO B 1 164 ? 4.672 13.742 13.164 1 94.31 164 PRO B O 1
ATOM 2955 N N . GLY B 1 165 ? 3.111 12.672 14.266 1 88.25 165 GLY B N 1
ATOM 2956 C CA . GLY B 1 165 ? 3.896 12.438 15.469 1 88.25 165 GLY B CA 1
ATOM 2957 C C . GLY B 1 165 ? 4.188 13.703 16.25 1 88.25 165 GLY B C 1
ATOM 2958 O O . GLY B 1 165 ? 5.145 13.75 17.016 1 88.25 165 GLY B O 1
ATOM 2959 N N . VAL B 1 166 ? 3.457 14.734 15.977 1 88.38 166 VAL B N 1
ATOM 2960 C CA . VAL B 1 166 ? 3.605 15.953 16.766 1 88.38 166 VAL B CA 1
ATOM 2961 C C . VAL B 1 166 ? 3.043 15.727 18.172 1 88.38 166 VAL B C 1
ATOM 2963 O O . VAL B 1 166 ? 1.957 15.164 18.328 1 88.38 166 VAL B O 1
ATOM 2966 N N . ARG B 1 167 ? 3.824 16.141 19.172 1 84.38 167 ARG B N 1
ATOM 2967 C CA . ARG B 1 167 ? 3.445 15.883 20.562 1 84.38 167 ARG B CA 1
ATOM 2968 C C . ARG B 1 167 ? 3.279 17.188 21.344 1 84.38 167 ARG B C 1
ATOM 2970 O O . ARG B 1 167 ? 4.031 18.141 21.141 1 84.38 167 ARG B O 1
ATOM 2977 N N . LEU B 1 168 ? 2.395 17.078 22.234 1 84.69 168 LEU B N 1
ATOM 2978 C CA . LEU B 1 168 ? 2.213 18.234 23.109 1 84.69 168 LEU B CA 1
ATOM 2979 C C . LEU B 1 168 ? 3.303 18.297 24.172 1 84.69 168 LEU B C 1
ATOM 2981 O O . LEU B 1 168 ? 3.828 17.266 24.578 1 84.69 168 LEU B O 1
ATOM 2985 N N . GLU B 1 169 ? 3.59 19.469 24.516 1 75.06 169 GLU B N 1
ATOM 2986 C CA . GLU B 1 169 ? 4.605 19.672 25.547 1 75.06 169 GLU B CA 1
ATOM 2987 C C . GLU B 1 169 ? 4.258 18.906 26.828 1 75.06 169 GLU B C 1
ATOM 2989 O O . GLU B 1 169 ? 5.145 18.375 27.5 1 75.06 169 GLU B O 1
ATOM 2994 N N . SER B 1 170 ? 3.021 18.891 27.094 1 71.25 170 SER B N 1
ATOM 2995 C CA . SER B 1 170 ? 2.566 18.219 28.312 1 71.25 170 SER B CA 1
ATOM 2996 C C . SER B 1 170 ? 2.785 16.719 28.234 1 71.25 170 SER B C 1
ATOM 2998 O O . SER B 1 170 ? 2.812 16.047 29.266 1 71.25 170 SER B O 1
ATOM 3000 N N . ASP B 1 171 ? 2.842 16.219 27.078 1 66.5 171 ASP B N 1
ATOM 3001 C CA . ASP B 1 171 ? 2.996 14.773 26.891 1 66.5 171 ASP B CA 1
ATOM 3002 C C . ASP B 1 171 ? 4.469 14.383 26.844 1 66.5 171 ASP B C 1
ATOM 3004 O O . ASP B 1 171 ? 4.801 13.203 26.734 1 66.5 171 ASP B O 1
ATOM 3008 N N . LEU B 1 172 ? 5.285 15.453 26.828 1 59.53 172 LEU B N 1
ATOM 3009 C CA . LEU B 1 172 ? 6.711 15.219 26.656 1 59.53 172 LEU B CA 1
ATOM 3010 C C . LEU B 1 172 ? 7.312 14.602 27.922 1 59.53 172 LEU B C 1
ATOM 3012 O O . LEU B 1 172 ? 7.086 15.094 29.031 1 59.53 172 LEU B O 1
ATOM 3016 N N . SER B 1 173 ? 7.293 13.312 27.812 1 54.06 173 SER B N 1
ATOM 3017 C CA . SER B 1 173 ? 8.148 12.695 28.812 1 54.06 173 SER B CA 1
ATOM 3018 C C . SER B 1 173 ? 9.625 12.797 28.438 1 54.06 173 SER B C 1
ATOM 3020 O O . SER B 1 173 ? 9.953 13.188 27.312 1 54.06 173 SER B O 1
ATOM 3022 N N . ASP B 1 174 ? 10.523 12.594 29.359 1 48.38 174 ASP B N 1
ATOM 3023 C CA . ASP B 1 174 ? 11.977 12.625 29.234 1 48.38 174 ASP B CA 1
ATOM 3024 C C . ASP B 1 174 ? 12.422 11.984 27.922 1 48.38 174 ASP B C 1
ATOM 3026 O O . ASP B 1 174 ? 13.398 12.422 27.312 1 48.38 174 ASP B O 1
ATOM 3030 N N . ASP B 1 175 ? 11.805 11.031 27.516 1 45.66 175 ASP B N 1
ATOM 3031 C CA . ASP B 1 175 ? 12.32 10.195 26.438 1 45.66 175 ASP B CA 1
ATOM 3032 C C . ASP B 1 175 ? 12.039 10.82 25.078 1 45.66 175 ASP B C 1
ATOM 3034 O O . ASP B 1 175 ? 12.555 10.367 24.047 1 45.66 175 ASP B O 1
ATOM 3038 N N . HIS B 1 176 ? 11.188 11.883 25.141 1 52.66 176 HIS B N 1
ATOM 3039 C CA . HIS B 1 176 ? 10.789 12.469 23.859 1 52.66 176 HIS B CA 1
ATOM 3040 C C . HIS B 1 176 ? 11.305 13.891 23.719 1 52.66 176 HIS B C 1
ATOM 3042 O O . HIS B 1 176 ? 10.609 14.758 23.172 1 52.66 176 HIS B O 1
ATOM 3048 N N . PHE B 1 177 ? 12.422 14.195 24.375 1 47.09 177 PHE B N 1
ATOM 3049 C CA . PHE B 1 177 ? 13.023 15.531 24.391 1 47.09 177 PHE B CA 1
ATOM 3050 C C . PHE B 1 177 ? 13.133 16.094 22.969 1 47.09 177 PHE B C 1
ATOM 3052 O O . PHE B 1 177 ? 13.117 17.297 22.781 1 47.09 177 PHE B O 1
ATOM 3059 N N . ASN B 1 178 ? 13.086 15.203 22.047 1 59.66 178 ASN B N 1
ATOM 3060 C CA . ASN B 1 178 ? 13.344 15.758 20.719 1 59.66 178 ASN B CA 1
ATOM 3061 C C . ASN B 1 178 ? 12.117 15.656 19.812 1 59.66 178 ASN B C 1
ATOM 3063 O O . ASN B 1 178 ? 12.234 15.656 18.594 1 59.66 178 ASN B O 1
ATOM 3067 N N . ALA B 1 179 ? 11.039 15.688 20.641 1 77 179 ALA B N 1
ATOM 3068 C CA . ALA B 1 179 ? 9.805 15.594 19.859 1 77 179 ALA B CA 1
ATOM 3069 C C . ALA B 1 179 ? 9.414 16.953 19.281 1 77 179 ALA B C 1
ATOM 3071 O O . ALA B 1 179 ? 9.688 17.984 19.875 1 77 179 ALA B O 1
ATOM 3072 N N . LEU B 1 180 ? 8.898 17.016 18.109 1 87.62 180 LEU B N 1
ATOM 3073 C CA . LEU B 1 180 ? 8.344 18.219 17.484 1 87.62 180 LEU B CA 1
ATOM 3074 C C . LEU B 1 180 ? 7.012 18.594 18.109 1 87.62 180 LEU B C 1
ATOM 3076 O O . LEU B 1 180 ? 6.055 17.828 18.078 1 87.62 180 LEU B O 1
ATOM 3080 N N . THR B 1 181 ? 7.004 19.781 18.75 1 91.25 181 THR B N 1
ATOM 3081 C CA . THR B 1 181 ? 5.77 20.281 19.328 1 91.25 181 THR B CA 1
ATOM 3082 C C . THR B 1 181 ? 4.98 21.094 18.297 1 91.25 181 THR B C 1
ATOM 3084 O O . THR B 1 181 ? 5.531 21.531 17.281 1 91.25 181 THR B O 1
ATOM 3087 N N . PRO B 1 182 ? 3.697 21.25 18.641 1 93.19 182 PRO B N 1
ATOM 3088 C CA . PRO B 1 182 ? 2.904 22.062 17.719 1 93.19 182 PRO B CA 1
ATOM 3089 C C . PRO B 1 182 ? 3.477 23.469 17.531 1 93.19 182 PRO B C 1
ATOM 3091 O O . PRO B 1 182 ? 3.52 23.984 16.406 1 93.19 182 PRO B O 1
ATOM 3094 N N . LYS B 1 183 ? 3.9 24.062 18.578 1 91.88 183 LYS B N 1
ATOM 3095 C CA . LYS B 1 183 ? 4.488 25.391 18.484 1 91.88 183 LYS B CA 1
ATOM 3096 C C . LYS B 1 183 ? 5.723 25.391 17.594 1 91.88 183 LYS B C 1
ATOM 3098 O O . LYS B 1 183 ? 5.859 26.25 16.719 1 91.88 183 LYS B O 1
ATOM 3103 N N . LYS B 1 184 ? 6.578 24.469 17.797 1 92.38 184 LYS B N 1
ATOM 3104 C CA . LYS B 1 184 ? 7.785 24.375 16.984 1 92.38 184 LYS B CA 1
ATOM 3105 C C . LYS B 1 184 ? 7.441 24.078 15.523 1 92.38 184 LYS B C 1
ATOM 3107 O O . LYS B 1 184 ? 8.086 24.594 14.609 1 92.38 184 LYS B O 1
ATOM 3112 N N . ALA B 1 185 ? 6.473 23.188 15.32 1 94.88 185 ALA B N 1
ATOM 3113 C CA . ALA B 1 185 ? 6.016 22.875 13.969 1 94.88 185 ALA B CA 1
ATOM 3114 C C . ALA B 1 185 ? 5.559 24.141 13.242 1 94.88 185 ALA B C 1
ATOM 3116 O O . ALA B 1 185 ? 5.926 24.375 12.094 1 94.88 185 ALA B O 1
ATOM 3117 N N . LYS B 1 186 ? 4.816 24.953 13.93 1 94.06 186 LYS B N 1
ATOM 3118 C CA . LYS B 1 186 ? 4.332 26.219 13.375 1 94.06 186 LYS B CA 1
ATOM 3119 C C . LYS B 1 186 ? 5.492 27.156 13.031 1 94.06 186 LYS B C 1
ATOM 3121 O O . LYS B 1 186 ? 5.523 27.734 11.953 1 94.06 186 LYS B O 1
ATOM 3126 N N . GLU B 1 187 ? 6.402 27.219 13.906 1 93.44 187 GLU B N 1
ATOM 3127 C CA . GLU B 1 187 ? 7.566 28.062 13.711 1 93.44 187 GLU B CA 1
ATOM 3128 C C . GLU B 1 187 ? 8.383 27.625 12.5 1 93.44 187 GLU B C 1
ATOM 3130 O O . GLU B 1 187 ? 8.945 28.453 11.789 1 93.44 187 GLU B O 1
ATOM 3135 N N . LEU B 1 188 ? 8.406 26.359 12.281 1 94.19 188 LEU B N 1
ATOM 3136 C CA . LEU B 1 188 ? 9.203 25.797 11.195 1 94.19 188 LEU B CA 1
ATOM 3137 C C . LEU B 1 188 ? 8.414 25.781 9.891 1 94.19 188 LEU B C 1
ATOM 3139 O O . LEU B 1 188 ? 8.898 25.297 8.867 1 94.19 188 LEU B O 1
ATOM 3143 N N . GLY B 1 189 ? 7.188 26.266 9.938 1 94.75 189 GLY B N 1
ATOM 3144 C CA . GLY B 1 189 ? 6.402 26.406 8.727 1 94.75 189 GLY B CA 1
ATOM 3145 C C . GLY B 1 189 ? 5.781 25.109 8.258 1 94.75 189 GLY B C 1
ATOM 3146 O O . GLY B 1 189 ? 5.645 24.875 7.059 1 94.75 189 GLY B O 1
ATOM 3147 N N . VAL B 1 190 ? 5.496 24.203 9.164 1 96.19 190 VAL B N 1
ATOM 3148 C CA . VAL B 1 190 ? 4.75 23 8.836 1 96.19 190 VAL B CA 1
ATOM 3149 C C . VAL B 1 190 ? 3.348 23.359 8.367 1 96.19 190 VAL B C 1
ATOM 3151 O O . VAL B 1 190 ? 2.695 24.234 8.953 1 96.19 190 VAL B O 1
ATOM 3154 N N . ASP B 1 191 ? 2.936 22.719 7.281 1 97 191 ASP B N 1
ATOM 3155 C CA . ASP B 1 191 ? 1.649 23.078 6.684 1 97 191 ASP B CA 1
ATOM 3156 C C . ASP B 1 191 ? 0.506 22.328 7.371 1 97 191 ASP B C 1
ATOM 3158 O O . ASP B 1 191 ? -0.542 22.922 7.652 1 97 191 ASP B O 1
ATOM 3162 N N . TYR B 1 192 ? 0.696 21.047 7.594 1 97.19 192 TYR B N 1
ATOM 3163 C CA . TYR B 1 192 ? -0.295 20.219 8.258 1 97.19 192 TYR B CA 1
ATOM 3164 C C . TYR B 1 192 ? 0.353 19.359 9.344 1 97.19 192 TYR B C 1
ATOM 3166 O O . TYR B 1 192 ? 1.439 18.812 9.141 1 97.19 192 TYR B O 1
ATOM 3174 N N . ILE B 1 193 ? -0.324 19.266 10.477 1 96.56 193 ILE B N 1
ATOM 3175 C CA . ILE B 1 193 ? 0.03 18.234 11.438 1 96.56 193 ILE B CA 1
ATOM 3176 C C . ILE B 1 193 ? -1.036 17.141 11.43 1 96.56 193 ILE B C 1
ATOM 3178 O O . ILE B 1 193 ? -2.215 17.406 11.195 1 96.56 193 ILE B O 1
ATOM 3182 N N . ILE B 1 194 ? -0.638 15.953 11.594 1 96 194 ILE B N 1
ATOM 3183 C CA . ILE B 1 194 ? -1.529 14.805 11.633 1 96 194 ILE B CA 1
ATOM 3184 C C . ILE B 1 194 ? -1.604 14.25 13.055 1 96 194 ILE B C 1
ATOM 3186 O O . ILE B 1 194 ? -0.595 13.805 13.609 1 96 194 ILE B O 1
ATOM 3190 N N . VAL B 1 195 ? -2.762 14.281 13.602 1 93.56 195 VAL B N 1
ATOM 3191 C CA . VAL B 1 195 ? -2.947 13.93 15.008 1 93.56 195 VAL B CA 1
ATOM 3192 C C . VAL B 1 195 ? -3.98 12.812 15.133 1 93.56 195 VAL B C 1
ATOM 3194 O O . VAL B 1 195 ? -5.039 12.867 14.5 1 93.56 195 VAL B O 1
ATOM 3197 N N . GLY B 1 196 ? -3.607 11.789 15.891 1 91.62 196 GLY B N 1
ATOM 3198 C CA . GLY B 1 196 ? -4.508 10.656 16.062 1 91.62 196 GLY B CA 1
ATOM 3199 C C . GLY B 1 196 ? -5.035 10.516 17.469 1 91.62 196 GLY B C 1
ATOM 3200 O O . GLY B 1 196 ? -5.934 11.25 17.891 1 91.62 196 GLY B O 1
ATOM 3201 N N . ARG B 1 197 ? -4.434 9.805 18.297 1 87.81 197 ARG B N 1
ATOM 3202 C CA . ARG B 1 197 ? -4.848 9.32 19.609 1 87.81 197 ARG B CA 1
ATOM 3203 C C . ARG B 1 197 ? -5.148 10.484 20.547 1 87.81 197 ARG B C 1
ATOM 3205 O O . ARG B 1 197 ? -6.121 10.438 21.312 1 87.81 197 ARG B O 1
ATOM 3212 N N . PRO B 1 198 ? -4.332 11.469 20.5 1 88.94 198 PRO B N 1
ATOM 3213 C CA . PRO B 1 198 ? -4.633 12.562 21.422 1 88.94 198 PRO B CA 1
ATOM 3214 C C . PRO B 1 198 ? -6.027 13.148 21.203 1 88.94 198 PRO B C 1
ATOM 3216 O O . PRO B 1 198 ? -6.691 13.539 22.172 1 88.94 198 PRO B O 1
ATOM 3219 N N . LEU B 1 199 ? -6.453 13.18 20.016 1 90.88 199 LEU B N 1
ATOM 3220 C CA . LEU B 1 199 ? -7.789 13.703 19.734 1 90.88 199 LEU B CA 1
ATOM 3221 C C . LEU B 1 199 ? -8.859 12.664 20.062 1 90.88 199 LEU B C 1
ATOM 3223 O O . LEU B 1 199 ? -9.906 12.992 20.609 1 90.88 199 LEU B O 1
ATOM 3227 N N . LEU B 1 200 ? -8.578 11.461 19.781 1 88.25 200 LEU B N 1
ATOM 3228 C CA . LEU B 1 200 ? -9.523 10.375 20 1 88.25 200 LEU B CA 1
ATOM 3229 C C . LEU B 1 200 ? -9.797 10.195 21.5 1 88.25 200 LEU B C 1
ATOM 3231 O O . LEU B 1 200 ? -10.922 9.852 21.891 1 88.25 200 LEU B O 1
ATOM 3235 N N . ARG B 1 201 ? -8.852 10.445 22.281 1 87.06 201 ARG B N 1
ATOM 3236 C CA . ARG B 1 201 ? -8.961 10.18 23.719 1 87.06 201 ARG B CA 1
ATOM 3237 C C . ARG B 1 201 ? -9.312 11.445 24.484 1 87.06 201 ARG B C 1
ATOM 3239 O O . ARG B 1 201 ? -9.492 11.414 25.703 1 87.06 201 ARG B O 1
ATOM 3246 N N . ALA B 1 202 ? -9.43 12.469 23.812 1 90 202 ALA B N 1
ATOM 3247 C CA . ALA B 1 202 ? -9.695 13.742 24.484 1 90 202 ALA B CA 1
ATOM 3248 C C . ALA B 1 202 ? -11.109 13.773 25.047 1 90 202 ALA B C 1
ATOM 3250 O O . ALA B 1 202 ? -12.062 13.359 24.391 1 90 202 ALA B O 1
ATOM 3251 N N . GLU B 1 203 ? -11.203 14.188 26.25 1 91.12 203 GLU B N 1
ATOM 3252 C CA . GLU B 1 203 ? -12.523 14.406 26.844 1 91.12 203 GLU B CA 1
ATOM 3253 C C . GLU B 1 203 ? -13.242 15.57 26.156 1 91.12 203 GLU B C 1
ATOM 3255 O O . GLU B 1 203 ? -14.445 15.492 25.891 1 91.12 203 GLU B O 1
ATOM 3260 N N . ASN B 1 204 ? -12.477 16.625 25.922 1 93.88 204 ASN B N 1
ATOM 3261 C CA . ASN B 1 204 ? -12.945 17.797 25.203 1 93.88 204 ASN B CA 1
ATOM 3262 C C . ASN B 1 204 ? -12.141 18.031 23.922 1 93.88 204 ASN B C 1
ATOM 3264 O O . ASN B 1 204 ? -11.016 18.531 23.984 1 93.88 204 ASN B O 1
ATOM 3268 N N . ILE B 1 205 ? -12.766 17.734 22.812 1 93 205 ILE B N 1
ATOM 3269 C CA . ILE B 1 205 ? -12.094 17.766 21.516 1 93 205 ILE B CA 1
ATOM 3270 C C . ILE B 1 205 ? -11.664 19.188 21.188 1 93 205 ILE B C 1
ATOM 3272 O O . ILE B 1 205 ? -10.539 19.422 20.75 1 93 205 ILE B O 1
ATOM 3276 N N . VAL B 1 206 ? -12.523 20.125 21.438 1 92.88 206 VAL B N 1
ATOM 3277 C CA . VAL B 1 206 ? -12.281 21.531 21.109 1 92.88 206 VAL B CA 1
ATOM 3278 C C . VAL B 1 206 ? -11.094 22.062 21.906 1 92.88 206 VAL B C 1
ATOM 3280 O O . VAL B 1 206 ? -10.203 22.703 21.359 1 92.88 206 VAL B O 1
ATOM 3283 N N . GLU B 1 207 ? -11.102 21.734 23.156 1 93.38 207 GLU B N 1
ATOM 3284 C CA . GLU B 1 207 ? -10 22.188 24 1 93.38 207 GLU B CA 1
ATOM 3285 C C . GLU B 1 207 ? -8.688 21.531 23.578 1 93.38 207 GLU B C 1
ATOM 3287 O O . GLU B 1 207 ? -7.641 22.188 23.578 1 93.38 207 GLU B O 1
ATOM 3292 N N . LYS B 1 208 ? -8.789 20.297 23.281 1 93 208 LYS B N 1
ATOM 3293 C CA . LYS B 1 208 ? -7.586 19.578 22.859 1 93 208 LYS B CA 1
ATOM 3294 C C . LYS B 1 208 ? -7.035 20.156 21.562 1 93 208 LYS B C 1
ATOM 3296 O O . LYS B 1 208 ? -5.824 20.312 21.406 1 93 208 LYS B O 1
ATOM 3301 N N . LEU B 1 209 ? -7.867 20.484 20.656 1 93.06 209 LEU B N 1
ATOM 3302 C CA . LEU B 1 209 ? -7.465 21.047 19.375 1 93.06 209 LEU B CA 1
ATOM 3303 C C . LEU B 1 209 ? -6.781 22.406 19.578 1 93.06 209 LEU B C 1
ATOM 3305 O O . LEU B 1 209 ? -5.82 22.719 18.875 1 93.06 209 LEU B O 1
ATOM 3309 N N . LYS B 1 210 ? -7.238 23.156 20.531 1 92 210 LYS B N 1
ATOM 3310 C CA . LYS B 1 210 ? -6.645 24.453 20.812 1 92 210 LYS B CA 1
ATOM 3311 C C . LYS B 1 210 ? -5.188 24.312 21.25 1 92 210 LYS B C 1
ATOM 3313 O O . LYS B 1 210 ? -4.352 25.156 20.938 1 92 210 LYS B O 1
ATOM 3318 N N . GLU B 1 211 ? -4.934 23.234 21.891 1 91.56 211 GLU B N 1
ATOM 3319 C CA . GLU B 1 211 ? -3.559 22.969 22.297 1 91.56 211 GLU B CA 1
ATOM 3320 C C . GLU B 1 211 ? -2.648 22.766 21.094 1 91.56 211 GLU B C 1
ATOM 3322 O O . GLU B 1 211 ? -1.46 23.094 21.141 1 91.56 211 GLU B O 1
ATOM 3327 N N . PHE B 1 212 ? -3.211 22.219 20.047 1 92.56 212 PHE B N 1
ATOM 3328 C CA . PHE B 1 212 ? -2.416 21.938 18.859 1 92.56 212 PHE B CA 1
ATOM 3329 C C . PHE B 1 212 ? -2.355 23.156 17.938 1 92.56 212 PHE B C 1
ATOM 3331 O O . PHE B 1 212 ? -1.451 23.281 17.109 1 92.56 212 PHE B O 1
ATOM 3338 N N . GLU B 1 213 ? -3.264 24.062 18.016 1 88.75 213 GLU B N 1
ATOM 3339 C CA . GLU B 1 213 ? -3.318 25.25 17.172 1 88.75 213 GLU B CA 1
ATOM 3340 C C . GLU B 1 213 ? -2.404 26.359 17.703 1 88.75 213 GLU B C 1
ATOM 3342 O O . GLU B 1 213 ? -2.023 27.266 16.969 1 88.75 213 GLU B O 1
ATOM 3347 N N . CYS B 1 214 ? -1.878 26.172 18.859 1 76.75 214 CYS B N 1
ATOM 3348 C CA . CYS B 1 214 ? -0.994 27.125 19.516 1 76.75 214 CYS B CA 1
ATOM 3349 C C . CYS B 1 214 ? -1.594 28.531 19.484 1 76.75 214 CYS B C 1
ATOM 3351 O O . CYS B 1 214 ? -1.973 29.016 18.438 1 76.75 214 CYS B O 1
#